Protein AF-A0A9P6SIR3-F1 (afdb_monomer)

Radius of gyration: 37.71 Å; Cα contacts (8 Å, |Δi|>4): 488; chains: 1; bounding box: 94×90×138 Å

Solvent-accessible surface area (backbone atoms only — not comparable to full-atom values): 32222 Å² total; per-residue (Å²): 93,64,67,60,36,37,65,72,31,72,93,28,40,39,46,53,69,58,43,32,50,46,17,53,51,49,33,52,49,50,19,68,76,68,74,43,83,57,83,56,56,76,99,51,32,60,57,49,46,46,47,52,68,72,62,39,85,84,48,57,59,40,79,46,64,56,89,94,51,92,54,56,26,37,29,57,61,65,69,68,76,38,57,69,63,42,52,52,52,51,52,54,49,47,53,48,41,46,72,58,50,38,45,72,70,51,27,44,74,36,96,87,56,69,39,45,67,60,52,53,50,52,50,52,53,49,51,54,52,52,56,60,64,68,69,74,78,84,77,90,73,90,75,84,87,84,82,90,88,89,86,87,84,85,88,80,90,84,81,89,84,88,82,89,79,90,82,89,80,93,76,91,78,83,89,79,86,90,82,87,86,79,73,68,69,63,60,60,58,56,57,58,56,57,59,65,64,71,76,76,81,89,89,87,86,87,88,86,89,87,88,83,80,92,80,82,87,89,90,90,84,82,78,76,80,74,71,78,76,76,85,83,85,88,85,84,82,84,84,82,87,84,84,89,86,88,85,84,90,82,90,84,86,90,87,87,86,90,82,85,91,82,90,80,89,79,91,77,87,89,78,96,67,84,81,71,79,74,78,80,47,69,57,76,88,42,33,42,58,89,75,32,64,88,49,65,76,59,46,37,46,78,45,78,33,92,53,88,92,66,54,55,19,20,26,28,60,39,70,39,58,48,70,34,77,74,44,58,56,62,38,33,46,34,45,55,70,54,43,55,74,73,35,61,92,28,69,50,25,74,80,46,36,47,46,55,87,76,34,30,27,36,29,40,44,97,64,12,44,71,55,60,40,94,87,74,45,69,75,48,65,65,72,31,45,41,78,31,98,80,33,46,32,41,84,41,83,45,96,52,84,90,39,36,32,38,21,25,71,38,72,43,53,52,71,38,74,45,20,30,59,78,56,91,69,55,85,67,74,80,75,71,75,76,80,79,86,75,77,93,72,83,84,80,88,80,91,83,88,81,90,81,90,83,89,86,84,90,82,83,87,75,83,86,70,88,70,79,74,83,69,80,80,75,83,77,78,76,63,71,36,77,73,78,130

Structure (mmCIF, N/CA/C/O backbone):
data_AF-A0A9P6SIR3-F1
#
_entry.id   AF-A0A9P6SIR3-F1
#
loop_
_atom_site.group_PDB
_atom_site.id
_atom_site.type_symbol
_atom_site.label_atom_id
_atom_site.label_alt_id
_atom_site.label_comp_id
_atom_site.label_asym_id
_atom_site.label_entity_id
_atom_site.label_seq_id
_atom_site.pdbx_PDB_ins_code
_atom_site.Cartn_x
_atom_site.Cartn_y
_atom_site.Cartn_z
_atom_site.occupancy
_atom_site.B_iso_or_equiv
_atom_site.auth_seq_id
_atom_site.auth_comp_id
_atom_site.auth_asym_id
_atom_site.auth_atom_id
_atom_site.pdbx_PDB_model_num
ATOM 1 N N . MET A 1 1 ? 14.350 1.119 -18.020 1.00 94.00 1 MET A N 1
ATOM 2 C CA . MET A 1 1 ? 15.672 0.484 -18.231 1.00 94.00 1 MET A CA 1
ATOM 3 C C . MET A 1 1 ? 16.271 -0.115 -16.967 1.00 94.00 1 MET A C 1
ATOM 5 O O . MET A 1 1 ? 16.476 -1.319 -16.971 1.00 94.00 1 MET A O 1
ATOM 9 N N . MET A 1 2 ? 16.499 0.642 -15.881 1.00 95.94 2 MET A N 1
ATOM 10 C CA . MET A 1 2 ? 17.157 0.067 -14.690 1.00 95.94 2 MET A CA 1
ATOM 11 C C . MET A 1 2 ? 16.447 -1.153 -14.097 1.00 95.94 2 MET A C 1
ATOM 13 O O . MET A 1 2 ? 17.077 -2.162 -13.801 1.00 95.94 2 MET A O 1
ATOM 17 N N . PHE A 1 3 ? 15.127 -1.052 -13.966 1.00 93.75 3 PHE A N 1
ATOM 18 C CA . PHE A 1 3 ? 14.273 -2.133 -13.489 1.00 93.75 3 PHE A CA 1
ATOM 19 C C . PHE A 1 3 ? 14.386 -3.394 -14.354 1.00 93.75 3 PHE A C 1
ATOM 21 O O . PHE A 1 3 ? 14.594 -4.479 -13.825 1.00 93.75 3 PHE A O 1
ATOM 28 N N . LEU A 1 4 ? 14.328 -3.239 -15.682 1.00 93.75 4 LEU A N 1
ATOM 29 C CA . LEU A 1 4 ? 14.447 -4.349 -16.634 1.00 93.75 4 LEU A CA 1
ATOM 30 C C . LEU A 1 4 ? 15.822 -5.019 -16.556 1.00 93.75 4 LEU A C 1
ATOM 32 O O . LEU A 1 4 ? 15.900 -6.242 -16.550 1.00 93.75 4 LEU A O 1
ATOM 36 N N . ALA A 1 5 ? 16.890 -4.224 -16.442 1.00 96.75 5 ALA A N 1
ATOM 37 C CA . ALA A 1 5 ? 18.239 -4.752 -16.278 1.00 96.75 5 ALA A CA 1
ATOM 38 C C . ALA A 1 5 ? 18.352 -5.581 -14.996 1.00 96.75 5 ALA A C 1
ATOM 40 O O . ALA A 1 5 ? 18.803 -6.715 -15.058 1.00 96.75 5 ALA A O 1
ATOM 41 N N . LEU A 1 6 ? 17.872 -5.067 -13.857 1.00 96.31 6 LEU A N 1
ATOM 42 C CA . LEU A 1 6 ? 17.916 -5.802 -12.591 1.00 96.31 6 LEU A CA 1
ATOM 43 C C . LEU A 1 6 ? 17.031 -7.054 -12.604 1.00 96.31 6 LEU A C 1
ATOM 45 O O . LEU A 1 6 ? 17.419 -8.074 -12.045 1.00 96.31 6 LEU A O 1
ATOM 49 N N . ARG A 1 7 ? 15.868 -6.999 -13.264 1.00 93.81 7 ARG A N 1
ATOM 50 C CA . ARG A 1 7 ? 14.975 -8.152 -13.449 1.00 93.81 7 ARG A CA 1
ATOM 51 C C . ARG A 1 7 ? 15.650 -9.290 -14.223 1.00 93.81 7 ARG A C 1
ATOM 53 O O . ARG A 1 7 ? 15.353 -10.443 -13.938 1.00 93.81 7 ARG A O 1
ATOM 60 N N . ALA A 1 8 ? 16.539 -8.970 -15.163 1.00 95.00 8 ALA A N 1
ATOM 61 C CA . ALA A 1 8 ? 17.303 -9.954 -15.930 1.00 95.00 8 ALA A CA 1
ATOM 62 C C . ALA A 1 8 ? 18.515 -10.531 -15.168 1.00 95.00 8 ALA A C 1
ATOM 64 O O . ALA A 1 8 ? 19.122 -11.491 -15.635 1.00 95.00 8 ALA A O 1
ATOM 65 N N . MET A 1 9 ? 18.885 -9.967 -14.011 1.00 96.62 9 MET A N 1
ATOM 66 C CA . MET A 1 9 ? 20.016 -10.455 -13.215 1.00 96.62 9 MET A CA 1
ATOM 67 C C . MET A 1 9 ? 19.629 -11.682 -12.376 1.00 96.62 9 MET A C 1
ATOM 69 O O . MET A 1 9 ? 18.491 -11.767 -11.895 1.00 96.62 9 MET A O 1
ATOM 73 N N . PRO A 1 10 ? 20.576 -12.598 -12.097 1.00 94.12 10 PRO A N 1
ATOM 74 C CA . PRO A 1 10 ? 20.356 -13.708 -11.175 1.00 94.12 10 PRO A CA 1
ATOM 75 C C . PRO A 1 10 ? 19.858 -13.219 -9.811 1.00 94.12 10 PRO A C 1
ATOM 77 O O . PRO A 1 10 ? 20.364 -12.238 -9.257 1.00 94.12 10 PRO A O 1
ATOM 80 N N . ASN A 1 11 ? 18.831 -13.884 -9.275 1.00 91.88 11 ASN A N 1
ATOM 81 C CA . ASN A 1 11 ? 18.157 -13.513 -8.021 1.00 91.88 11 ASN A CA 1
ATOM 82 C C . ASN A 1 11 ? 17.619 -12.072 -7.985 1.00 91.88 11 ASN A C 1
ATOM 84 O O . ASN A 1 11 ? 17.273 -11.569 -6.917 1.00 91.88 11 ASN A O 1
ATOM 88 N N . ARG A 1 12 ? 17.550 -11.390 -9.139 1.00 94.81 12 ARG A N 1
ATOM 89 C CA . ARG A 1 12 ? 17.131 -9.987 -9.262 1.00 94.81 12 ARG A CA 1
ATOM 90 C C . ARG A 1 12 ? 17.964 -9.060 -8.375 1.00 94.81 12 ARG A C 1
ATOM 92 O O . ARG A 1 12 ? 17.460 -8.071 -7.835 1.00 94.81 12 ARG A O 1
ATOM 99 N N . THR A 1 13 ? 19.239 -9.409 -8.204 1.00 96.62 13 THR A N 1
ATOM 100 C CA . THR A 1 13 ? 20.208 -8.679 -7.386 1.00 96.62 13 THR A CA 1
ATOM 101 C C . THR A 1 13 ? 21.477 -8.419 -8.180 1.00 96.62 13 THR A C 1
ATOM 103 O O . THR A 1 13 ? 21.926 -9.298 -8.909 1.00 96.62 13 THR A O 1
ATOM 106 N N . ALA A 1 14 ? 22.079 -7.242 -8.027 1.00 98.06 14 ALA A N 1
ATOM 107 C CA . ALA A 1 14 ? 23.353 -6.928 -8.674 1.00 98.06 14 ALA A CA 1
ATOM 108 C C . ALA A 1 14 ? 24.132 -5.854 -7.914 1.00 98.06 14 ALA A C 1
ATOM 110 O O . ALA A 1 14 ? 23.547 -5.004 -7.231 1.00 98.06 14 ALA A O 1
ATOM 111 N N . ALA A 1 15 ? 25.460 -5.869 -8.050 1.00 98.19 15 ALA A N 1
ATOM 112 C CA . ALA A 1 15 ? 26.302 -4.785 -7.555 1.00 98.19 15 ALA A CA 1
ATOM 113 C C . ALA A 1 15 ? 26.022 -3.493 -8.341 1.00 98.19 15 ALA A C 1
ATOM 115 O O . ALA A 1 15 ? 25.678 -3.534 -9.524 1.00 98.19 15 ALA A O 1
ATOM 116 N N . ARG A 1 16 ? 26.205 -2.321 -7.716 1.00 97.94 16 ARG A N 1
ATOM 117 C CA . ARG A 1 16 ? 25.905 -1.017 -8.345 1.00 97.94 16 ARG A CA 1
ATOM 118 C C . ARG A 1 16 ? 26.506 -0.863 -9.744 1.00 97.94 16 ARG A C 1
ATOM 120 O O . ARG A 1 16 ? 25.799 -0.486 -10.672 1.00 97.94 16 ARG A O 1
ATOM 127 N N . GLN A 1 17 ? 27.802 -1.137 -9.889 1.00 98.06 17 GLN A N 1
ATOM 128 C CA . GLN A 1 17 ? 28.521 -0.920 -11.147 1.00 98.06 17 GLN A CA 1
ATOM 129 C C . GLN A 1 17 ? 28.067 -1.889 -12.244 1.00 98.06 17 GLN A C 1
ATOM 131 O O . GLN A 1 17 ? 27.894 -1.491 -13.397 1.00 98.06 17 GLN A O 1
ATOM 136 N N . GLU A 1 18 ? 27.839 -3.145 -11.871 1.00 98.25 18 GLU A N 1
ATOM 137 C CA . GLU A 1 18 ? 27.340 -4.194 -12.757 1.00 98.25 18 GLU A CA 1
ATOM 138 C C . GLU A 1 18 ? 25.942 -3.842 -13.269 1.00 98.25 18 GLU A C 1
ATOM 140 O O . GLU A 1 18 ? 25.714 -3.803 -14.476 1.00 98.25 18 GLU A O 1
ATOM 145 N N . LEU A 1 19 ? 25.043 -3.457 -12.359 1.00 98.31 19 LEU A N 1
ATOM 146 C CA . LEU A 1 19 ? 23.686 -3.040 -12.685 1.00 98.31 19 LEU A CA 1
ATOM 147 C C . LEU A 1 19 ? 23.662 -1.829 -13.631 1.00 98.31 19 LEU A C 1
ATOM 149 O O . LEU A 1 19 ? 22.930 -1.839 -14.617 1.00 98.31 19 LEU A O 1
ATOM 153 N N . ILE A 1 20 ? 24.471 -0.796 -13.367 1.00 98.31 20 ILE A N 1
ATOM 154 C CA . ILE A 1 20 ? 24.583 0.385 -14.242 1.00 98.31 20 ILE A CA 1
ATOM 155 C C . ILE A 1 20 ? 25.048 -0.031 -15.644 1.00 98.31 20 ILE A C 1
ATOM 157 O O . ILE A 1 20 ? 24.464 0.395 -16.642 1.00 98.31 20 ILE A O 1
ATOM 161 N N . SER A 1 21 ? 26.074 -0.881 -15.720 1.00 98.38 21 SER A N 1
ATOM 162 C CA . SER A 1 21 ? 26.642 -1.348 -16.990 1.00 98.38 21 SER A CA 1
ATOM 163 C C . SER A 1 21 ? 25.614 -2.147 -17.793 1.00 98.38 21 SER A C 1
ATOM 165 O O . SER A 1 21 ? 25.399 -1.864 -18.974 1.00 98.38 21 SER A O 1
ATOM 167 N N . ALA A 1 22 ? 24.911 -3.074 -17.134 1.00 98.38 22 ALA A N 1
ATOM 168 C CA . ALA A 1 22 ? 23.839 -3.866 -17.726 1.00 98.38 22 ALA A CA 1
ATOM 169 C C . ALA A 1 22 ? 22.699 -2.981 -18.256 1.00 98.38 22 ALA A C 1
ATOM 171 O O . ALA A 1 22 ? 22.211 -3.191 -19.364 1.00 98.38 22 ALA A O 1
ATOM 172 N N . ALA A 1 23 ? 22.311 -1.939 -17.517 1.00 98.12 23 ALA A N 1
ATOM 173 C CA . ALA A 1 23 ? 21.256 -1.022 -17.942 1.00 98.12 23 ALA A CA 1
ATOM 174 C C . ALA A 1 23 ? 21.624 -0.201 -19.173 1.00 98.12 23 ALA A C 1
ATOM 176 O O . ALA A 1 23 ? 20.792 -0.029 -20.060 1.00 98.12 23 ALA A O 1
ATOM 177 N N . VAL A 1 24 ? 22.851 0.321 -19.222 1.00 98.31 24 VAL A N 1
ATOM 178 C CA . VAL A 1 24 ? 23.330 1.105 -20.366 1.00 98.31 24 VAL A CA 1
ATOM 179 C C . VAL A 1 24 ? 23.472 0.213 -21.599 1.00 98.31 24 VAL A C 1
ATOM 181 O O . VAL A 1 24 ? 23.127 0.641 -22.700 1.00 98.31 24 VAL A O 1
ATOM 184 N N . ALA A 1 25 ? 23.933 -1.029 -21.429 1.00 98.19 25 ALA A N 1
ATOM 185 C CA . ALA A 1 25 ? 23.965 -2.011 -22.508 1.00 98.19 25 ALA A CA 1
ATOM 186 C C . ALA A 1 25 ? 22.551 -2.327 -23.026 1.00 98.19 25 ALA A C 1
ATOM 188 O O . ALA A 1 25 ? 22.315 -2.278 -24.234 1.00 98.19 25 ALA A O 1
ATOM 189 N N . LEU A 1 26 ? 21.598 -2.564 -22.117 1.00 97.94 26 LEU A N 1
ATOM 190 C CA . LEU A 1 26 ? 20.202 -2.837 -22.456 1.00 97.94 26 LEU A CA 1
ATOM 191 C C . LEU A 1 26 ? 19.545 -1.659 -23.190 1.00 97.94 26 LEU A C 1
ATOM 193 O O . LEU A 1 26 ? 18.899 -1.859 -24.212 1.00 97.94 26 LEU A O 1
ATOM 197 N N . ASP A 1 27 ? 19.756 -0.431 -22.717 1.00 98.00 27 ASP A N 1
ATOM 198 C CA . ASP A 1 27 ? 19.240 0.790 -23.347 1.00 98.00 27 ASP A CA 1
ATOM 199 C C . ASP A 1 27 ? 19.794 0.982 -24.769 1.00 98.00 27 ASP A C 1
ATOM 201 O O . ASP A 1 27 ? 19.050 1.288 -25.701 1.00 98.00 27 ASP A O 1
ATOM 205 N N . ARG A 1 28 ? 21.094 0.718 -24.978 1.00 97.69 28 ARG A N 1
ATOM 206 C CA . ARG A 1 28 ? 21.706 0.738 -26.319 1.00 97.69 28 ARG A CA 1
ATOM 207 C C . ARG A 1 28 ? 21.090 -0.308 -27.243 1.00 97.69 28 ARG A C 1
ATOM 209 O O . ARG A 1 28 ? 20.802 0.025 -28.390 1.00 97.69 28 ARG A O 1
ATOM 216 N N . LYS A 1 29 ? 20.888 -1.533 -26.747 1.00 97.62 29 LYS A N 1
ATOM 217 C CA . LYS A 1 29 ? 20.261 -2.628 -27.497 1.00 97.62 29 LYS A CA 1
ATOM 218 C C . LYS A 1 29 ? 18.835 -2.256 -27.915 1.00 97.62 29 LYS A C 1
ATOM 220 O O . LYS A 1 29 ? 18.532 -2.264 -29.101 1.00 97.62 29 LYS A O 1
ATOM 225 N N . PHE A 1 30 ? 18.002 -1.824 -26.966 1.00 96.25 30 PHE A N 1
ATOM 226 C CA . PHE A 1 30 ? 16.620 -1.407 -27.232 1.00 96.25 30 PHE A CA 1
ATOM 227 C C . PHE A 1 30 ? 16.540 -0.233 -28.212 1.00 96.25 30 PHE A C 1
ATOM 229 O O . PHE A 1 30 ? 15.712 -0.241 -29.120 1.00 96.25 30 PHE A O 1
ATOM 236 N N . SER A 1 31 ? 17.413 0.764 -28.053 1.00 96.81 31 SER A N 1
ATOM 237 C CA . SER A 1 31 ? 17.492 1.911 -28.959 1.00 96.81 31 SER A CA 1
ATOM 238 C C . SER A 1 31 ? 17.825 1.486 -30.391 1.00 96.81 31 SER A C 1
ATOM 240 O O . SER A 1 31 ? 17.160 1.934 -31.324 1.00 96.81 31 SER A O 1
ATOM 242 N N . ALA A 1 32 ? 18.798 0.586 -30.568 1.00 97.56 32 ALA A N 1
ATOM 243 C CA . ALA A 1 32 ? 19.186 0.079 -31.881 1.00 97.56 32 ALA A CA 1
ATOM 244 C C . ALA A 1 32 ? 18.083 -0.776 -32.529 1.00 97.56 32 ALA A C 1
ATOM 246 O O . ALA A 1 32 ? 17.779 -0.593 -33.703 1.00 97.56 32 ALA A O 1
ATOM 247 N N . GLU A 1 33 ? 17.455 -1.673 -31.766 1.00 97.19 33 GLU A N 1
ATOM 248 C CA . GLU A 1 33 ? 16.435 -2.598 -32.279 1.00 97.19 33 GLU A CA 1
ATOM 249 C C . GLU A 1 33 ? 15.100 -1.915 -32.592 1.00 97.19 33 GLU A C 1
ATOM 251 O O . GLU A 1 33 ? 14.416 -2.292 -33.541 1.00 97.19 33 GLU A O 1
ATOM 256 N N . LYS A 1 34 ? 14.696 -0.934 -31.779 1.00 95.88 34 LYS A N 1
ATOM 257 C CA . LYS A 1 34 ? 13.384 -0.278 -31.893 1.00 95.88 34 LYS A CA 1
ATOM 258 C C . LYS A 1 34 ? 13.445 1.089 -32.570 1.00 95.88 34 LYS A C 1
ATOM 260 O O . LYS A 1 34 ? 12.402 1.708 -32.755 1.00 95.88 34 LYS A O 1
ATOM 265 N N . GLY A 1 35 ? 14.640 1.583 -32.899 1.00 95.25 35 GLY A N 1
ATOM 266 C CA . GLY A 1 35 ? 14.830 2.940 -33.419 1.00 95.25 35 GLY A CA 1
ATOM 267 C C . GLY A 1 35 ? 14.414 4.030 -32.424 1.00 95.25 35 GLY A C 1
ATOM 268 O O . GLY A 1 35 ? 14.070 5.138 -32.830 1.00 95.25 35 GLY A O 1
ATOM 269 N N . LEU A 1 36 ? 14.402 3.718 -31.124 1.00 94.62 36 LEU A N 1
ATOM 270 C CA . LEU A 1 36 ? 13.995 4.649 -30.073 1.00 94.62 36 LEU A CA 1
ATOM 271 C C . LEU A 1 36 ? 15.196 5.465 -29.574 1.00 94.62 36 LEU A C 1
ATOM 273 O O . LEU A 1 36 ? 16.314 4.942 -29.527 1.00 94.62 36 LEU A O 1
ATOM 277 N N . PRO A 1 37 ? 15.004 6.724 -29.144 1.00 96.81 37 PRO A N 1
ATOM 278 C CA . PRO A 1 37 ? 16.041 7.467 -28.438 1.00 96.81 37 PRO A CA 1
ATOM 279 C C . PRO A 1 37 ? 16.506 6.726 -27.176 1.00 96.81 37 PRO A C 1
ATOM 281 O O . PRO A 1 37 ? 15.694 6.161 -26.444 1.00 96.81 37 PRO A O 1
ATOM 284 N N . LYS A 1 38 ? 17.816 6.753 -26.906 1.00 96.94 38 LYS A N 1
ATOM 285 C CA . LYS A 1 38 ? 18.398 6.205 -25.670 1.00 96.94 38 LYS A CA 1
ATOM 286 C C . LYS A 1 38 ? 17.873 6.968 -24.458 1.00 96.94 38 LYS A C 1
ATOM 288 O O . LYS A 1 38 ? 17.847 8.198 -24.478 1.00 96.94 38 LYS A O 1
ATOM 293 N N . VAL A 1 39 ? 17.519 6.248 -23.397 1.00 96.19 39 VAL A N 1
ATOM 294 C CA . VAL A 1 39 ? 17.083 6.842 -22.126 1.00 96.19 39 VAL A CA 1
ATOM 295 C C . VAL A 1 39 ? 18.272 7.441 -21.374 1.00 96.19 39 VAL A C 1
ATOM 297 O O . VAL A 1 39 ? 18.156 8.515 -20.785 1.00 96.19 39 VAL A O 1
ATOM 300 N N . PHE A 1 40 ? 19.431 6.779 -21.406 1.00 97.00 40 PHE A N 1
ATOM 301 C CA . PHE A 1 40 ? 20.656 7.288 -20.793 1.00 97.00 40 PHE A CA 1
ATOM 302 C C . PHE A 1 40 ? 21.449 8.107 -21.814 1.00 97.00 40 PHE A C 1
ATOM 304 O O . PHE A 1 40 ? 22.219 7.577 -22.619 1.00 97.00 40 PHE A O 1
ATOM 311 N N . THR A 1 41 ? 21.254 9.424 -21.787 1.00 92.56 41 THR A N 1
ATOM 312 C CA . THR A 1 41 ? 21.868 10.367 -22.731 1.00 92.56 41 THR A CA 1
ATOM 313 C C . THR A 1 41 ? 23.155 11.005 -22.191 1.00 92.56 41 THR A C 1
ATOM 315 O O . THR A 1 41 ? 23.499 10.889 -21.014 1.00 92.56 41 THR A O 1
ATOM 318 N N . GLY A 1 42 ? 23.865 11.739 -23.056 1.00 93.12 42 GLY A N 1
ATOM 319 C CA . GLY A 1 42 ? 25.033 12.550 -22.696 1.00 93.12 42 GLY A CA 1
ATOM 320 C C . GLY A 1 42 ? 26.383 11.850 -22.884 1.00 93.12 42 GLY A C 1
ATOM 321 O O . GLY A 1 42 ? 26.462 10.717 -23.353 1.00 93.12 42 GLY A O 1
ATOM 322 N N . LYS A 1 43 ? 27.466 12.555 -22.522 1.00 95.12 43 LYS A N 1
ATOM 323 C CA . LYS A 1 43 ? 28.850 12.050 -22.645 1.00 95.12 43 LYS A CA 1
ATOM 324 C C . LYS A 1 43 ? 29.130 10.869 -21.710 1.00 95.12 43 LYS A C 1
ATOM 326 O O . LYS A 1 43 ? 29.978 10.037 -22.007 1.00 95.12 43 LYS A O 1
ATOM 331 N N . THR A 1 44 ? 28.415 10.798 -20.588 1.00 96.44 44 THR A N 1
ATOM 332 C CA . THR A 1 44 ? 28.602 9.793 -19.537 1.00 96.44 44 THR A CA 1
ATOM 333 C C . THR A 1 44 ? 27.266 9.124 -19.181 1.00 96.44 44 THR A C 1
ATOM 335 O O . THR A 1 44 ? 26.712 9.374 -18.110 1.00 96.44 44 THR A O 1
ATOM 338 N N . PRO A 1 45 ? 26.726 8.236 -20.044 1.00 97.31 45 PRO A N 1
ATOM 339 C CA . PRO A 1 45 ? 25.445 7.555 -19.793 1.00 97.31 45 PRO A CA 1
ATOM 340 C C . PRO A 1 45 ? 25.432 6.774 -18.467 1.00 97.31 45 PRO A C 1
ATOM 342 O O . PRO A 1 45 ? 24.402 6.684 -17.802 1.00 97.31 45 PRO A O 1
ATOM 345 N N . MET A 1 46 ? 26.600 6.299 -18.022 1.00 98.00 46 MET A N 1
ATOM 346 C CA . MET A 1 46 ? 26.791 5.663 -16.714 1.00 98.00 46 MET A CA 1
ATOM 347 C C . MET A 1 46 ? 26.411 6.585 -15.543 1.00 98.00 46 MET A C 1
ATOM 349 O O . MET A 1 46 ? 25.834 6.118 -14.565 1.00 98.00 46 MET A O 1
ATOM 353 N N . ASN A 1 47 ? 26.680 7.894 -15.636 1.00 97.12 47 ASN A N 1
ATOM 354 C CA . ASN A 1 47 ? 26.329 8.858 -14.587 1.00 97.12 47 ASN A CA 1
ATOM 355 C C . ASN A 1 47 ? 24.815 9.081 -14.522 1.00 97.12 47 ASN A C 1
ATOM 357 O O . ASN A 1 47 ? 24.264 9.195 -13.430 1.00 97.12 47 ASN A O 1
ATOM 361 N N . SER A 1 48 ? 24.140 9.092 -15.676 1.00 96.50 48 SER A N 1
ATOM 362 C CA . SER A 1 48 ? 22.677 9.177 -15.748 1.00 96.50 48 SER A CA 1
ATOM 363 C C . SER A 1 48 ? 22.023 7.947 -15.103 1.00 96.50 48 SER A C 1
ATOM 365 O O . SER A 1 48 ? 21.197 8.084 -14.201 1.00 96.50 48 SER A O 1
ATOM 367 N N . ALA A 1 49 ? 22.476 6.744 -15.462 1.00 97.25 49 ALA A N 1
ATOM 368 C CA . ALA A 1 49 ? 22.006 5.499 -14.852 1.00 97.25 49 ALA A CA 1
ATOM 369 C C . ALA A 1 49 ? 22.308 5.424 -13.339 1.00 97.25 49 ALA A C 1
ATOM 371 O O . ALA A 1 49 ? 21.451 5.041 -12.541 1.00 97.25 49 ALA A O 1
ATOM 372 N N . SER A 1 50 ? 23.497 5.865 -12.923 1.00 96.94 50 SER A N 1
ATOM 373 C CA . SER A 1 50 ? 23.900 6.007 -11.516 1.00 96.94 50 SER A CA 1
ATOM 374 C C . SER A 1 50 ? 22.959 6.932 -10.732 1.00 96.94 50 SER A C 1
ATOM 376 O O . SER A 1 50 ? 22.553 6.590 -9.618 1.00 96.94 50 SER A O 1
ATOM 378 N N . ALA A 1 51 ? 22.558 8.064 -11.322 1.00 96.12 51 ALA A N 1
ATOM 379 C CA . ALA A 1 51 ? 21.623 9.006 -10.712 1.00 96.12 51 ALA A CA 1
ATOM 380 C C . ALA A 1 51 ? 20.224 8.399 -10.517 1.00 96.12 51 ALA A C 1
ATOM 382 O O . ALA A 1 51 ? 19.592 8.665 -9.496 1.00 96.12 51 ALA A O 1
ATOM 383 N N . CYS A 1 52 ? 19.754 7.532 -11.424 1.00 95.06 52 CYS A N 1
ATOM 384 C CA . CYS A 1 52 ? 18.483 6.822 -11.244 1.00 95.06 52 CYS A CA 1
ATOM 385 C C . CYS A 1 52 ? 18.478 5.944 -9.982 1.00 95.06 52 CYS A C 1
ATOM 387 O O . CYS A 1 52 ? 17.492 5.949 -9.245 1.00 95.06 52 CYS A O 1
ATOM 389 N N . LEU A 1 53 ? 19.575 5.225 -9.713 1.00 95.69 53 LEU A N 1
ATOM 390 C CA . LEU A 1 53 ? 19.708 4.391 -8.511 1.00 95.69 53 LEU A CA 1
ATOM 391 C C . LEU A 1 53 ? 19.842 5.224 -7.234 1.00 95.69 53 LEU A C 1
ATOM 393 O O . LEU A 1 53 ? 19.305 4.836 -6.202 1.00 95.69 53 LEU A O 1
ATOM 397 N N . THR A 1 54 ? 20.550 6.355 -7.297 1.00 95.00 54 THR A N 1
ATOM 398 C CA . THR A 1 54 ? 20.710 7.253 -6.145 1.00 95.00 54 THR A CA 1
ATOM 399 C C . THR A 1 54 ? 19.400 7.953 -5.789 1.00 95.00 54 THR A C 1
ATOM 401 O O . THR A 1 54 ? 19.044 8.011 -4.618 1.00 95.00 54 THR A O 1
ATOM 404 N N . ASN A 1 55 ? 18.670 8.459 -6.787 1.00 94.94 55 ASN A N 1
ATOM 405 C CA . ASN A 1 55 ? 17.414 9.169 -6.555 1.00 94.94 55 ASN A CA 1
ATOM 406 C C . ASN A 1 55 ? 16.304 8.213 -6.119 1.00 94.94 55 ASN A C 1
ATOM 408 O O . ASN A 1 55 ? 15.530 8.559 -5.233 1.00 94.94 55 ASN A O 1
ATOM 412 N N . ASN A 1 56 ? 16.210 7.040 -6.766 1.00 91.38 56 ASN A N 1
ATOM 413 C CA . ASN A 1 56 ? 15.230 5.986 -6.479 1.00 91.38 56 ASN A CA 1
ATOM 414 C C . ASN A 1 56 ? 13.816 6.527 -6.175 1.00 91.38 56 ASN A C 1
ATOM 416 O O . ASN A 1 56 ? 13.148 6.057 -5.255 1.00 91.38 56 ASN A O 1
ATOM 420 N N . GLY A 1 57 ? 13.370 7.546 -6.923 1.00 85.12 57 GLY A N 1
ATOM 421 C CA . GLY A 1 57 ? 12.146 8.293 -6.602 1.00 85.12 57 GLY A CA 1
ATOM 422 C C . GLY A 1 57 ? 10.897 7.411 -6.572 1.00 85.12 57 GLY A C 1
ATOM 423 O O . GLY A 1 57 ? 10.004 7.617 -5.754 1.00 85.12 57 GLY A O 1
ATOM 424 N N . ASP A 1 58 ? 10.896 6.365 -7.399 1.00 82.12 58 ASP A N 1
ATOM 425 C CA . ASP A 1 58 ? 9.803 5.399 -7.511 1.00 82.12 58 ASP A CA 1
ATOM 426 C C . ASP A 1 58 ? 9.905 4.253 -6.485 1.00 82.12 58 ASP A C 1
ATOM 428 O O . ASP A 1 58 ? 9.000 3.433 -6.371 1.00 82.12 58 ASP A O 1
ATOM 432 N N . LYS A 1 59 ? 10.997 4.198 -5.709 1.00 87.56 59 LYS A N 1
ATOM 433 C CA . LYS A 1 59 ? 11.308 3.153 -4.720 1.00 87.56 59 LYS A CA 1
ATOM 434 C C . LYS A 1 59 ? 11.309 1.725 -5.282 1.00 87.56 59 LYS A C 1
ATOM 436 O O . LYS A 1 59 ? 11.023 0.776 -4.559 1.00 87.56 59 LYS A O 1
ATOM 441 N N . TYR A 1 60 ? 11.676 1.551 -6.550 1.00 89.62 60 TYR A N 1
ATOM 442 C CA . TYR A 1 60 ? 11.792 0.225 -7.169 1.00 89.62 60 TYR A CA 1
ATOM 443 C C . TYR A 1 60 ? 12.994 -0.584 -6.687 1.00 89.62 60 TYR A C 1
ATOM 445 O O . TYR A 1 60 ? 13.029 -1.798 -6.885 1.00 89.62 60 TYR A O 1
ATOM 453 N N . PHE A 1 61 ? 13.980 0.068 -6.072 1.00 93.94 61 PHE A N 1
ATOM 454 C CA . PHE A 1 61 ? 15.234 -0.567 -5.687 1.00 93.94 61 PHE A CA 1
ATOM 455 C C . PHE A 1 61 ? 15.431 -0.524 -4.172 1.00 93.94 61 PHE A C 1
ATOM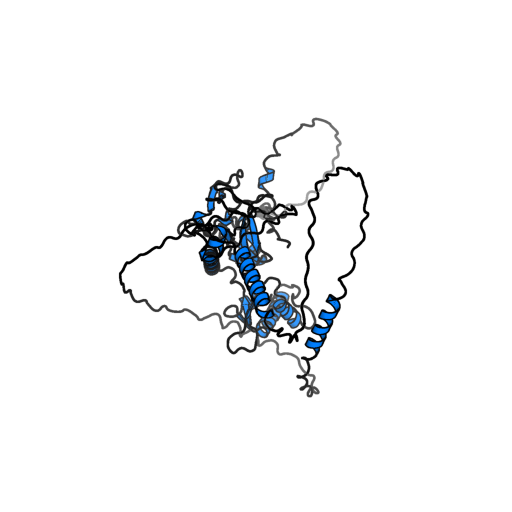 457 O O . PHE A 1 61 ? 15.226 0.513 -3.543 1.00 93.94 61 PHE A O 1
ATOM 464 N N . ILE A 1 62 ? 15.882 -1.633 -3.590 1.00 94.50 62 ILE A N 1
ATOM 465 C CA . ILE A 1 62 ? 16.330 -1.707 -2.198 1.00 94.50 62 ILE A CA 1
ATOM 466 C C . ILE A 1 62 ? 17.861 -1.794 -2.206 1.00 94.50 62 ILE A C 1
ATOM 468 O O . ILE A 1 62 ? 18.398 -2.817 -2.648 1.00 94.50 62 ILE A O 1
ATOM 472 N N . PRO A 1 63 ? 18.577 -0.751 -1.747 1.00 96.69 63 PRO A N 1
ATOM 473 C CA . PRO A 1 63 ? 20.017 -0.828 -1.557 1.00 96.69 63 PRO A CA 1
ATOM 474 C C . PRO A 1 63 ? 20.336 -1.696 -0.335 1.00 96.69 63 PRO A C 1
ATOM 476 O O . PRO A 1 63 ? 19.716 -1.558 0.717 1.00 96.69 63 PRO A O 1
ATOM 479 N N . PHE A 1 64 ? 21.325 -2.575 -0.455 1.00 97.38 64 PHE A N 1
ATOM 480 C CA . PHE A 1 64 ? 21.835 -3.381 0.653 1.00 97.38 64 PHE A CA 1
ATOM 481 C C . PHE A 1 64 ? 23.332 -3.656 0.475 1.00 97.38 64 PHE A C 1
ATOM 483 O O . PHE A 1 64 ? 23.882 -3.476 -0.610 1.00 97.38 64 PHE A O 1
ATOM 490 N N . LYS A 1 65 ? 24.016 -4.069 1.542 1.00 98.06 65 LYS A N 1
ATOM 491 C CA . LYS A 1 65 ? 25.423 -4.487 1.494 1.00 98.06 65 LYS A CA 1
ATOM 492 C C . LYS A 1 65 ? 25.502 -5.961 1.894 1.00 98.06 65 LYS A C 1
ATOM 494 O O . LYS A 1 65 ? 25.244 -6.252 3.059 1.00 98.06 65 LYS A O 1
ATOM 499 N N . PRO A 1 66 ? 25.787 -6.881 0.956 1.00 97.38 66 PRO A N 1
ATOM 500 C CA . PRO A 1 66 ? 26.026 -8.279 1.294 1.00 97.38 66 PRO A CA 1
ATOM 501 C C . PRO A 1 66 ? 27.184 -8.415 2.282 1.00 97.38 66 PRO A C 1
ATOM 503 O O . PRO A 1 66 ? 28.108 -7.597 2.275 1.00 97.38 66 PRO A O 1
ATOM 506 N N . GLU A 1 67 ? 27.155 -9.467 3.096 1.00 97.31 67 GLU A N 1
ATOM 507 C CA . GLU A 1 67 ? 28.228 -9.765 4.041 1.00 97.31 67 GLU A CA 1
ATOM 508 C C . GLU A 1 67 ? 29.574 -9.905 3.311 1.00 97.31 67 GLU A C 1
ATOM 510 O O . GLU A 1 67 ? 29.674 -10.546 2.264 1.00 97.31 67 GLU A O 1
ATOM 515 N N . GLY A 1 68 ? 30.601 -9.213 3.810 1.00 97.00 68 GLY A N 1
ATOM 516 C CA . GLY A 1 68 ? 31.931 -9.164 3.191 1.00 97.00 68 GLY A CA 1
ATOM 517 C C . GLY A 1 68 ? 32.062 -8.269 1.948 1.00 97.00 68 GLY A C 1
ATOM 518 O O . GLY A 1 68 ? 33.184 -7.984 1.526 1.00 97.00 68 GLY A O 1
ATOM 519 N N . SER A 1 69 ? 30.967 -7.761 1.369 1.00 96.88 69 SER A N 1
ATOM 520 C CA . SER A 1 69 ? 31.045 -6.850 0.220 1.00 96.88 69 SER A CA 1
ATOM 521 C C . SER A 1 69 ? 31.330 -5.417 0.667 1.00 96.88 69 SER A C 1
ATOM 523 O O . SER A 1 69 ? 30.643 -4.846 1.514 1.00 96.88 69 SER A O 1
ATOM 525 N N . ARG A 1 70 ? 32.322 -4.778 0.035 1.00 96.94 70 ARG A N 1
ATOM 526 C CA . ARG A 1 70 ? 32.584 -3.336 0.207 1.00 96.94 70 ARG A CA 1
ATOM 527 C C . ARG A 1 70 ? 31.627 -2.462 -0.606 1.00 96.94 70 ARG A C 1
ATOM 529 O O . ARG A 1 70 ? 31.571 -1.253 -0.389 1.00 96.94 70 ARG A O 1
ATOM 536 N N . SER A 1 71 ? 30.899 -3.053 -1.553 1.00 97.06 71 SER A N 1
ATOM 537 C CA . SER A 1 71 ? 30.048 -2.332 -2.498 1.00 97.06 71 SER A CA 1
ATOM 538 C C . SER A 1 71 ? 28.569 -2.440 -2.128 1.00 97.06 71 SER A C 1
ATOM 540 O O . SER A 1 71 ? 28.132 -3.408 -1.509 1.00 97.06 71 SER A O 1
ATOM 542 N N . THR A 1 72 ? 27.785 -1.428 -2.500 1.00 98.00 72 THR A N 1
ATOM 543 C CA . THR A 1 72 ? 26.324 -1.474 -2.366 1.00 98.00 72 THR A CA 1
ATOM 544 C C . THR A 1 72 ? 25.732 -2.281 -3.519 1.00 98.00 72 THR A C 1
ATOM 546 O O . THR A 1 72 ? 26.007 -2.005 -4.691 1.00 98.00 72 THR A O 1
ATOM 549 N N . HIS A 1 73 ? 24.902 -3.257 -3.177 1.00 98.12 73 HIS A N 1
ATOM 550 C CA . HIS A 1 73 ? 24.094 -4.037 -4.100 1.00 98.12 73 HIS A CA 1
ATOM 551 C C . HIS A 1 73 ? 22.663 -3.507 -4.095 1.00 98.12 73 HIS A C 1
ATOM 553 O O . HIS A 1 73 ? 22.218 -2.849 -3.154 1.00 98.12 73 HIS A O 1
ATOM 559 N N . PHE A 1 74 ? 21.943 -3.791 -5.168 1.00 97.94 74 PHE A N 1
ATOM 560 C CA . PHE A 1 74 ? 20.543 -3.436 -5.314 1.00 97.94 74 PHE A CA 1
ATOM 561 C C . PHE A 1 74 ? 19.745 -4.695 -5.609 1.00 97.94 74 PHE A C 1
ATOM 563 O O . PHE A 1 74 ? 20.202 -5.557 -6.358 1.00 97.94 74 PHE A O 1
ATOM 570 N N . ARG A 1 75 ? 18.553 -4.782 -5.023 1.00 96.25 75 ARG A N 1
ATOM 571 C CA . ARG A 1 75 ? 17.523 -5.766 -5.370 1.00 96.25 75 ARG A CA 1
ATOM 572 C C . ARG A 1 75 ? 16.217 -5.054 -5.691 1.00 96.25 75 ARG A C 1
ATOM 574 O O . ARG A 1 75 ? 16.029 -3.914 -5.260 1.00 96.25 75 ARG A O 1
ATOM 581 N N . LEU A 1 76 ? 15.332 -5.696 -6.447 1.00 93.56 76 LEU A N 1
ATOM 582 C CA . LEU A 1 76 ? 13.997 -5.141 -6.670 1.00 93.56 76 LEU A CA 1
ATOM 583 C C . LEU A 1 76 ? 13.221 -5.079 -5.348 1.00 93.56 76 LEU A C 1
ATOM 585 O O . LEU A 1 76 ? 13.337 -5.972 -4.509 1.00 93.56 76 LEU A O 1
ATOM 589 N N . ALA A 1 77 ? 12.452 -4.006 -5.165 1.00 89.00 77 ALA A N 1
ATOM 590 C CA . ALA A 1 77 ? 11.608 -3.824 -3.988 1.00 89.00 77 ALA A CA 1
ATOM 591 C C . ALA A 1 77 ? 10.425 -4.793 -3.945 1.00 89.00 77 ALA A C 1
ATOM 593 O O . ALA A 1 77 ? 9.896 -5.058 -2.874 1.00 89.00 77 ALA A O 1
ATOM 594 N N . TYR A 1 78 ? 10.040 -5.316 -5.106 1.00 84.56 78 TYR A N 1
ATOM 595 C CA . TYR A 1 78 ? 9.031 -6.345 -5.265 1.00 84.56 78 TYR A CA 1
ATOM 596 C C . TYR A 1 78 ? 9.369 -7.207 -6.478 1.00 84.56 78 TYR A C 1
ATOM 598 O O . TYR A 1 78 ? 10.112 -6.803 -7.378 1.00 84.56 78 TYR A O 1
ATOM 606 N N . GLN A 1 79 ? 8.807 -8.405 -6.504 1.00 85.38 79 GLN A N 1
ATOM 607 C CA . GLN A 1 79 ? 8.901 -9.322 -7.623 1.00 85.38 79 GLN A CA 1
ATOM 608 C C . GLN A 1 79 ? 7.646 -9.122 -8.497 1.00 85.38 79 GLN A C 1
ATOM 610 O O . GLN A 1 79 ? 6.547 -9.428 -8.046 1.00 85.38 79 GLN A O 1
ATOM 615 N N . PRO A 1 80 ? 7.775 -8.558 -9.715 1.00 80.69 80 PRO A N 1
ATOM 616 C CA . PRO A 1 80 ? 6.607 -8.220 -10.528 1.00 80.69 80 PRO A CA 1
ATOM 617 C C . PRO A 1 80 ? 5.887 -9.483 -10.980 1.00 80.69 80 PRO A C 1
ATOM 619 O O . PRO A 1 80 ? 6.554 -10.458 -11.340 1.00 80.69 80 PRO A O 1
ATOM 622 N N . GLY A 1 81 ? 4.555 -9.442 -10.985 1.00 77.69 81 GLY A N 1
ATOM 623 C CA . GLY A 1 81 ? 3.723 -10.535 -11.497 1.00 77.69 81 GLY A CA 1
ATOM 624 C C . GLY A 1 81 ? 3.693 -11.801 -10.633 1.00 77.69 81 GLY A C 1
ATOM 625 O O . GLY A 1 81 ? 3.194 -12.818 -11.094 1.00 77.69 81 GLY A O 1
ATOM 626 N N . ASP A 1 82 ? 4.236 -11.776 -9.416 1.00 88.00 82 ASP A N 1
ATOM 627 C CA . ASP A 1 82 ? 4.249 -12.941 -8.529 1.00 88.00 82 ASP A CA 1
ATOM 628 C C . ASP A 1 82 ? 3.138 -12.839 -7.489 1.00 88.00 82 ASP A C 1
ATOM 630 O O . ASP A 1 82 ? 3.260 -12.157 -6.466 1.00 88.00 82 ASP A O 1
ATOM 634 N N . PHE A 1 83 ? 2.038 -13.514 -7.801 1.00 91.50 83 PHE A N 1
ATOM 635 C CA . PHE A 1 83 ? 0.861 -13.568 -6.955 1.00 91.50 83 PHE A CA 1
ATOM 636 C C . PHE A 1 83 ? 1.155 -14.187 -5.584 1.00 91.50 83 PHE A C 1
ATOM 638 O O . PHE A 1 83 ? 0.785 -13.602 -4.567 1.00 91.50 83 PHE A O 1
ATOM 645 N N . ASP A 1 84 ? 1.871 -15.312 -5.534 1.00 92.44 84 ASP A N 1
ATOM 646 C CA . ASP A 1 84 ? 2.121 -16.049 -4.291 1.00 92.44 84 ASP A CA 1
ATOM 647 C C . ASP A 1 84 ? 2.939 -15.214 -3.300 1.00 92.44 84 ASP A C 1
ATOM 649 O O . ASP A 1 84 ? 2.617 -15.135 -2.107 1.00 92.44 84 ASP A O 1
ATOM 653 N N . THR A 1 85 ? 3.973 -14.530 -3.799 1.00 90.56 85 THR A N 1
ATOM 654 C CA . THR A 1 85 ? 4.763 -13.604 -2.979 1.00 90.56 85 THR A CA 1
ATOM 655 C C . THR A 1 85 ? 3.906 -12.435 -2.488 1.00 90.56 85 THR A C 1
ATOM 657 O O . THR A 1 85 ? 3.953 -12.108 -1.300 1.00 90.56 85 THR A O 1
ATOM 660 N N . ALA A 1 86 ? 3.084 -11.837 -3.358 1.00 91.56 86 ALA A N 1
ATOM 661 C CA . ALA A 1 86 ? 2.228 -10.710 -2.989 1.00 91.56 86 ALA A CA 1
ATOM 662 C C . ALA A 1 86 ? 1.192 -11.095 -1.915 1.00 91.56 86 ALA A C 1
ATOM 664 O O . ALA A 1 86 ? 0.984 -10.348 -0.958 1.00 91.56 86 ALA A O 1
ATOM 665 N N . VAL A 1 87 ? 0.567 -12.271 -2.035 1.00 92.88 87 VAL A N 1
ATOM 666 C CA . VAL A 1 87 ? -0.392 -12.794 -1.048 1.00 92.88 87 VAL A CA 1
ATOM 667 C C . VAL A 1 87 ? 0.284 -13.020 0.302 1.00 92.88 87 VAL A C 1
ATOM 669 O O . VAL A 1 87 ? -0.252 -12.635 1.344 1.00 92.88 87 VAL A O 1
ATOM 672 N N . LYS A 1 88 ? 1.488 -13.602 0.305 1.00 93.81 88 LYS A N 1
ATOM 673 C CA . LYS A 1 88 ? 2.256 -13.826 1.534 1.00 93.81 88 LYS A CA 1
ATOM 674 C C . LYS A 1 88 ? 2.605 -12.514 2.241 1.00 93.81 88 LYS A C 1
ATOM 676 O O . LYS A 1 88 ? 2.484 -12.428 3.465 1.00 93.81 88 LYS A O 1
ATOM 681 N N . GLU A 1 89 ? 3.033 -11.499 1.492 1.00 92.69 89 GLU A N 1
ATOM 682 C CA . GLU A 1 89 ? 3.313 -10.167 2.041 1.00 92.69 89 GLU A CA 1
ATOM 683 C C . GLU A 1 89 ? 2.048 -9.515 2.604 1.00 92.69 89 GLU A C 1
ATOM 685 O O . GLU A 1 89 ? 2.069 -9.032 3.738 1.00 92.69 89 GLU A O 1
ATOM 690 N N . TYR A 1 90 ? 0.937 -9.582 1.867 1.00 94.81 90 TYR A N 1
ATOM 691 C CA . TYR A 1 90 ? -0.359 -9.079 2.313 1.00 94.81 90 TYR A CA 1
ATOM 692 C C . TYR A 1 90 ? -0.794 -9.694 3.646 1.00 94.81 90 TYR A C 1
ATOM 694 O O . TYR A 1 90 ? -1.125 -8.960 4.579 1.00 94.81 90 TYR A O 1
ATOM 702 N N . TYR A 1 91 ? -0.732 -11.022 3.784 1.00 95.38 91 TYR A N 1
ATOM 703 C CA . TYR A 1 91 ? -1.071 -11.681 5.046 1.00 95.38 91 TYR A CA 1
ATOM 704 C C . TYR A 1 91 ? -0.124 -11.300 6.180 1.00 95.38 91 TYR A C 1
ATOM 706 O O . TYR A 1 91 ? -0.586 -11.081 7.297 1.00 95.38 91 TYR A O 1
ATOM 714 N N . SER A 1 92 ? 1.175 -11.147 5.906 1.00 96.06 92 SER A N 1
ATOM 715 C CA . SER A 1 92 ? 2.125 -10.672 6.916 1.00 96.06 92 SER A CA 1
ATOM 716 C C . SER A 1 92 ? 1.801 -9.252 7.389 1.00 96.06 92 SER A C 1
ATOM 718 O O . SER A 1 92 ? 1.933 -8.952 8.576 1.00 96.06 92 SER A O 1
ATOM 720 N N . TRP A 1 93 ? 1.364 -8.367 6.490 1.00 95.88 93 TRP A N 1
ATOM 721 C CA . TRP A 1 93 ? 0.928 -7.023 6.867 1.00 95.88 93 TRP A CA 1
ATOM 722 C C . TRP A 1 93 ? -0.367 -7.054 7.675 1.00 95.88 93 TRP A C 1
ATOM 724 O O . TRP A 1 93 ? -0.438 -6.395 8.709 1.00 95.88 93 TRP A O 1
ATOM 734 N N . MET A 1 94 ? -1.356 -7.842 7.248 1.00 96.75 94 MET A N 1
ATOM 735 C CA . MET A 1 94 ? -2.611 -8.015 7.984 1.00 96.75 94 MET A CA 1
ATOM 736 C C . MET A 1 94 ? -2.371 -8.583 9.385 1.00 96.75 94 MET A C 1
ATOM 738 O O . MET A 1 94 ? -2.947 -8.088 10.343 1.00 96.75 94 MET A O 1
ATOM 742 N N . GLU A 1 95 ? -1.489 -9.572 9.532 1.00 97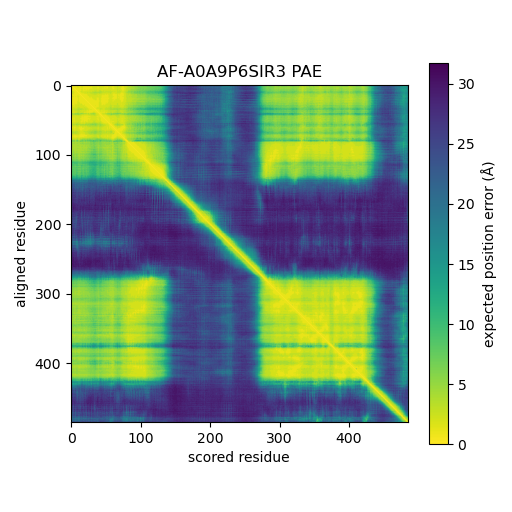.25 95 GLU A N 1
ATOM 743 C CA . GLU A 1 95 ? -1.145 -10.144 10.835 1.00 97.25 95 GLU A CA 1
ATOM 744 C C . GLU A 1 95 ? -0.541 -9.094 11.775 1.00 97.25 95 GLU A C 1
ATOM 746 O O . GLU A 1 95 ? -0.916 -9.030 12.945 1.00 97.25 95 GLU A O 1
ATOM 751 N N . LYS A 1 96 ? 0.360 -8.242 11.268 1.00 96.75 96 LYS A N 1
ATOM 752 C CA . LYS A 1 96 ? 0.937 -7.147 12.059 1.00 96.75 96 LYS A CA 1
ATOM 753 C C . LYS A 1 96 ? -0.124 -6.142 12.483 1.00 96.75 96 LYS A C 1
ATOM 755 O O . LYS A 1 96 ? -0.174 -5.800 13.657 1.00 96.75 96 LYS A O 1
ATOM 760 N N . LEU A 1 97 ? -0.983 -5.741 11.549 1.00 96.69 97 LEU A N 1
ATOM 761 C CA . LEU A 1 97 ? -2.074 -4.810 11.812 1.00 96.69 97 LEU A CA 1
ATOM 762 C C . LEU A 1 97 ? -2.999 -5.334 12.920 1.00 96.69 97 LEU A C 1
ATOM 764 O O . LEU A 1 97 ? -3.279 -4.628 13.883 1.00 96.69 97 LEU A O 1
ATOM 768 N N . ILE A 1 98 ? -3.412 -6.598 12.815 1.00 97.19 98 ILE A N 1
ATOM 769 C CA . ILE A 1 98 ? -4.304 -7.250 13.781 1.00 97.19 98 ILE A CA 1
ATOM 770 C C . ILE A 1 98 ? -3.641 -7.378 15.158 1.00 97.19 98 ILE A C 1
ATOM 772 O O . ILE A 1 98 ? -4.299 -7.202 16.176 1.00 97.19 98 ILE A O 1
ATOM 776 N N . LYS A 1 99 ? -2.345 -7.708 15.212 1.00 96.69 99 LYS A N 1
ATOM 777 C CA . LYS A 1 99 ? -1.646 -7.964 16.482 1.00 96.69 99 LYS A CA 1
ATOM 778 C C . LYS A 1 99 ? -1.134 -6.709 17.181 1.00 96.69 99 LYS A C 1
ATOM 780 O O . LYS A 1 99 ? -0.953 -6.753 18.394 1.00 96.69 99 LYS A O 1
ATOM 785 N N . HIS A 1 100 ? -0.848 -5.638 16.444 1.00 95.31 100 HIS A N 1
ATOM 786 C CA . HIS A 1 100 ? -0.174 -4.457 16.986 1.00 95.31 100 HIS A CA 1
ATOM 787 C C . HIS A 1 100 ? -1.047 -3.206 16.946 1.00 95.31 100 HIS A C 1
ATOM 789 O O . HIS A 1 100 ? -1.198 -2.553 17.973 1.00 95.31 100 HIS A O 1
ATOM 795 N N . ASP A 1 101 ? -1.637 -2.883 15.796 1.00 95.69 101 ASP A N 1
ATOM 796 C CA . ASP A 1 101 ? -2.364 -1.624 15.615 1.00 95.69 101 ASP A CA 1
ATOM 797 C C . ASP A 1 101 ? -3.817 -1.721 16.103 1.00 95.69 101 ASP A C 1
ATOM 799 O O . ASP A 1 101 ? -4.303 -0.848 16.816 1.00 95.69 101 ASP A O 1
ATOM 803 N N . TRP A 1 102 ? -4.521 -2.807 15.778 1.00 97.56 102 TRP A N 1
ATOM 804 C CA . TRP A 1 102 ? -5.922 -2.994 16.168 1.00 97.56 102 TRP A CA 1
ATOM 805 C C . TRP A 1 102 ? -6.180 -2.978 17.675 1.00 97.56 102 TRP A C 1
ATOM 807 O O . TRP A 1 102 ? -7.178 -2.380 18.073 1.00 97.56 102 TRP A O 1
ATOM 817 N N . PRO A 1 103 ? -5.319 -3.549 18.533 1.00 97.19 103 PRO A N 1
ATOM 818 C CA . PRO A 1 103 ? -5.449 -3.379 19.972 1.00 97.19 103 PRO A CA 1
ATOM 819 C C . PRO A 1 103 ? -5.461 -1.917 20.417 1.00 97.19 103 PRO A C 1
ATOM 821 O O . PRO A 1 103 ? -6.203 -1.581 21.329 1.00 97.19 103 PRO A O 1
ATOM 824 N N . LEU A 1 104 ? -4.694 -1.044 19.758 1.00 94.88 104 LEU A N 1
ATOM 825 C CA . LEU A 1 104 ? -4.651 0.384 20.076 1.00 94.88 104 LEU A CA 1
ATOM 826 C C . LEU A 1 104 ? -5.880 1.129 19.537 1.00 94.88 104 LEU A C 1
ATOM 828 O O . LEU A 1 104 ? -6.330 2.088 20.153 1.00 94.88 104 LEU A O 1
ATOM 832 N N . CYS A 1 105 ? -6.432 0.694 18.401 1.00 95.38 105 CYS A N 1
ATOM 833 C CA . CYS A 1 105 ? -7.596 1.340 17.786 1.00 95.38 105 CYS A CA 1
ATOM 834 C C . CYS A 1 105 ? -8.942 0.881 18.366 1.00 95.38 105 CYS A C 1
ATOM 836 O O . CYS A 1 105 ? -9.883 1.667 18.425 1.00 95.38 105 CYS A O 1
ATOM 838 N N . PHE A 1 106 ? -9.056 -0.393 18.744 1.00 96.50 106 PHE A N 1
ATOM 839 C CA . PHE A 1 106 ? -10.307 -1.020 19.188 1.00 96.50 106 PHE A CA 1
ATOM 840 C C . PHE A 1 106 ? -10.293 -1.433 20.664 1.00 96.50 106 PHE A C 1
ATOM 842 O O . PHE A 1 106 ? -11.327 -1.859 21.185 1.00 96.50 106 PHE A O 1
ATOM 849 N N . GLY A 1 107 ? -9.139 -1.362 21.331 1.00 95.62 107 GLY A N 1
ATOM 850 C CA . GLY A 1 107 ? -9.026 -1.655 22.754 1.00 95.62 107 GLY A CA 1
ATOM 851 C C . GLY A 1 107 ? -9.721 -0.586 23.586 1.00 95.62 107 GLY A C 1
ATOM 852 O O . GLY A 1 107 ? -9.615 0.607 23.307 1.00 95.62 107 GLY A O 1
ATOM 853 N N . MET A 1 108 ? -10.435 -1.014 24.623 1.00 95.31 108 MET A N 1
ATOM 854 C CA . MET A 1 108 ? -11.076 -0.088 25.555 1.00 95.31 108 MET A CA 1
ATOM 855 C C . MET A 1 108 ? -10.164 0.138 26.761 1.00 95.31 108 MET A C 1
ATOM 857 O O . MET A 1 108 ? -9.681 -0.843 27.320 1.00 95.31 108 MET A O 1
ATOM 861 N N . PRO A 1 109 ? -9.927 1.376 27.220 1.00 95.25 109 PRO A N 1
ATOM 862 C CA . PRO A 1 109 ? -9.173 1.603 28.448 1.00 95.25 109 PRO A CA 1
ATOM 863 C C . PRO A 1 109 ? -9.806 0.868 29.634 1.00 95.25 109 PRO A C 1
ATOM 865 O O . PRO A 1 109 ? -11.016 0.962 29.860 1.00 95.25 109 PRO A O 1
ATOM 868 N N . LYS A 1 110 ? -8.997 0.129 30.399 1.00 96.12 110 LYS A N 1
ATOM 869 C CA . LYS A 1 110 ? -9.452 -0.520 31.636 1.00 96.12 110 LYS A CA 1
ATOM 870 C C . LYS A 1 110 ? -9.893 0.527 32.653 1.00 96.12 110 LYS A C 1
ATOM 872 O O . LYS A 1 110 ? -9.426 1.666 32.647 1.00 96.12 110 LYS A O 1
ATOM 877 N N . GLU A 1 111 ? -10.770 0.131 33.571 1.00 95.31 111 GLU A N 1
ATOM 878 C CA . GLU A 1 111 ? -11.185 1.010 34.663 1.00 95.31 111 GLU A CA 1
ATOM 879 C C . GLU A 1 111 ? -9.957 1.462 35.474 1.00 95.31 111 GLU A C 1
ATOM 881 O O . GLU A 1 111 ? -9.225 0.643 36.030 1.00 95.31 111 GLU A O 1
ATOM 886 N N . GLY A 1 112 ? -9.712 2.776 35.502 1.00 93.50 112 GLY A N 1
ATOM 887 C CA . GLY A 1 112 ? -8.549 3.376 36.163 1.00 93.50 112 GLY A CA 1
ATOM 888 C C . GLY A 1 112 ? -7.294 3.527 35.295 1.00 93.50 112 GLY A C 1
ATOM 889 O O . GLY A 1 112 ? -6.290 4.020 35.806 1.00 93.50 112 GLY A O 1
ATOM 890 N N . ALA A 1 113 ? -7.332 3.155 34.010 1.00 93.12 113 ALA A N 1
ATOM 891 C CA . ALA A 1 113 ? -6.238 3.421 33.080 1.00 93.12 113 ALA A CA 1
ATOM 892 C C . ALA A 1 113 ? -5.991 4.934 32.957 1.00 93.12 113 ALA A C 1
ATOM 894 O O . ALA A 1 113 ? -6.915 5.721 32.735 1.00 93.12 113 ALA A O 1
ATOM 895 N N . VAL A 1 114 ? -4.731 5.338 33.112 1.00 91.94 114 VAL A N 1
ATOM 896 C CA . VAL A 1 114 ? -4.304 6.738 33.032 1.00 91.94 114 VAL A CA 1
ATOM 897 C C . VAL A 1 114 ? -3.643 6.962 31.669 1.00 91.94 114 VAL A C 1
ATOM 899 O O . VAL A 1 114 ? -2.753 6.185 31.320 1.00 91.94 114 VAL A O 1
ATOM 902 N N . PRO A 1 115 ? -4.032 7.999 30.905 1.00 93.06 115 PRO A N 1
ATOM 903 C CA . PRO A 1 115 ? -3.362 8.342 29.653 1.00 93.06 115 PRO A CA 1
ATOM 904 C C . PRO A 1 115 ? -1.847 8.546 29.829 1.00 93.06 115 PRO A C 1
ATOM 906 O O . PRO A 1 115 ? -1.379 9.058 30.852 1.00 93.06 115 PRO A O 1
ATOM 909 N N . ILE A 1 116 ? -1.066 8.159 28.820 1.00 90.88 116 ILE A N 1
ATOM 910 C CA . ILE A 1 116 ? 0.401 8.249 28.801 1.00 90.88 116 ILE A CA 1
ATOM 911 C C . ILE A 1 116 ? 0.859 9.690 29.008 1.00 90.88 116 ILE A C 1
ATOM 913 O O . ILE A 1 116 ? 1.819 9.918 29.740 1.00 90.88 116 ILE A O 1
ATOM 917 N N . ASP A 1 117 ? 0.174 10.673 28.426 1.00 91.38 117 ASP A N 1
ATOM 918 C CA . ASP A 1 117 ? 0.559 12.077 28.562 1.00 91.38 117 ASP A CA 1
ATOM 919 C C . ASP A 1 117 ? 0.418 12.576 30.011 1.00 91.38 117 ASP A C 1
ATOM 921 O O . ASP A 1 117 ? 1.264 13.333 30.496 1.00 91.38 117 ASP A O 1
ATOM 925 N N . VAL A 1 118 ? -0.595 12.095 30.735 1.00 92.00 118 VAL A N 1
ATOM 926 C CA . VAL A 1 118 ? -0.770 12.344 32.168 1.00 92.00 118 VAL A CA 1
ATOM 927 C C . VAL A 1 118 ? 0.341 11.664 32.970 1.00 92.00 118 VAL A C 1
ATOM 929 O O . VAL A 1 118 ? 0.893 12.290 33.878 1.00 92.00 118 VAL A O 1
ATOM 932 N N . LEU A 1 119 ? 0.720 10.426 32.630 1.00 91.00 119 LEU A N 1
ATOM 933 C CA . LEU A 1 119 ? 1.834 9.723 33.284 1.00 91.00 119 LEU A CA 1
ATOM 934 C C . LEU A 1 119 ? 3.177 10.431 33.055 1.00 91.00 119 LEU A C 1
ATOM 936 O O . LEU A 1 119 ? 3.928 10.648 34.008 1.00 91.00 119 LEU A O 1
ATOM 940 N N . GLU A 1 120 ? 3.466 10.857 31.825 1.00 92.44 120 GLU A N 1
ATOM 941 C CA . GLU A 1 120 ? 4.678 11.617 31.502 1.00 92.44 120 GLU A CA 1
ATOM 942 C C . GLU A 1 120 ? 4.715 12.962 32.232 1.00 92.44 120 GLU A C 1
ATOM 944 O O . GLU A 1 120 ? 5.767 13.391 32.715 1.00 92.44 120 GLU A O 1
ATOM 949 N N . LEU A 1 121 ? 3.569 13.640 32.345 1.00 94.19 121 LEU A N 1
ATOM 950 C CA . LEU A 1 121 ? 3.469 14.900 33.074 1.00 94.19 121 LEU A CA 1
ATOM 951 C C . LEU A 1 121 ? 3.722 14.701 34.575 1.00 94.19 121 LEU A C 1
ATOM 953 O O . LEU A 1 121 ? 4.432 15.502 35.187 1.00 94.19 121 LEU A O 1
ATOM 957 N N . GLN A 1 122 ? 3.197 13.622 35.159 1.00 94.19 122 GLN A N 1
ATOM 958 C CA . GLN A 1 122 ? 3.462 13.250 36.550 1.00 94.19 122 GLN A CA 1
ATOM 959 C C . GLN A 1 122 ? 4.939 12.911 36.779 1.00 94.19 122 GLN A C 1
ATOM 961 O O . GLN A 1 122 ? 5.522 13.348 37.773 1.00 94.19 122 GLN A O 1
ATOM 966 N N . GLU A 1 123 ? 5.575 12.186 35.856 1.00 95.12 123 GLU A N 1
ATOM 967 C CA . GLU A 1 123 ? 6.997 11.855 35.953 1.00 95.12 123 GLU A CA 1
ATOM 968 C C . GLU A 1 123 ? 7.881 13.103 35.850 1.00 95.12 123 GLU A C 1
ATOM 970 O O . GLU A 1 123 ? 8.767 13.301 36.687 1.00 95.12 123 GLU A O 1
ATOM 975 N N . ARG A 1 124 ? 7.591 14.004 34.903 1.00 96.44 124 ARG A N 1
ATOM 976 C CA . ARG A 1 124 ? 8.281 15.299 34.799 1.00 96.44 124 ARG A CA 1
ATOM 977 C C . ARG A 1 124 ? 8.102 16.137 36.060 1.00 96.44 124 ARG A C 1
ATOM 979 O O . ARG A 1 124 ? 9.081 16.681 36.565 1.00 96.44 124 ARG A O 1
ATOM 986 N N . ALA A 1 125 ? 6.888 16.210 36.605 1.00 96.38 125 ALA A N 1
ATOM 987 C CA . ALA A 1 125 ? 6.630 16.919 37.857 1.00 96.38 125 ALA A CA 1
ATOM 988 C C . ALA A 1 125 ? 7.426 16.318 39.031 1.00 96.38 125 ALA A C 1
ATOM 990 O O . ALA A 1 125 ? 7.971 17.057 39.852 1.00 96.38 125 ALA A O 1
ATOM 991 N N . ARG A 1 126 ? 7.561 14.985 39.083 1.00 96.69 126 ARG A N 1
ATOM 992 C CA . ARG A 1 126 ? 8.367 14.292 40.097 1.00 96.69 126 ARG A CA 1
ATOM 993 C C . ARG A 1 126 ? 9.856 14.617 39.973 1.00 96.69 126 ARG A C 1
ATOM 995 O O . ARG A 1 126 ? 10.498 14.852 40.993 1.00 96.69 126 ARG A O 1
ATOM 1002 N N . LEU A 1 127 ? 10.396 14.648 38.753 1.00 96.44 127 LEU A N 1
ATOM 1003 C CA . LEU A 1 127 ? 11.798 15.004 38.508 1.00 96.44 127 LEU A CA 1
ATOM 1004 C C . LEU A 1 127 ? 12.090 16.453 38.922 1.00 96.44 127 LEU A C 1
ATOM 1006 O O . LEU A 1 127 ? 13.055 16.694 39.643 1.00 96.44 127 LEU A O 1
ATOM 1010 N N . VAL A 1 128 ? 11.207 17.397 38.579 1.00 96.38 128 VAL A N 1
ATOM 1011 C CA . VAL A 1 128 ? 11.336 18.805 39.000 1.00 96.38 128 VAL A CA 1
ATOM 1012 C C . VAL A 1 128 ? 11.299 18.940 40.527 1.00 96.38 128 VAL A C 1
ATOM 1014 O O . VAL A 1 128 ? 12.097 19.678 41.104 1.00 96.38 128 VAL A O 1
ATOM 1017 N N . ALA A 1 129 ? 10.420 18.201 41.208 1.00 95.75 129 ALA A N 1
ATOM 1018 C CA . ALA A 1 129 ? 10.364 18.205 42.670 1.00 95.75 129 ALA A CA 1
ATOM 1019 C C . ALA A 1 129 ? 11.641 17.621 43.310 1.00 95.75 129 ALA A C 1
ATOM 1021 O O . ALA A 1 129 ? 12.117 18.137 44.323 1.00 95.75 129 ALA A O 1
ATOM 1022 N N . GLN A 1 130 ? 12.228 16.577 42.711 1.00 95.62 130 GLN A N 1
ATOM 1023 C CA . GLN A 1 130 ? 13.494 16.001 43.175 1.00 95.62 130 GLN A CA 1
ATOM 1024 C C . GLN A 1 130 ? 14.660 16.986 43.016 1.00 95.62 130 GLN A C 1
ATOM 1026 O O . GLN A 1 130 ? 15.422 17.169 43.968 1.00 95.62 130 GLN A O 1
ATOM 1031 N N . GLU A 1 131 ? 14.759 17.685 41.884 1.00 95.25 131 GLU A N 1
ATOM 1032 C CA . GLU A 1 131 ? 15.783 18.719 41.662 1.00 95.25 131 GLU A CA 1
ATOM 1033 C C . GLU A 1 131 ? 15.665 19.887 42.655 1.00 95.25 131 GLU A C 1
ATOM 1035 O O . GLU A 1 131 ? 16.669 20.350 43.209 1.00 95.25 131 GLU A O 1
ATOM 1040 N N . GLN A 1 132 ? 14.436 20.324 42.953 1.00 93.94 132 GLN A N 1
ATOM 1041 C CA . GLN A 1 132 ? 14.187 21.372 43.949 1.00 93.94 132 GLN A CA 1
ATOM 1042 C C . GLN A 1 132 ? 14.567 20.926 45.367 1.00 93.94 132 GLN A C 1
ATOM 1044 O O . GLN A 1 132 ? 15.118 21.719 46.131 1.00 93.94 132 GLN A O 1
ATOM 1049 N N . SER A 1 133 ? 14.342 19.654 45.712 1.00 92.94 133 SER A N 1
ATOM 1050 C CA . SER A 1 133 ? 14.728 19.114 47.022 1.00 92.94 133 SER A CA 1
ATOM 1051 C C . SER A 1 133 ? 16.248 18.974 47.201 1.00 92.94 133 SER A C 1
ATOM 1053 O O . SER A 1 133 ? 16.749 19.162 48.307 1.00 92.94 133 SER A O 1
ATOM 1055 N N . ALA A 1 134 ? 16.999 18.712 46.125 1.00 88.19 134 ALA A N 1
ATOM 1056 C CA . ALA A 1 134 ? 18.450 18.508 46.182 1.00 88.19 134 ALA A CA 1
ATOM 1057 C C . ALA A 1 134 ? 19.259 19.814 46.323 1.00 88.19 134 ALA A C 1
ATOM 1059 O O . ALA A 1 134 ? 20.379 19.800 46.831 1.00 88.19 134 ALA A O 1
ATOM 1060 N N . THR A 1 135 ? 18.702 20.954 45.906 1.00 84.19 135 THR A N 1
ATOM 1061 C CA . THR A 1 135 ? 19.416 22.248 45.891 1.00 84.19 135 THR A CA 1
ATOM 1062 C C . THR A 1 135 ? 19.355 22.986 47.245 1.00 84.19 135 THR A C 1
ATOM 1064 O O . THR A 1 135 ? 20.066 23.963 47.463 1.00 84.19 135 THR A O 1
ATOM 1067 N N . GLY A 1 136 ? 18.550 22.509 48.201 1.00 72.50 136 GLY A N 1
ATOM 1068 C CA . GLY A 1 136 ? 18.273 23.201 49.467 1.00 72.50 136 GLY A CA 1
ATOM 1069 C C . GLY A 1 136 ? 19.257 22.989 50.630 1.00 72.50 136 GLY A C 1
ATOM 1070 O O . GLY A 1 136 ? 18.947 23.431 51.732 1.00 72.50 136 GLY A O 1
ATOM 1071 N N . THR A 1 137 ? 20.402 22.309 50.463 1.00 61.75 137 THR A N 1
ATOM 1072 C CA . THR A 1 137 ? 21.212 21.827 51.617 1.00 61.75 137 THR A CA 1
ATOM 1073 C C . THR A 1 137 ? 22.619 22.434 51.761 1.00 61.75 137 THR A C 1
ATOM 1075 O O . THR A 1 137 ? 23.387 21.976 52.601 1.00 61.75 137 THR A O 1
ATOM 1078 N N . ILE A 1 138 ? 22.995 23.496 51.035 1.00 61.34 138 ILE A N 1
ATOM 1079 C CA . ILE A 1 138 ? 24.328 24.121 51.205 1.00 61.34 138 ILE A CA 1
ATOM 1080 C C . ILE A 1 138 ? 24.221 25.635 51.408 1.00 61.34 138 ILE A C 1
ATOM 1082 O O . ILE A 1 138 ? 24.642 26.426 50.571 1.00 61.34 138 ILE A O 1
ATOM 1086 N N . THR A 1 139 ? 23.701 26.038 52.568 1.00 59.47 139 THR A N 1
ATOM 1087 C CA . THR A 1 139 ? 24.003 27.361 53.137 1.00 59.47 139 THR A CA 1
ATOM 1088 C C . THR A 1 139 ? 24.056 27.283 54.665 1.00 59.47 139 THR A C 1
ATOM 1090 O O . THR A 1 139 ? 23.193 27.790 55.374 1.00 59.47 139 THR A O 1
ATOM 1093 N N . THR A 1 140 ? 25.095 26.643 55.205 1.00 58.94 140 THR A N 1
ATOM 1094 C CA . THR A 1 140 ? 25.594 26.974 56.549 1.00 58.94 140 THR A CA 1
ATOM 1095 C C . THR A 1 140 ? 26.220 28.365 56.479 1.00 58.94 140 THR A C 1
ATOM 1097 O O . THR A 1 140 ? 27.397 28.514 56.160 1.00 58.94 140 THR A O 1
ATOM 1100 N N . VAL A 1 141 ? 25.400 29.391 56.710 1.00 60.28 141 VAL A N 1
ATOM 1101 C CA . VAL A 1 141 ? 25.874 30.729 57.069 1.00 60.28 141 VAL A CA 1
ATOM 1102 C C . VAL A 1 141 ? 26.154 30.705 58.565 1.00 60.28 141 VAL A C 1
ATOM 1104 O O . VAL A 1 141 ? 25.229 30.616 59.371 1.00 60.28 141 VAL A O 1
ATOM 1107 N N . ASP A 1 142 ? 27.435 30.775 58.919 1.00 57.91 142 ASP A N 1
ATOM 1108 C CA . ASP A 1 142 ? 27.876 31.251 60.226 1.00 57.91 142 ASP A CA 1
ATOM 1109 C C . ASP A 1 142 ? 27.238 32.621 60.489 1.00 57.91 142 ASP A C 1
ATOM 1111 O O . ASP A 1 142 ? 27.510 33.592 59.778 1.00 57.91 142 ASP A O 1
ATOM 1115 N N . GLN A 1 143 ? 26.389 32.708 61.513 1.00 50.31 143 GLN A N 1
ATOM 1116 C CA . GLN A 1 143 ? 25.897 33.976 62.040 1.00 50.31 143 GLN A CA 1
ATOM 1117 C C . GLN A 1 143 ? 26.317 34.105 63.513 1.00 50.31 143 GLN A C 1
ATOM 1119 O O . GLN A 1 143 ? 25.920 33.272 64.332 1.00 50.31 143 GLN A O 1
ATOM 1124 N N . PRO A 1 144 ? 27.114 35.127 63.880 1.00 60.09 144 PRO A N 1
ATOM 1125 C CA . PRO A 1 144 ? 27.425 35.418 65.268 1.00 60.09 144 PRO A CA 1
ATOM 1126 C C . PRO A 1 144 ? 26.282 36.189 65.942 1.00 60.09 144 PRO A C 1
ATOM 1128 O O . PRO A 1 144 ? 25.614 37.031 65.344 1.00 60.09 144 PRO A O 1
ATOM 1131 N N . ALA A 1 145 ? 26.093 35.863 67.218 1.00 55.41 145 ALA A N 1
ATOM 1132 C CA . ALA A 1 145 ? 25.100 36.389 68.144 1.00 55.41 145 ALA A CA 1
ATOM 1133 C C . ALA A 1 145 ? 25.071 37.923 68.253 1.00 55.41 145 ALA A C 1
ATOM 1135 O O . ALA A 1 145 ? 26.125 38.549 68.187 1.00 55.41 145 ALA A O 1
ATOM 1136 N N . SER A 1 146 ? 23.892 38.491 68.563 1.00 41.88 146 SER A N 1
ATOM 1137 C CA . SER A 1 146 ? 23.698 39.449 69.673 1.00 41.88 146 SER A CA 1
ATOM 1138 C C . SER A 1 146 ? 22.281 40.069 69.697 1.00 41.88 146 SER A C 1
ATOM 1140 O O . SER A 1 146 ? 21.891 40.777 68.778 1.00 41.88 146 SER A O 1
ATOM 1142 N N . THR A 1 147 ? 21.593 39.836 70.824 1.00 41.28 147 THR A N 1
ATOM 1143 C CA . THR A 1 147 ? 20.792 40.784 71.641 1.00 41.28 147 THR A CA 1
ATOM 1144 C C . THR A 1 147 ? 19.395 41.265 71.196 1.00 41.28 147 THR A C 1
ATOM 1146 O O . THR A 1 147 ? 19.232 42.156 70.373 1.00 41.28 147 THR A O 1
ATOM 1149 N N . THR A 1 148 ? 18.392 40.670 71.857 1.00 45.94 148 THR A N 1
ATOM 1150 C CA . THR A 1 148 ? 17.348 41.266 72.729 1.00 45.94 148 THR A CA 1
ATOM 1151 C C . THR A 1 148 ? 16.929 42.733 72.525 1.00 45.94 148 THR A C 1
ATOM 1153 O O . THR A 1 148 ? 17.712 43.626 72.808 1.00 45.94 148 THR A O 1
ATOM 1156 N N . GLU A 1 149 ? 15.647 42.989 72.229 1.00 39.66 149 GLU A N 1
ATOM 1157 C CA . GLU A 1 149 ? 14.694 43.660 73.144 1.00 39.66 149 GLU A CA 1
ATOM 1158 C C . GLU A 1 149 ? 13.273 43.750 72.556 1.00 39.66 149 GLU A C 1
ATOM 1160 O O . GLU A 1 149 ? 13.032 43.447 71.392 1.00 39.66 149 GLU A O 1
ATOM 1165 N N . ALA A 1 150 ? 12.323 44.052 73.439 1.00 43.22 150 ALA A N 1
ATOM 1166 C CA . ALA A 1 150 ? 10.909 43.711 73.381 1.00 43.22 150 ALA A CA 1
ATOM 1167 C C . ALA A 1 150 ? 9.970 44.882 73.018 1.00 43.22 150 ALA A C 1
ATOM 1169 O O . ALA A 1 150 ? 10.381 46.036 73.002 1.00 43.22 150 ALA A O 1
ATOM 1170 N N . ILE A 1 151 ? 8.677 44.527 72.905 1.00 42.66 151 ILE A N 1
ATOM 1171 C CA . ILE A 1 151 ? 7.440 45.234 73.333 1.00 42.66 151 ILE A CA 1
ATOM 1172 C C . ILE A 1 151 ? 6.395 45.390 72.203 1.00 42.66 151 ILE A C 1
ATOM 1174 O O . ILE A 1 151 ? 6.766 45.588 71.049 1.00 42.66 151 ILE A O 1
ATOM 1178 N N . PRO A 1 152 ? 5.088 45.207 72.516 1.00 63.62 152 PRO A N 1
ATOM 1179 C CA . PRO A 1 152 ? 4.041 44.859 71.562 1.00 63.62 152 PRO A CA 1
ATOM 1180 C C . PRO A 1 152 ? 3.158 46.054 71.194 1.00 63.62 152 PRO A C 1
ATOM 1182 O O . PRO A 1 152 ? 3.013 46.982 71.986 1.00 63.62 152 PRO A O 1
ATOM 1185 N N . GLU A 1 153 ? 2.439 45.969 70.073 1.00 35.91 153 GLU A N 1
ATOM 1186 C CA . GLU A 1 153 ? 1.246 46.791 69.894 1.00 35.91 153 GLU A CA 1
ATOM 1187 C C . GLU A 1 153 ? 0.129 46.098 69.110 1.00 35.91 153 GLU A C 1
ATOM 1189 O O . GLU A 1 153 ? 0.328 45.276 68.218 1.00 35.91 153 GLU A O 1
ATOM 1194 N N . LYS A 1 154 ? -1.060 46.420 69.604 1.00 43.09 154 LYS A N 1
ATOM 1195 C CA . LYS A 1 154 ? -2.422 46.026 69.253 1.00 43.09 154 LYS A CA 1
ATOM 1196 C C . LYS A 1 154 ? -2.876 46.812 68.009 1.00 43.09 154 LYS A C 1
ATOM 1198 O O . LYS A 1 154 ? -2.148 47.694 67.577 1.00 43.09 154 LYS A O 1
ATOM 1203 N N . ILE A 1 155 ? -4.139 46.602 67.610 1.00 38.56 155 ILE A N 1
ATOM 1204 C CA . ILE A 1 155 ? -4.981 47.367 66.648 1.00 38.56 155 ILE A CA 1
ATOM 1205 C C . ILE A 1 155 ? -5.111 46.630 65.303 1.00 38.56 155 ILE A C 1
ATOM 1207 O O . ILE A 1 155 ? -4.126 46.126 64.787 1.00 38.56 155 ILE A O 1
ATOM 1211 N N . GLU A 1 156 ? -6.250 46.539 64.618 1.00 34.38 156 GLU A N 1
ATOM 1212 C CA . GLU A 1 156 ? -7.688 46.646 64.903 1.00 34.38 156 GLU A CA 1
ATOM 1213 C C . GLU A 1 156 ? -8.386 46.284 63.575 1.00 34.38 156 GLU A C 1
ATOM 1215 O O . GLU A 1 156 ? -7.783 46.302 62.500 1.00 34.38 156 GLU A O 1
ATOM 1220 N N . SER A 1 157 ? -9.650 45.907 63.681 1.00 42.34 157 SER A N 1
ATOM 1221 C CA . SER A 1 157 ? -10.603 45.572 62.626 1.00 42.34 157 SER A CA 1
ATOM 1222 C C . SER A 1 157 ? -10.762 46.658 61.547 1.00 42.34 157 SER A C 1
ATOM 1224 O O . SER A 1 157 ? -10.640 47.844 61.840 1.00 42.34 157 SER A O 1
ATOM 1226 N N . GLY A 1 158 ? -11.153 46.275 60.325 1.00 31.28 158 GLY A N 1
ATOM 1227 C CA . GLY A 1 158 ? -11.525 47.229 59.274 1.00 31.28 158 GLY A CA 1
ATOM 1228 C C . GLY A 1 158 ? -12.294 46.600 58.110 1.00 31.28 158 GLY A C 1
ATOM 1229 O O . GLY A 1 158 ? -11.752 45.790 57.366 1.00 31.28 158 GLY A O 1
ATOM 1230 N N . ASP A 1 159 ? -13.557 47.000 58.001 1.00 34.31 159 ASP A N 1
ATOM 1231 C CA . ASP A 1 159 ? -14.607 46.608 57.060 1.00 34.31 159 ASP A CA 1
ATOM 1232 C C . ASP A 1 159 ? -14.390 46.996 55.577 1.00 34.31 159 ASP A C 1
ATOM 1234 O O . ASP A 1 159 ? -13.733 47.980 55.256 1.00 34.31 159 ASP A O 1
ATOM 1238 N N . ILE A 1 160 ? -15.039 46.202 54.707 1.00 38.47 160 ILE A N 1
ATOM 1239 C CA . ILE A 1 160 ? -15.926 46.546 53.566 1.00 38.47 160 ILE A CA 1
ATOM 1240 C C . ILE A 1 160 ? -15.566 47.774 52.699 1.00 38.47 160 ILE A C 1
ATOM 1242 O O . ILE A 1 160 ? -15.539 48.892 53.192 1.00 38.47 160 ILE A O 1
ATOM 1246 N N . LEU A 1 161 ? -15.521 47.592 51.365 1.00 33.50 161 LEU A N 1
ATOM 1247 C CA . LEU A 1 161 ? -16.321 48.385 50.407 1.00 33.50 161 LEU A CA 1
ATOM 1248 C C . LEU A 1 161 ? -16.308 47.806 48.982 1.00 33.50 161 LEU A C 1
ATOM 1250 O O . LEU A 1 161 ? -15.269 47.523 48.391 1.00 33.50 161 LEU A O 1
ATOM 1254 N N . ALA A 1 162 ? -17.521 47.671 48.449 1.00 41.62 162 ALA A N 1
ATOM 1255 C CA . ALA A 1 162 ? -17.848 47.462 47.049 1.00 41.62 162 ALA A CA 1
ATOM 1256 C C . ALA A 1 162 ? -17.639 48.750 46.241 1.00 41.62 162 ALA A C 1
ATOM 1258 O O . ALA A 1 162 ? -17.913 49.837 46.751 1.00 41.62 162 ALA A O 1
ATOM 1259 N N . VAL A 1 163 ? -17.265 48.627 44.964 1.00 39.69 163 VAL A N 1
ATOM 1260 C CA . VAL A 1 163 ? -17.488 49.691 43.977 1.00 39.69 163 VAL A CA 1
ATOM 1261 C C . VAL A 1 163 ? -17.792 49.084 42.606 1.00 39.69 163 VAL A C 1
ATOM 1263 O O . VAL A 1 163 ? -16.956 48.419 41.997 1.00 39.69 163 VAL A O 1
ATOM 1266 N N . ASP A 1 164 ? -19.018 49.333 42.154 1.00 35.62 164 ASP A N 1
ATOM 1267 C CA . ASP A 1 164 ? -19.463 49.310 40.762 1.00 35.62 164 ASP A CA 1
ATOM 1268 C C . ASP A 1 164 ? -18.802 50.455 39.979 1.00 35.62 164 ASP A C 1
ATOM 1270 O O . ASP A 1 164 ? -18.721 51.566 40.498 1.00 35.62 164 ASP A O 1
ATOM 1274 N N . ALA A 1 165 ? -18.425 50.223 38.717 1.00 33.78 165 ALA A N 1
ATOM 1275 C CA . ALA A 1 165 ? -18.662 51.166 37.613 1.00 33.78 165 ALA A CA 1
ATOM 1276 C C . ALA A 1 165 ? -18.086 50.657 36.279 1.00 33.78 165 ALA A C 1
ATOM 1278 O O . ALA A 1 165 ? -16.880 50.560 36.064 1.00 33.78 165 ALA A O 1
ATOM 1279 N N . THR A 1 166 ? -19.015 50.413 35.358 1.00 37.75 166 THR A N 1
ATOM 1280 C CA . THR A 1 166 ? -18.977 50.703 33.915 1.00 37.75 166 THR A CA 1
ATOM 1281 C C . THR A 1 166 ? -17.774 51.486 33.368 1.00 37.75 166 THR A C 1
ATOM 1283 O O . THR A 1 166 ? -17.516 52.611 33.791 1.00 37.75 166 THR A O 1
ATOM 1286 N N . SER A 1 167 ? -17.183 50.995 32.272 1.00 34.31 167 SER A N 1
ATOM 1287 C CA . SER A 1 167 ? -16.572 51.865 31.259 1.00 34.31 167 SER A CA 1
ATOM 1288 C C . SER A 1 167 ? -16.578 51.223 29.871 1.00 34.31 167 SER A C 1
ATOM 1290 O O . SER A 1 167 ? -16.060 50.133 29.637 1.00 34.31 167 SER A O 1
ATOM 1292 N N . THR A 1 168 ? -17.221 51.938 28.958 1.00 36.84 168 THR A N 1
ATOM 1293 C CA . THR A 1 168 ? -17.296 51.743 27.516 1.00 36.84 168 THR A CA 1
ATOM 1294 C C . THR A 1 168 ? -15.961 52.094 26.850 1.00 36.84 168 THR A C 1
ATOM 1296 O O . THR A 1 168 ? -15.304 53.065 27.214 1.00 36.84 168 THR A O 1
ATOM 1299 N N . GLY A 1 169 ? -15.559 51.353 25.813 1.00 30.41 169 GLY A N 1
ATOM 1300 C CA . GLY A 1 169 ? -14.348 51.714 25.073 1.00 30.41 169 GLY A CA 1
ATOM 1301 C C . GLY A 1 169 ? -14.034 50.834 23.872 1.00 30.41 169 GLY A C 1
ATOM 1302 O O . GLY A 1 169 ? -13.156 49.982 23.930 1.00 30.41 169 GLY A O 1
ATOM 1303 N N . SER A 1 170 ? -14.707 51.089 22.749 1.00 41.62 170 SER A N 1
ATOM 1304 C CA . SER A 1 170 ? -14.271 50.621 21.430 1.00 41.62 170 SER A CA 1
ATOM 1305 C C . SER A 1 170 ? -12.907 51.224 21.069 1.00 41.62 170 SER A C 1
ATOM 1307 O O . SER A 1 170 ? -12.788 52.442 20.937 1.00 41.62 170 SER A O 1
ATOM 1309 N N . ARG A 1 171 ? -11.889 50.389 20.829 1.00 33.25 171 ARG A N 1
ATOM 1310 C CA . ARG A 1 171 ? -10.671 50.785 20.103 1.00 33.25 171 ARG A CA 1
ATOM 1311 C C . ARG A 1 171 ? -10.326 49.755 19.031 1.00 33.25 171 ARG A C 1
ATOM 1313 O O . ARG A 1 171 ? -9.928 48.634 19.323 1.00 33.25 171 ARG A O 1
ATOM 1320 N N . LYS A 1 172 ? -10.461 50.197 17.778 1.00 42.50 172 LYS A N 1
ATOM 1321 C CA . LYS A 1 172 ? -9.864 49.596 16.581 1.00 42.50 172 LYS A CA 1
ATOM 1322 C C . LYS A 1 172 ? -8.341 49.528 16.764 1.00 42.50 172 LYS A C 1
ATOM 1324 O O . LYS A 1 172 ? -7.725 50.557 17.036 1.00 42.50 172 LYS A O 1
ATOM 1329 N N . ARG A 1 173 ? -7.742 48.349 16.580 1.00 32.25 173 ARG A N 1
ATOM 1330 C CA . ARG A 1 173 ? -6.300 48.188 16.339 1.00 32.25 173 ARG A CA 1
ATOM 1331 C C . ARG A 1 173 ? -6.088 47.717 14.905 1.00 32.25 173 ARG A C 1
ATOM 1333 O O . ARG A 1 173 ? -6.632 46.694 14.503 1.00 32.25 173 ARG A O 1
ATOM 1340 N N . SER A 1 174 ? -5.316 48.501 14.163 1.00 38.38 174 SER A N 1
ATOM 1341 C CA . SER A 1 174 ? -4.693 48.121 12.895 1.00 38.38 174 SER A CA 1
ATOM 1342 C C . SER A 1 174 ? -3.570 47.099 13.141 1.00 38.38 174 SER A C 1
ATOM 1344 O O . SER A 1 174 ? -3.003 47.100 14.237 1.00 38.38 174 SER A O 1
ATOM 1346 N N . PRO A 1 175 ? -3.234 46.246 12.156 1.00 43.31 175 PRO A N 1
ATOM 1347 C CA . PRO A 1 175 ? -2.204 45.226 12.306 1.00 43.31 175 PRO A CA 1
ATOM 1348 C C . PRO A 1 175 ? -0.801 45.801 12.071 1.00 43.31 175 PRO A C 1
ATOM 1350 O O . PRO A 1 175 ? -0.561 46.525 11.106 1.00 43.31 175 PRO A O 1
ATOM 1353 N N . GLU A 1 176 ? 0.116 45.443 12.962 1.00 35.12 176 GLU A N 1
ATOM 1354 C CA . GLU A 1 176 ? 1.554 45.691 12.869 1.00 35.12 176 GLU A CA 1
ATOM 1355 C C . GLU A 1 176 ? 2.237 44.407 12.347 1.00 35.12 176 GLU A C 1
ATOM 1357 O O . GLU A 1 176 ? 1.834 43.310 12.751 1.00 35.12 176 GLU A O 1
ATOM 1362 N N . PRO A 1 177 ? 3.208 44.486 11.417 1.00 43.56 177 PRO A N 1
ATOM 1363 C CA . PRO A 1 177 ? 3.799 43.306 10.794 1.00 43.56 177 PRO A CA 1
ATOM 1364 C C . PRO A 1 177 ? 4.943 42.717 11.634 1.00 43.56 177 PRO A C 1
ATOM 1366 O O . PRO A 1 177 ? 5.919 43.393 11.951 1.00 43.56 177 PRO A O 1
ATOM 1369 N N . LEU A 1 178 ? 4.843 41.419 11.932 1.00 33.81 178 LEU A N 1
ATOM 1370 C CA . LEU A 1 178 ? 5.933 40.592 12.451 1.00 33.81 178 LEU A CA 1
ATOM 1371 C C . LEU A 1 178 ? 6.931 40.275 11.328 1.00 33.81 178 LEU A C 1
ATOM 1373 O O . LEU A 1 178 ? 6.631 39.506 10.417 1.00 33.81 178 LEU A O 1
ATOM 1377 N N . THR A 1 179 ? 8.140 40.823 11.424 1.00 43.66 179 THR A N 1
ATOM 1378 C CA . THR A 1 179 ? 9.316 40.341 10.691 1.00 43.66 179 THR A CA 1
ATOM 1379 C C . THR A 1 179 ? 10.510 40.303 11.629 1.00 43.66 179 THR A C 1
ATOM 1381 O O . THR A 1 179 ? 11.053 41.359 11.941 1.00 43.66 179 THR A O 1
ATOM 1384 N N . GLN A 1 180 ? 10.922 39.106 12.042 1.00 41.66 180 GLN A N 1
ATOM 1385 C CA . GLN A 1 180 ? 12.285 38.744 12.446 1.00 41.66 180 GLN A CA 1
ATOM 1386 C C . GLN A 1 180 ? 12.255 37.267 12.846 1.00 41.66 180 GLN A C 1
ATOM 1388 O O . GLN A 1 180 ? 11.632 36.960 13.846 1.00 41.66 180 GLN A O 1
ATOM 1393 N N . ASP A 1 181 ? 12.803 36.388 11.991 1.00 42.38 181 ASP A N 1
ATOM 1394 C CA . ASP A 1 181 ? 13.410 35.079 12.345 1.00 42.38 181 ASP A CA 1
ATOM 1395 C C . ASP A 1 181 ? 13.875 34.289 11.096 1.00 42.38 181 ASP A C 1
ATOM 1397 O O . ASP A 1 181 ? 13.724 33.080 10.985 1.00 42.38 181 ASP A O 1
ATOM 1401 N N . ALA A 1 182 ? 14.476 34.969 10.108 1.00 43.94 182 ALA A N 1
ATOM 1402 C CA . ALA A 1 182 ? 15.037 34.319 8.907 1.00 43.94 182 ALA A CA 1
ATOM 1403 C C . ALA A 1 182 ? 16.578 34.383 8.827 1.00 43.94 182 ALA A C 1
ATOM 1405 O O . ALA A 1 182 ? 17.173 33.970 7.832 1.00 43.94 182 ALA A O 1
ATOM 1406 N N . ALA A 1 183 ? 17.249 34.929 9.848 1.00 45.75 183 ALA A N 1
ATOM 1407 C CA . ALA A 1 183 ? 18.688 35.202 9.800 1.00 45.75 183 ALA A CA 1
ATOM 1408 C C . ALA A 1 183 ? 19.565 34.132 10.480 1.00 45.75 183 ALA A C 1
ATOM 1410 O O . ALA A 1 183 ? 20.762 34.065 10.186 1.00 45.75 183 ALA A O 1
ATOM 1411 N N . GLU A 1 184 ? 19.009 33.274 11.342 1.00 47.53 184 GLU A N 1
ATOM 1412 C CA . GLU A 1 184 ? 19.796 32.250 12.050 1.00 47.53 184 GLU A CA 1
ATOM 1413 C C . GLU A 1 184 ? 19.994 30.955 11.246 1.00 47.53 184 GLU A C 1
ATOM 1415 O O . GLU A 1 184 ? 21.065 30.347 11.325 1.00 47.53 184 GLU A O 1
ATOM 1420 N N . ASP A 1 185 ? 19.076 30.609 10.339 1.00 45.12 185 ASP A N 1
ATOM 1421 C CA . ASP A 1 185 ? 19.182 29.383 9.530 1.00 45.12 185 ASP A CA 1
ATOM 1422 C C . ASP A 1 185 ? 20.306 29.414 8.478 1.00 45.12 185 ASP A C 1
ATOM 1424 O O . ASP A 1 185 ? 20.837 28.376 8.071 1.00 45.12 185 ASP A O 1
ATOM 1428 N N . ILE A 1 186 ? 20.772 30.599 8.073 1.00 49.62 186 ILE A N 1
ATOM 1429 C CA . ILE A 1 186 ? 21.829 30.728 7.056 1.00 49.62 186 ILE A CA 1
ATOM 1430 C C . ILE A 1 186 ? 23.230 30.443 7.640 1.00 49.62 186 ILE A C 1
ATOM 1432 O O . ILE A 1 186 ? 24.150 30.077 6.896 1.00 49.62 186 ILE A O 1
ATOM 1436 N N . ARG A 1 187 ? 23.427 30.540 8.966 1.00 49.75 187 ARG A N 1
ATOM 1437 C CA . ARG A 1 187 ? 24.731 30.233 9.592 1.00 49.75 187 ARG A CA 1
ATOM 1438 C C . ARG A 1 187 ? 24.994 28.734 9.725 1.00 49.75 187 ARG A C 1
ATOM 1440 O O . ARG A 1 187 ? 26.140 28.320 9.540 1.00 49.75 187 ARG A O 1
ATOM 1447 N N . ASN A 1 188 ? 23.964 27.919 9.937 1.00 46.41 188 ASN A N 1
ATOM 1448 C CA . ASN A 1 188 ? 24.137 26.473 10.112 1.00 46.41 188 ASN A CA 1
ATOM 1449 C C . ASN A 1 188 ? 24.448 25.739 8.794 1.00 46.41 188 ASN A C 1
ATOM 1451 O O . ASN A 1 188 ? 25.235 24.791 8.785 1.00 46.41 188 ASN A O 1
ATOM 1455 N N . VAL A 1 189 ? 23.971 26.240 7.649 1.00 51.47 189 VAL A N 1
ATOM 1456 C CA . VAL A 1 189 ? 24.239 25.628 6.331 1.00 51.47 189 VAL A CA 1
ATOM 1457 C C . VAL A 1 189 ? 25.690 25.828 5.862 1.00 51.47 189 VAL A C 1
ATOM 1459 O O . VAL A 1 189 ? 26.249 24.968 5.177 1.00 51.47 189 VAL A O 1
ATOM 1462 N N . LYS A 1 190 ? 26.358 26.926 6.252 1.00 51.78 190 LYS A N 1
ATOM 1463 C CA . LYS A 1 190 ? 27.771 27.159 5.884 1.00 51.78 190 LYS A CA 1
ATOM 1464 C C . LYS A 1 190 ? 28.745 26.249 6.637 1.00 51.78 190 LYS A C 1
ATOM 1466 O O . LYS A 1 190 ? 29.744 25.844 6.048 1.00 51.78 190 LYS A O 1
ATOM 1471 N N . LYS A 1 191 ? 28.433 25.882 7.884 1.00 52.47 191 LYS A N 1
ATOM 1472 C CA . LYS A 1 191 ? 29.276 25.002 8.709 1.00 52.47 191 LYS A CA 1
ATOM 1473 C C . LYS A 1 191 ? 29.271 23.552 8.200 1.00 52.47 191 LYS A C 1
ATOM 1475 O O . LYS A 1 191 ? 30.320 22.926 8.118 1.00 52.47 191 LYS A O 1
ATOM 1480 N N . ILE A 1 192 ? 28.121 23.072 7.718 1.00 51.66 192 ILE A N 1
ATOM 1481 C CA . ILE A 1 192 ? 27.989 21.727 7.127 1.00 51.66 192 ILE A CA 1
ATOM 1482 C C . ILE A 1 192 ? 28.724 21.632 5.773 1.00 51.66 192 ILE A C 1
ATOM 1484 O O . ILE A 1 192 ? 29.316 20.604 5.447 1.00 51.66 192 ILE A O 1
ATOM 1488 N N . ARG A 1 193 ? 28.764 22.720 4.987 1.00 52.62 193 ARG A N 1
ATOM 1489 C CA . ARG A 1 193 ? 29.503 22.750 3.710 1.00 52.62 193 ARG A CA 1
ATOM 1490 C C . ARG A 1 193 ? 31.027 22.766 3.879 1.00 52.62 193 ARG A C 1
ATOM 1492 O O . ARG A 1 193 ? 31.708 22.219 3.016 1.00 52.62 193 ARG A O 1
ATOM 1499 N N . SER A 1 194 ? 31.565 23.353 4.953 1.00 50.47 194 SER A N 1
ATOM 1500 C CA . SER A 1 194 ? 33.017 23.337 5.205 1.00 50.47 194 SER A CA 1
ATOM 1501 C C . SER A 1 194 ? 33.521 21.998 5.746 1.00 50.47 194 SER A C 1
ATOM 1503 O O . SER A 1 194 ? 34.673 21.648 5.508 1.00 50.47 194 SER A O 1
ATOM 1505 N N . GLU A 1 195 ? 32.673 21.217 6.420 1.00 47.81 195 GLU A N 1
ATOM 1506 C CA . GLU A 1 195 ? 33.051 19.885 6.916 1.00 47.81 195 GLU A CA 1
ATOM 1507 C C . GLU A 1 195 ? 33.024 18.811 5.814 1.00 47.81 195 GLU A C 1
ATOM 1509 O O . GLU A 1 195 ? 33.861 17.911 5.820 1.00 47.81 195 GLU A O 1
ATOM 1514 N N . LEU A 1 196 ? 32.163 18.944 4.793 1.00 48.50 196 LEU A N 1
ATOM 1515 C CA . LEU A 1 196 ? 32.176 18.035 3.635 1.00 48.50 196 LEU A CA 1
ATOM 1516 C C . LEU A 1 196 ? 33.350 18.270 2.665 1.00 48.50 196 LEU A C 1
ATOM 1518 O O . LEU A 1 196 ? 33.742 17.346 1.956 1.00 48.50 196 LEU A O 1
ATOM 1522 N N . ALA A 1 197 ? 33.916 19.479 2.622 1.00 44.38 197 ALA A N 1
ATOM 1523 C CA . ALA A 1 197 ? 35.030 19.809 1.726 1.00 44.38 197 ALA A CA 1
ATOM 1524 C C . ALA A 1 197 ? 36.395 19.294 2.229 1.00 44.38 197 ALA A C 1
ATOM 1526 O O . ALA A 1 197 ? 37.332 19.184 1.443 1.00 44.38 197 ALA A O 1
ATOM 1527 N N . SER A 1 198 ? 36.501 18.932 3.511 1.00 41.69 198 SER A N 1
ATOM 1528 C CA . SER A 1 198 ? 37.764 18.517 4.142 1.00 41.69 198 SER A CA 1
ATOM 1529 C C . SER A 1 198 ? 38.061 17.012 4.031 1.00 41.69 198 SER A C 1
ATOM 1531 O O . SER A 1 198 ? 39.155 16.588 4.383 1.00 41.69 198 SER A O 1
ATOM 1533 N N . ASN A 1 199 ? 37.134 16.207 3.494 1.00 38.81 199 ASN A N 1
ATOM 1534 C CA . ASN A 1 199 ? 37.285 14.747 3.352 1.00 38.81 199 ASN A CA 1
ATOM 1535 C C . ASN A 1 199 ? 37.571 14.274 1.912 1.00 38.81 199 ASN A C 1
ATOM 1537 O O . ASN A 1 199 ? 37.441 13.089 1.612 1.00 38.81 199 ASN A O 1
ATOM 1541 N N . VAL A 1 200 ? 37.978 15.177 1.012 1.00 40.91 200 VAL A N 1
ATOM 1542 C CA . VAL A 1 200 ? 38.341 14.846 -0.381 1.00 40.91 200 VAL A CA 1
ATOM 1543 C C . VAL A 1 200 ? 39.782 15.272 -0.666 1.00 40.91 200 VAL A C 1
ATOM 1545 O O . VAL A 1 200 ? 40.036 16.097 -1.533 1.00 40.91 200 VAL A O 1
ATOM 1548 N N . ILE A 1 201 ? 40.744 14.730 0.083 1.00 40.50 201 ILE A N 1
ATOM 1549 C CA . ILE A 1 201 ? 42.163 14.750 -0.302 1.00 40.50 201 ILE A CA 1
ATOM 1550 C C . ILE A 1 201 ? 42.791 13.424 0.130 1.00 40.50 201 ILE A C 1
ATOM 1552 O O . ILE A 1 201 ? 43.201 13.291 1.277 1.00 40.50 201 ILE A O 1
ATOM 1556 N N . LEU A 1 202 ? 42.811 12.451 -0.786 1.00 35.75 202 LEU A N 1
ATOM 1557 C CA . LEU A 1 202 ? 43.837 11.407 -0.970 1.00 35.75 202 LEU A CA 1
ATOM 1558 C C . LEU A 1 202 ? 43.291 10.347 -1.939 1.00 35.75 202 LEU A C 1
ATOM 1560 O O . LEU A 1 202 ? 42.827 9.299 -1.512 1.00 35.75 202 LEU A O 1
ATOM 1564 N N . ASP A 1 203 ? 43.319 10.646 -3.240 1.00 31.52 203 ASP A N 1
ATOM 1565 C CA . ASP A 1 203 ? 43.635 9.630 -4.255 1.00 31.52 203 ASP A CA 1
ATOM 1566 C C . ASP A 1 203 ? 43.993 10.322 -5.580 1.00 31.52 203 ASP A C 1
ATOM 1568 O O . ASP A 1 203 ? 43.223 10.386 -6.538 1.00 31.52 203 ASP A O 1
ATOM 1572 N N . THR A 1 204 ? 45.179 10.930 -5.596 1.00 35.62 204 THR A N 1
ATOM 1573 C CA . THR A 1 204 ? 45.815 11.430 -6.817 1.00 35.62 204 THR A CA 1
ATOM 1574 C C . THR A 1 204 ? 47.164 10.746 -6.928 1.00 35.62 204 THR A C 1
ATOM 1576 O O . THR A 1 204 ? 48.145 11.212 -6.356 1.00 35.62 204 THR A O 1
ATOM 1579 N N . THR A 1 205 ? 47.226 9.612 -7.617 1.00 36.16 205 THR A N 1
ATOM 1580 C CA . THR A 1 205 ? 48.457 9.110 -8.246 1.00 36.16 205 THR A CA 1
ATOM 1581 C C . THR A 1 205 ? 48.105 7.954 -9.168 1.00 36.16 205 THR A C 1
ATOM 1583 O O . THR A 1 205 ? 47.852 6.853 -8.701 1.00 36.16 205 THR A O 1
ATOM 1586 N N . MET A 1 206 ? 48.068 8.226 -10.474 1.00 34.47 206 MET A N 1
ATOM 1587 C CA . MET A 1 206 ? 48.496 7.340 -11.570 1.00 34.47 206 MET A CA 1
ATOM 1588 C C . MET A 1 206 ? 48.055 7.989 -12.882 1.00 34.47 206 MET A C 1
ATOM 1590 O O . MET A 1 206 ? 47.012 7.666 -13.440 1.00 34.47 206 MET A O 1
ATOM 1594 N N . ASP A 1 207 ? 48.860 8.944 -13.342 1.00 30.53 207 ASP A N 1
ATOM 1595 C CA . ASP A 1 207 ? 48.723 9.546 -14.665 1.00 30.53 207 ASP A CA 1
ATOM 1596 C C . ASP A 1 207 ? 50.127 9.729 -15.257 1.00 30.53 207 ASP A C 1
ATOM 1598 O O . ASP A 1 207 ? 50.724 10.801 -15.197 1.00 30.53 207 ASP A O 1
ATOM 1602 N N . THR A 1 208 ? 50.731 8.635 -15.737 1.00 33.41 208 THR A N 1
ATOM 1603 C CA . THR A 1 208 ? 51.849 8.687 -16.695 1.00 33.41 208 THR A CA 1
ATOM 1604 C C . THR A 1 208 ? 51.978 7.352 -17.435 1.00 33.41 208 THR A C 1
ATOM 1606 O O . THR A 1 208 ? 52.707 6.475 -16.990 1.00 33.41 208 THR A O 1
ATOM 1609 N N . ALA A 1 209 ? 51.263 7.192 -18.555 1.00 31.31 209 ALA A N 1
ATOM 1610 C CA . ALA A 1 209 ? 51.707 6.409 -19.722 1.00 31.31 209 ALA A CA 1
ATOM 1611 C C . ALA A 1 209 ? 50.644 6.421 -20.839 1.00 31.31 209 ALA A C 1
ATOM 1613 O O . ALA A 1 209 ? 49.980 5.420 -21.087 1.00 31.31 209 ALA A O 1
ATOM 1614 N N . ILE A 1 210 ? 50.504 7.543 -21.553 1.00 33.28 210 ILE A N 1
ATOM 1615 C CA . ILE A 1 210 ? 49.971 7.536 -22.923 1.00 33.28 210 ILE A CA 1
ATOM 1616 C C . ILE A 1 210 ? 50.843 8.455 -23.774 1.00 33.28 210 ILE A C 1
ATOM 1618 O O . ILE A 1 210 ? 50.692 9.671 -23.747 1.00 33.28 210 ILE A O 1
ATOM 1622 N N . GLN A 1 211 ? 51.737 7.847 -24.547 1.00 36.81 211 GLN A N 1
ATOM 1623 C CA . GLN A 1 211 ? 52.067 8.266 -25.906 1.00 36.81 211 GLN A CA 1
ATOM 1624 C C . GLN A 1 211 ? 52.662 7.051 -26.625 1.00 36.81 211 GLN A C 1
ATOM 1626 O O . GLN A 1 211 ? 53.727 6.582 -26.238 1.00 36.81 211 GLN A O 1
ATOM 1631 N N . VAL A 1 212 ? 51.924 6.538 -27.619 1.00 36.06 212 VAL A N 1
ATOM 1632 C CA . VAL A 1 212 ? 52.356 5.953 -28.910 1.00 36.06 212 VAL A CA 1
ATOM 1633 C C . VAL A 1 212 ? 51.284 4.962 -29.416 1.00 36.06 212 VAL A C 1
ATOM 1635 O O . VAL A 1 212 ? 50.903 4.046 -28.695 1.00 36.06 212 VAL A O 1
ATOM 1638 N N . ALA A 1 213 ? 50.885 5.159 -30.685 1.00 30.36 213 ALA A N 1
ATOM 1639 C CA . ALA A 1 213 ? 49.965 4.388 -31.549 1.00 30.36 213 ALA A CA 1
ATOM 1640 C C . ALA A 1 213 ? 48.466 4.543 -31.211 1.00 30.36 213 ALA A C 1
ATOM 1642 O O . ALA A 1 213 ? 48.024 4.153 -30.143 1.00 30.36 213 ALA A O 1
ATOM 1643 N N . ASP A 1 214 ? 47.572 5.121 -32.020 1.00 42.44 214 ASP A N 1
ATOM 1644 C CA . ASP A 1 214 ? 47.440 5.252 -33.483 1.00 42.44 214 ASP A CA 1
ATOM 1645 C C . ASP A 1 214 ? 47.714 3.962 -34.273 1.00 42.44 214 ASP A C 1
ATOM 1647 O O . ASP A 1 214 ? 48.818 3.768 -34.784 1.00 42.44 214 ASP A O 1
ATOM 1651 N N . ARG A 1 215 ? 46.705 3.068 -34.315 1.00 37.50 215 ARG A N 1
ATOM 1652 C CA . ARG A 1 215 ? 46.270 2.257 -35.481 1.00 37.50 215 ARG A CA 1
ATOM 1653 C C . ARG A 1 215 ? 45.214 1.192 -35.112 1.00 37.50 215 ARG A C 1
ATOM 1655 O O . ARG A 1 215 ? 45.459 0.379 -34.232 1.00 37.50 215 ARG A O 1
ATOM 1662 N N . GLY A 1 216 ? 44.128 1.139 -35.899 1.00 33.06 216 GLY A N 1
ATOM 1663 C CA . GLY A 1 216 ? 43.242 -0.029 -36.131 1.00 33.06 216 GLY A CA 1
ATOM 1664 C C . GLY A 1 216 ? 42.115 -0.218 -35.105 1.00 33.06 216 GLY A C 1
ATOM 1665 O O . GLY A 1 216 ? 42.389 -0.483 -33.945 1.00 33.06 216 GLY A O 1
ATOM 1666 N N . GLN A 1 217 ? 40.840 0.064 -35.399 1.00 43.59 217 GLN A N 1
ATOM 1667 C CA . GLN A 1 217 ? 39.877 -0.708 -36.214 1.00 43.59 217 GLN A CA 1
ATOM 1668 C C . GLN A 1 217 ? 39.742 -2.203 -35.846 1.00 43.59 217 GLN A C 1
ATOM 1670 O O . GLN A 1 217 ? 40.705 -2.959 -35.900 1.00 43.59 217 GLN A O 1
ATOM 1675 N N . ASP A 1 218 ? 38.488 -2.573 -35.555 1.00 46.50 218 ASP A N 1
ATOM 1676 C CA . ASP A 1 218 ? 37.870 -3.908 -35.558 1.00 46.50 218 ASP A CA 1
ATOM 1677 C C . ASP A 1 218 ? 38.224 -4.910 -34.445 1.00 46.50 218 ASP A C 1
ATOM 1679 O O . ASP A 1 218 ? 38.981 -5.847 -34.671 1.00 46.50 218 ASP A O 1
ATOM 1683 N N . GLN A 1 219 ? 37.546 -4.813 -33.287 1.00 36.34 219 GLN A N 1
ATOM 1684 C CA . GLN A 1 219 ? 37.168 -5.976 -32.455 1.00 36.34 219 GLN A CA 1
ATOM 1685 C C . GLN A 1 219 ? 35.889 -5.704 -31.635 1.00 36.34 219 GLN A C 1
ATOM 1687 O O . GLN A 1 219 ? 35.960 -5.484 -30.433 1.00 36.34 219 GLN A O 1
ATOM 1692 N N . ASP A 1 220 ? 34.712 -5.766 -32.268 1.00 42.50 220 ASP A N 1
ATOM 1693 C CA . ASP A 1 220 ? 33.411 -5.617 -31.578 1.00 42.50 220 ASP A CA 1
ATOM 1694 C C . ASP A 1 220 ? 32.425 -6.772 -31.875 1.00 42.50 220 ASP A C 1
ATOM 1696 O O . ASP A 1 220 ? 31.209 -6.603 -31.903 1.00 42.50 220 ASP A O 1
ATOM 1700 N N . SER A 1 221 ? 32.928 -7.997 -32.081 1.00 45.38 221 SER A N 1
ATOM 1701 C CA . SER A 1 221 ? 32.077 -9.164 -32.411 1.00 45.38 221 SER A CA 1
ATOM 1702 C C . SER A 1 221 ? 32.296 -10.409 -31.544 1.00 45.38 221 SER A C 1
ATOM 1704 O O . SER A 1 221 ? 31.981 -11.509 -31.977 1.00 45.38 221 SER A O 1
ATOM 1706 N N . LYS A 1 222 ? 32.820 -10.287 -30.315 1.00 41.41 222 LYS A N 1
ATOM 1707 C CA . LYS A 1 222 ? 33.093 -11.465 -29.453 1.00 41.41 222 LYS A CA 1
ATOM 1708 C C . LYS A 1 222 ? 32.453 -11.461 -28.061 1.00 41.41 222 LYS A C 1
ATOM 1710 O O . LYS A 1 222 ? 32.796 -12.304 -27.238 1.00 41.41 222 LYS A O 1
ATOM 1715 N N . VAL A 1 223 ? 31.506 -10.562 -27.787 1.00 43.66 223 VAL A N 1
ATOM 1716 C CA . VAL A 1 223 ? 30.863 -10.469 -26.455 1.00 43.66 223 VAL A CA 1
ATOM 1717 C C . VAL A 1 223 ? 29.394 -10.933 -26.456 1.00 43.66 223 VAL A C 1
ATOM 1719 O O . VAL A 1 223 ? 28.800 -11.070 -25.393 1.00 43.66 223 VAL A O 1
ATOM 1722 N N . VAL A 1 224 ? 28.809 -11.257 -27.615 1.00 42.25 224 VAL A N 1
ATOM 1723 C CA . VAL A 1 224 ? 27.374 -11.605 -27.712 1.00 42.25 224 VAL A CA 1
ATOM 1724 C C . VAL A 1 224 ? 27.080 -13.097 -27.453 1.00 42.25 224 VAL A C 1
ATOM 1726 O O . VAL A 1 224 ? 26.012 -13.409 -26.944 1.00 42.25 224 VAL A O 1
ATOM 1729 N N . ASP A 1 225 ? 28.047 -14.005 -27.622 1.00 40.62 225 ASP A N 1
ATOM 1730 C CA . ASP A 1 225 ? 27.800 -15.461 -27.510 1.00 40.62 225 ASP A CA 1
ATOM 1731 C C . ASP A 1 225 ? 27.881 -16.046 -26.085 1.00 40.62 225 ASP A C 1
ATOM 1733 O O . ASP A 1 225 ? 27.689 -17.245 -25.887 1.00 40.62 225 ASP A O 1
ATOM 1737 N N . LYS A 1 226 ? 28.166 -15.239 -25.054 1.00 40.06 226 LYS A N 1
ATOM 1738 C CA . LYS A 1 226 ? 28.319 -15.744 -23.670 1.00 40.06 226 LYS A CA 1
ATOM 1739 C C . LYS A 1 226 ? 27.072 -15.641 -22.791 1.00 40.06 226 LYS A C 1
ATOM 1741 O O . LYS A 1 226 ? 27.105 -16.141 -21.669 1.00 40.06 226 LYS A O 1
ATOM 1746 N N . LEU A 1 227 ? 25.988 -15.031 -23.273 1.00 39.84 227 LEU A N 1
ATOM 1747 C CA . LEU A 1 227 ? 24.757 -14.859 -22.488 1.00 39.84 227 LEU A CA 1
ATOM 1748 C C . LEU A 1 227 ? 23.679 -15.915 -22.795 1.00 39.84 227 LEU A C 1
ATOM 1750 O O . LEU A 1 227 ? 22.747 -16.067 -22.018 1.00 39.84 227 LEU A O 1
ATOM 1754 N N . GLU A 1 228 ? 23.837 -16.694 -23.868 1.00 41.72 228 GLU A N 1
ATOM 1755 C CA . GLU A 1 228 ? 22.843 -17.685 -24.318 1.00 41.72 228 GLU A CA 1
ATOM 1756 C C . GLU A 1 228 ? 23.073 -19.103 -23.738 1.00 41.72 228 GLU A C 1
ATOM 1758 O O . GLU A 1 228 ? 22.292 -20.016 -23.978 1.00 41.72 228 GLU A O 1
ATOM 1763 N N . GLN A 1 229 ? 24.115 -19.311 -22.917 1.00 36.84 229 GLN A N 1
ATOM 1764 C CA . GLN A 1 229 ? 24.440 -20.621 -22.311 1.00 36.84 229 GLN A CA 1
ATOM 1765 C C . GLN A 1 229 ? 24.008 -20.799 -20.841 1.00 36.84 229 GLN A C 1
ATOM 1767 O O . GLN A 1 229 ? 24.338 -21.815 -20.231 1.00 36.84 229 GLN A O 1
ATOM 1772 N N . LEU A 1 230 ? 23.258 -19.858 -20.256 1.00 37.12 230 LEU A N 1
ATOM 1773 C CA . LEU A 1 230 ? 22.843 -19.920 -18.842 1.00 37.12 230 LEU A CA 1
ATOM 1774 C C . LEU A 1 230 ? 21.382 -20.354 -18.601 1.00 37.12 230 LEU A C 1
ATOM 1776 O O . LEU A 1 230 ? 20.971 -20.432 -17.447 1.00 37.12 230 LEU A O 1
ATOM 1780 N N . GLU A 1 231 ? 20.615 -20.717 -19.636 1.00 36.81 231 GLU A N 1
ATOM 1781 C CA . GLU A 1 231 ? 19.183 -21.068 -19.502 1.00 36.81 231 GLU A CA 1
ATOM 1782 C C . GLU A 1 231 ? 18.852 -22.575 -19.430 1.00 36.81 231 GLU A C 1
ATOM 1784 O O . GLU A 1 231 ? 17.683 -22.952 -19.439 1.00 36.81 231 GLU A O 1
ATOM 1789 N N . LEU A 1 232 ? 19.830 -23.477 -19.279 1.00 36.84 232 LEU A N 1
ATOM 1790 C CA . LEU A 1 232 ? 19.553 -24.922 -19.188 1.00 36.84 232 LEU A CA 1
ATOM 1791 C C . LEU A 1 232 ? 20.326 -25.608 -18.055 1.00 36.84 232 LEU A C 1
ATOM 1793 O O . LEU A 1 232 ? 21.296 -26.316 -18.312 1.00 36.84 232 LEU A O 1
ATOM 1797 N N . ARG A 1 233 ? 19.880 -25.426 -16.802 1.00 35.22 233 ARG A N 1
ATOM 1798 C CA . ARG A 1 233 ? 19.945 -26.430 -15.708 1.00 35.22 233 ARG A CA 1
ATOM 1799 C C . ARG A 1 233 ? 19.521 -25.827 -14.366 1.00 35.22 233 ARG A C 1
ATOM 1801 O O . ARG A 1 233 ? 20.317 -25.148 -13.731 1.00 35.22 233 ARG A O 1
ATOM 1808 N N . ALA A 1 234 ? 18.326 -26.178 -13.893 1.00 30.33 234 ALA A N 1
ATOM 1809 C CA . ALA A 1 234 ? 18.040 -26.352 -12.464 1.00 30.33 234 ALA A CA 1
ATOM 1810 C C . ALA A 1 234 ? 16.662 -27.012 -12.265 1.00 30.33 234 ALA A C 1
ATOM 1812 O O . ALA A 1 234 ? 15.647 -26.339 -12.132 1.00 30.33 234 ALA A O 1
ATOM 1813 N N . THR A 1 235 ? 16.628 -28.343 -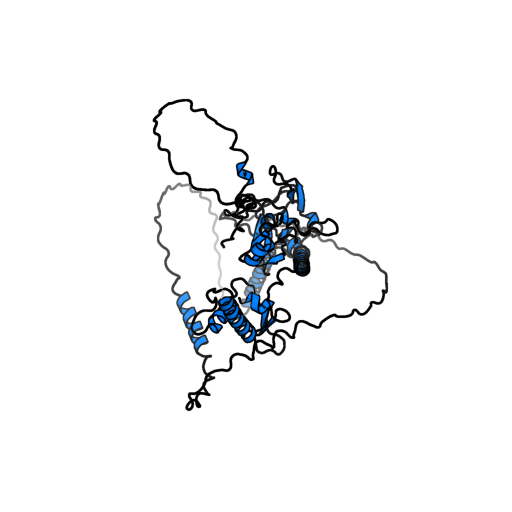12.218 1.00 33.75 235 THR A N 1
ATOM 1814 C CA . THR A 1 235 ? 15.545 -29.110 -11.579 1.00 33.75 235 THR A CA 1
ATOM 1815 C C . THR A 1 235 ? 16.039 -29.571 -10.208 1.00 33.75 235 THR A C 1
ATOM 1817 O O . THR A 1 235 ? 17.008 -30.337 -10.175 1.00 33.75 235 THR A O 1
ATOM 1820 N N . PRO A 1 236 ? 15.430 -29.162 -9.082 1.00 36.72 236 PRO A N 1
ATOM 1821 C CA . PRO A 1 236 ? 15.739 -29.750 -7.789 1.00 36.72 236 PRO A CA 1
ATOM 1822 C C . PRO A 1 236 ? 14.764 -30.889 -7.466 1.00 36.72 236 PRO A C 1
ATOM 1824 O O . PRO A 1 236 ? 13.547 -30.717 -7.438 1.00 36.72 236 PRO A O 1
ATOM 1827 N N . SER A 1 237 ? 15.328 -32.068 -7.215 1.00 31.03 237 SER A N 1
ATOM 1828 C CA . SER A 1 237 ? 14.652 -33.220 -6.624 1.00 31.03 237 SER A CA 1
ATOM 1829 C C . SER A 1 237 ? 14.433 -33.013 -5.122 1.00 31.03 237 SER A C 1
ATOM 1831 O O . SER A 1 237 ? 15.360 -32.648 -4.398 1.00 31.03 237 SER A O 1
ATOM 1833 N N . LEU A 1 238 ? 13.210 -33.297 -4.674 1.00 33.84 238 LEU A N 1
ATOM 1834 C CA . LEU A 1 238 ? 12.768 -33.354 -3.278 1.00 33.84 238 LEU A CA 1
ATOM 1835 C C . LEU A 1 238 ? 13.519 -34.425 -2.468 1.00 33.84 238 LEU A C 1
ATOM 1837 O O . LEU A 1 238 ? 13.737 -35.525 -2.980 1.00 33.84 238 LEU A O 1
ATOM 1841 N N . PRO A 1 239 ? 13.761 -34.177 -1.170 1.00 36.75 239 PRO A N 1
ATOM 1842 C CA . PRO A 1 239 ? 13.813 -35.233 -0.178 1.00 36.75 239 PRO A CA 1
ATOM 1843 C C . PRO A 1 239 ? 12.629 -35.172 0.798 1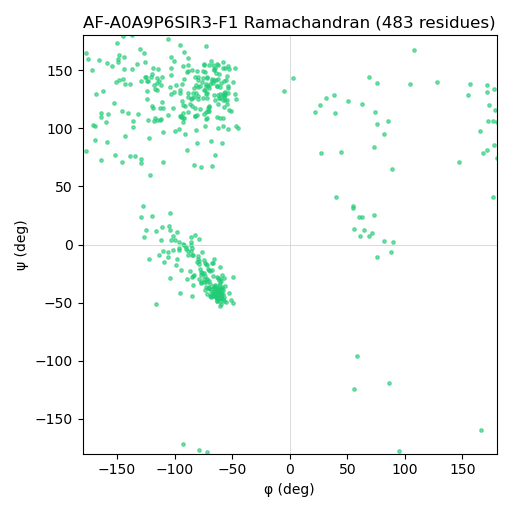.00 36.75 239 PRO A C 1
ATOM 1845 O O . PRO A 1 239 ? 12.112 -34.124 1.178 1.00 36.75 239 PRO A O 1
ATOM 1848 N N . SER A 1 240 ? 12.227 -36.379 1.156 1.00 30.58 240 SER A N 1
ATOM 1849 C CA . SER A 1 240 ? 11.107 -36.841 1.963 1.00 30.58 240 SER A CA 1
ATOM 1850 C C . SER A 1 240 ? 11.127 -36.445 3.446 1.00 30.58 240 SER A C 1
ATOM 1852 O O . SER A 1 240 ? 12.172 -36.321 4.079 1.00 30.58 240 SER A O 1
ATOM 1854 N N . THR A 1 241 ? 9.912 -36.340 3.983 1.00 34.25 241 THR A N 1
ATOM 1855 C CA . THR A 1 241 ? 9.501 -36.194 5.389 1.00 34.25 241 THR A CA 1
ATOM 1856 C C . THR A 1 241 ? 9.995 -37.341 6.283 1.00 34.25 241 THR A C 1
ATOM 1858 O O . THR A 1 241 ? 10.142 -38.468 5.805 1.00 34.25 241 THR A O 1
ATOM 186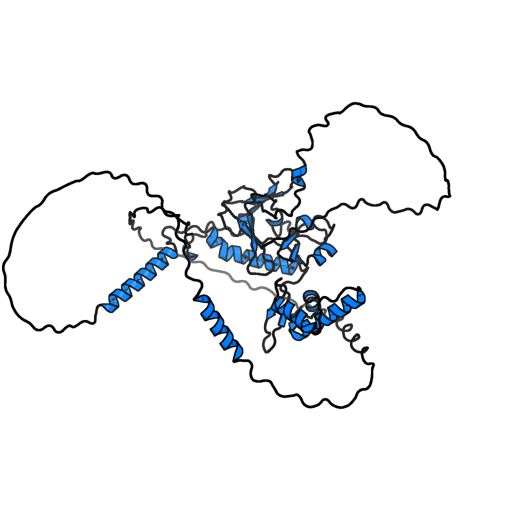1 N N . PRO A 1 242 ? 10.105 -37.107 7.606 1.00 36.25 242 PRO A N 1
ATOM 1862 C CA . PRO A 1 242 ? 9.356 -37.986 8.509 1.00 36.25 242 PRO A CA 1
ATOM 1863 C C . PRO A 1 242 ? 8.666 -37.289 9.704 1.00 36.25 242 PRO A C 1
ATOM 1865 O O . PRO A 1 242 ? 9.212 -36.406 10.353 1.00 36.25 242 PRO A O 1
ATOM 1868 N N . ALA A 1 243 ? 7.436 -37.763 9.927 1.00 30.41 243 ALA A N 1
ATOM 1869 C CA . ALA A 1 243 ? 6.692 -38.080 11.155 1.00 30.41 243 ALA A CA 1
ATOM 1870 C C . ALA A 1 243 ? 6.887 -37.329 12.501 1.00 30.41 243 ALA A C 1
ATOM 1872 O O . ALA A 1 243 ? 7.950 -37.329 13.110 1.00 30.41 243 ALA A O 1
ATOM 1873 N N . SER A 1 244 ? 5.726 -36.862 12.988 1.00 32.66 244 SER A N 1
ATOM 1874 C CA . SER A 1 244 ? 5.161 -36.744 14.349 1.00 32.66 244 SER A CA 1
ATOM 1875 C C . SER A 1 244 ? 5.958 -37.158 15.589 1.00 32.66 244 SER A C 1
ATOM 1877 O O . SER A 1 244 ? 6.475 -38.267 15.659 1.00 32.66 244 SER A O 1
ATOM 1879 N N . THR A 1 245 ? 5.784 -36.395 16.679 1.00 30.98 245 THR A N 1
ATOM 1880 C CA . THR A 1 245 ? 5.553 -36.941 18.037 1.00 30.98 245 THR A CA 1
ATOM 1881 C C . THR A 1 245 ? 4.713 -35.965 18.879 1.00 30.98 245 THR A C 1
ATOM 1883 O O . THR A 1 245 ? 4.870 -34.752 18.777 1.00 30.98 245 THR A O 1
ATOM 1886 N N . ALA A 1 246 ? 3.791 -36.529 19.661 1.00 34.06 246 ALA A N 1
ATOM 1887 C CA . ALA A 1 246 ? 2.802 -35.891 20.528 1.00 34.06 246 ALA A CA 1
ATOM 1888 C C . ALA A 1 246 ? 3.294 -35.680 21.981 1.00 34.06 246 ALA A C 1
ATOM 1890 O O . ALA A 1 246 ? 4.244 -36.328 22.410 1.00 34.06 246 ALA A O 1
ATOM 1891 N N . GLY A 1 247 ? 2.574 -34.841 22.739 1.00 32.84 247 GLY A N 1
ATOM 1892 C CA . GLY A 1 247 ? 2.598 -34.725 24.213 1.00 32.84 247 GLY A CA 1
ATOM 1893 C C . GLY A 1 247 ? 1.918 -33.411 24.641 1.00 32.84 247 GLY A C 1
ATOM 1894 O O . GLY A 1 247 ? 2.418 -32.352 24.284 1.00 32.84 247 GLY A O 1
ATOM 1895 N N . GLN A 1 248 ? 0.641 -33.377 25.046 1.00 30.61 248 GLN A N 1
ATOM 1896 C CA . GLN A 1 248 ? 0.009 -33.670 26.356 1.00 30.61 248 GLN A CA 1
ATOM 1897 C C . GLN A 1 248 ? 0.404 -32.771 27.553 1.00 30.61 248 GLN A C 1
ATOM 1899 O O . GLN A 1 248 ? 1.550 -32.801 27.980 1.00 30.61 248 GLN A O 1
ATOM 1904 N N . GLU A 1 249 ? -0.644 -32.122 28.107 1.00 30.92 249 GLU A N 1
ATOM 1905 C CA . GLU A 1 249 ? -0.929 -31.748 29.522 1.00 30.92 249 GLU A CA 1
ATOM 1906 C C . GLU A 1 249 ? -0.039 -30.649 30.162 1.00 30.92 249 GLU A C 1
ATOM 1908 O O . GLU A 1 249 ? 1.129 -30.522 29.835 1.00 30.92 249 GLU A O 1
ATOM 1913 N N . SER A 1 250 ? -0.480 -29.732 31.040 1.00 33.34 250 SER A N 1
ATOM 1914 C CA . SER A 1 250 ? -1.515 -29.733 32.086 1.00 33.34 250 SER A CA 1
ATOM 1915 C C . SER A 1 250 ? -1.839 -28.291 32.551 1.00 33.34 250 SER A C 1
ATOM 1917 O O . SER A 1 250 ? -1.019 -27.384 32.439 1.00 33.34 250 SER A O 1
ATOM 1919 N N . GLU A 1 251 ? -3.030 -28.143 33.134 1.00 34.47 251 GLU A N 1
ATOM 1920 C CA . GLU A 1 251 ? -3.625 -27.043 33.916 1.00 34.47 251 GLU A CA 1
ATOM 1921 C C . GLU A 1 251 ? -2.731 -26.458 35.034 1.00 34.47 251 GLU A C 1
ATOM 1923 O O . GLU A 1 251 ? -1.959 -27.210 35.622 1.00 34.47 251 GLU A O 1
ATOM 1928 N N . THR A 1 252 ? -2.895 -25.172 35.410 1.00 30.47 252 THR A N 1
ATOM 1929 C CA . THR A 1 252 ? -3.525 -24.693 36.683 1.00 30.47 252 THR A CA 1
ATOM 1930 C C . THR A 1 252 ? -3.488 -23.148 36.829 1.00 30.47 252 THR A C 1
ATOM 1932 O O . THR A 1 252 ? -2.452 -22.519 36.640 1.00 30.47 252 THR A O 1
ATOM 1935 N N . MET A 1 253 ? -4.619 -22.537 37.215 1.00 33.00 253 MET A N 1
ATOM 1936 C CA . MET A 1 253 ? -4.737 -21.212 37.884 1.00 33.00 253 MET A CA 1
ATOM 1937 C C . MET A 1 253 ? -4.753 -21.422 39.429 1.00 33.00 253 MET A C 1
ATOM 1939 O O . MET A 1 253 ? -4.621 -22.585 39.818 1.00 33.00 253 MET A O 1
ATOM 1943 N N . PRO A 1 254 ? -5.014 -20.445 40.347 1.00 51.56 254 PRO A N 1
ATOM 1944 C CA . PRO A 1 254 ? -5.250 -18.983 40.248 1.00 51.56 254 PRO A CA 1
ATOM 1945 C C . PRO A 1 254 ? -4.520 -18.134 41.332 1.00 51.56 254 PRO A C 1
ATOM 1947 O O . PRO A 1 254 ? -3.877 -18.684 42.220 1.00 51.56 254 PRO A O 1
ATOM 1950 N N . SER A 1 255 ? -4.671 -16.795 41.327 1.00 31.92 255 SER A N 1
ATOM 1951 C CA . SER A 1 255 ? -5.260 -16.010 42.450 1.00 31.92 255 SER A CA 1
ATOM 1952 C C . SER A 1 255 ? -5.131 -14.477 42.310 1.00 31.92 255 SER A C 1
ATOM 1954 O O . SER A 1 255 ? -4.102 -13.930 41.929 1.00 31.92 255 SER A O 1
ATOM 1956 N N . THR A 1 256 ? -6.244 -13.820 42.646 1.00 34.25 256 THR A N 1
ATOM 1957 C CA . THR A 1 256 ? -6.547 -12.381 42.778 1.00 34.25 256 THR A CA 1
ATOM 1958 C C . THR A 1 256 ? -5.823 -11.735 43.974 1.00 34.25 256 THR A C 1
ATOM 1960 O O . THR A 1 256 ? -5.552 -12.432 44.954 1.00 34.25 256 THR A O 1
ATOM 1963 N N . PRO A 1 257 ? -5.620 -10.399 43.989 1.00 41.38 257 PRO A N 1
ATOM 1964 C CA . PRO A 1 257 ? -6.377 -9.627 44.983 1.00 41.38 257 PRO A CA 1
ATOM 1965 C C . PRO A 1 257 ? -6.864 -8.228 44.550 1.00 41.38 257 PRO A C 1
ATOM 1967 O O . PRO A 1 257 ? -6.271 -7.518 43.745 1.00 41.38 257 PRO A O 1
ATOM 1970 N N . THR A 1 258 ? -7.979 -7.880 45.188 1.00 32.97 258 THR A N 1
ATOM 1971 C CA . THR A 1 258 ? -8.750 -6.634 45.283 1.00 32.97 258 THR A CA 1
ATOM 1972 C C . THR A 1 258 ? -7.972 -5.439 45.857 1.00 32.97 258 THR A C 1
ATOM 1974 O O . THR A 1 258 ? -7.338 -5.600 46.897 1.00 32.97 258 THR A O 1
ATOM 1977 N N . ALA A 1 259 ? -8.143 -4.224 45.303 1.00 32.94 259 ALA A N 1
ATOM 1978 C CA . ALA A 1 259 ? -7.984 -2.964 46.056 1.00 32.94 259 ALA A CA 1
ATOM 1979 C C . ALA A 1 259 ? -8.684 -1.741 45.404 1.00 32.94 259 ALA A C 1
ATOM 1981 O O . ALA A 1 259 ? -8.227 -1.184 44.415 1.00 32.94 259 ALA A O 1
ATOM 1982 N N . THR A 1 260 ? -9.802 -1.358 46.024 1.00 31.47 260 THR A N 1
ATOM 1983 C CA . THR A 1 260 ? -10.236 -0.020 46.486 1.00 31.47 260 THR A CA 1
ATOM 1984 C C . THR A 1 260 ? -9.974 1.246 45.648 1.00 31.47 260 THR A C 1
ATOM 1986 O O . THR A 1 260 ? -8.869 1.778 45.585 1.00 31.47 260 THR A O 1
ATOM 1989 N N . ALA A 1 261 ? -11.079 1.826 45.167 1.00 34.09 261 ALA A N 1
ATOM 1990 C CA . ALA A 1 261 ? -11.191 3.141 44.542 1.00 34.09 261 ALA A CA 1
ATOM 1991 C C . ALA A 1 261 ? -11.020 4.311 45.534 1.00 34.09 261 ALA A C 1
ATOM 1993 O O . ALA A 1 261 ? -11.645 4.333 46.596 1.00 34.09 261 ALA A O 1
ATOM 1994 N N . THR A 1 262 ? -10.252 5.333 45.137 1.00 31.23 262 THR A N 1
ATOM 1995 C CA . THR A 1 262 ? -10.210 6.651 45.797 1.00 31.23 262 THR A CA 1
ATOM 1996 C C . THR A 1 262 ? -10.653 7.718 44.799 1.00 31.23 262 THR A C 1
ATOM 1998 O O . THR A 1 262 ? -10.033 7.908 43.757 1.00 31.23 262 THR A O 1
ATOM 2001 N N . LYS A 1 263 ? -11.764 8.390 45.108 1.00 33.78 263 LYS A N 1
ATOM 2002 C CA . LYS A 1 263 ? -12.411 9.408 44.276 1.00 33.78 263 LYS A CA 1
ATOM 2003 C C . LYS A 1 263 ? -11.885 10.789 44.677 1.00 33.78 263 LYS A C 1
ATOM 2005 O O . LYS A 1 263 ? -12.239 11.278 45.747 1.00 33.78 263 LYS A O 1
ATOM 2010 N N . THR A 1 264 ? -11.073 11.418 43.828 1.00 31.59 264 THR A N 1
ATOM 2011 C CA . THR A 1 264 ? -10.578 12.789 44.040 1.00 31.59 264 THR A CA 1
ATOM 2012 C C . THR A 1 264 ? -11.177 13.716 42.990 1.00 31.59 264 THR A C 1
ATOM 2014 O O . THR A 1 264 ? -10.833 13.663 41.815 1.00 31.59 264 THR A O 1
ATOM 2017 N N . THR A 1 265 ? -12.110 14.553 43.431 1.00 36.34 265 THR A N 1
ATOM 2018 C CA . THR A 1 265 ? -12.755 15.613 42.650 1.00 36.34 265 THR A CA 1
ATOM 2019 C C . THR A 1 265 ? -11.852 16.848 42.635 1.00 36.34 265 THR A C 1
ATOM 2021 O O . THR A 1 265 ? -11.710 17.506 43.665 1.00 36.34 265 THR A O 1
ATOM 2024 N N . SER A 1 266 ? -11.258 17.185 41.490 1.00 35.53 266 SER A N 1
ATOM 2025 C CA . SER A 1 266 ? -10.576 18.466 41.270 1.00 35.53 266 SER A CA 1
ATOM 2026 C C . SER A 1 266 ? -11.342 19.296 40.241 1.00 35.53 266 SER A C 1
ATOM 2028 O O . SER A 1 266 ? -11.540 18.915 39.092 1.00 35.53 266 SER A O 1
ATOM 2030 N N . ASN A 1 267 ? -11.816 20.443 40.717 1.00 41.25 267 ASN A N 1
ATOM 2031 C CA . ASN A 1 267 ? -12.577 21.444 39.987 1.00 41.25 267 ASN A CA 1
ATOM 2032 C C . ASN A 1 267 ? -11.566 22.461 39.424 1.00 41.25 267 ASN A C 1
ATOM 2034 O O . ASN A 1 267 ? -10.962 23.196 40.205 1.00 41.25 267 ASN A O 1
ATOM 2038 N N . VAL A 1 268 ? -11.331 22.483 38.108 1.00 42.12 268 VAL A N 1
ATOM 2039 C CA . VAL A 1 268 ? -10.403 23.433 37.460 1.00 42.12 268 VAL A CA 1
ATOM 2040 C C . VAL A 1 268 ? -11.140 24.207 36.370 1.00 42.12 268 VAL A C 1
ATOM 2042 O O . VAL A 1 268 ? -11.791 23.630 35.503 1.00 42.12 268 VAL A O 1
ATOM 2045 N N . GLY A 1 269 ? -11.068 25.536 36.477 1.00 44.94 269 GLY A N 1
ATOM 2046 C CA . GLY A 1 269 ? -11.791 26.507 35.664 1.00 44.94 269 GLY A CA 1
ATOM 2047 C C . GLY A 1 269 ? -11.373 26.528 34.193 1.00 44.94 269 GLY A C 1
ATOM 2048 O O . GLY A 1 269 ? -10.195 26.460 33.852 1.00 44.94 269 GLY A O 1
ATOM 2049 N N . GLN A 1 270 ? -12.386 26.653 33.337 1.00 43.25 270 GLN A N 1
ATOM 2050 C CA . GLN A 1 270 ? -12.310 26.649 31.880 1.00 43.25 270 GLN A CA 1
ATOM 2051 C C . GLN A 1 270 ? -11.755 27.969 31.325 1.00 43.25 270 GLN A C 1
ATOM 2053 O O . GLN A 1 270 ? -12.299 29.044 31.573 1.00 43.25 270 GLN A O 1
ATOM 2058 N N . SER A 1 271 ? -10.715 27.866 30.498 1.00 50.12 271 SER A N 1
ATOM 2059 C CA . SER A 1 271 ? -10.286 28.899 29.552 1.00 50.12 271 SER A CA 1
ATOM 2060 C C . SER A 1 271 ? -10.407 28.310 28.148 1.00 50.12 271 SER A C 1
ATOM 2062 O O . SER A 1 271 ? -9.638 27.433 27.764 1.00 50.12 271 SER A O 1
ATOM 2064 N N . SER A 1 272 ? -11.422 28.743 27.402 1.00 53.91 272 SER A N 1
ATOM 2065 C CA . SER A 1 272 ? -11.784 28.223 26.082 1.00 53.91 272 SER A CA 1
ATOM 2066 C C . SER A 1 272 ? -10.898 28.814 24.981 1.00 53.91 272 SER A C 1
ATOM 2068 O O . SER A 1 272 ? -11.229 29.809 24.335 1.00 53.91 272 SER A O 1
ATOM 2070 N N . LYS A 1 273 ? -9.751 28.181 24.731 1.00 54.09 273 LYS A N 1
ATOM 2071 C CA . LYS A 1 273 ? -8.971 28.375 23.502 1.00 54.09 273 LYS A CA 1
ATOM 2072 C C . LYS A 1 273 ? -8.777 27.026 22.828 1.00 54.09 273 LYS A C 1
ATOM 2074 O O . LYS A 1 273 ? -7.999 26.232 23.327 1.00 54.09 273 LYS A O 1
ATOM 2079 N N . ALA A 1 274 ? -9.496 26.831 21.717 1.00 53.59 274 ALA A N 1
ATOM 2080 C CA . ALA A 1 274 ? -9.330 25.769 20.722 1.00 53.59 274 ALA A CA 1
ATOM 2081 C C . ALA A 1 274 ? -8.711 24.480 21.289 1.00 53.59 274 ALA A C 1
ATOM 2083 O O . ALA A 1 274 ? -7.516 24.243 21.118 1.00 53.59 274 ALA A O 1
ATOM 2084 N N . ASP A 1 275 ? -9.549 23.687 21.966 1.00 53.53 275 ASP A N 1
ATOM 2085 C CA . ASP A 1 275 ? -9.260 22.309 22.365 1.00 53.53 275 ASP A CA 1
ATOM 2086 C C . ASP A 1 275 ? -8.961 21.502 21.100 1.00 53.53 275 ASP A C 1
ATOM 2088 O O . ASP A 1 275 ? -9.838 20.923 20.456 1.00 53.53 275 ASP A O 1
ATOM 2092 N N . SER A 1 276 ? -7.698 21.523 20.690 1.00 63.25 276 SER A N 1
ATOM 2093 C CA . SER A 1 276 ? -7.150 20.505 19.819 1.00 63.25 276 SER A CA 1
ATOM 2094 C C . SER A 1 276 ? -7.268 19.221 20.621 1.00 63.25 276 SER A C 1
ATOM 2096 O O . SER A 1 276 ? -6.481 19.034 21.546 1.00 63.25 276 SER A O 1
ATOM 2098 N N . GLN A 1 277 ? -8.296 18.416 20.330 1.00 65.81 277 GLN A N 1
ATOM 2099 C CA . GLN A 1 277 ? -8.551 17.135 20.984 1.00 65.81 277 GLN A CA 1
ATOM 2100 C C . GLN A 1 277 ? -7.238 16.359 21.027 1.00 65.81 277 GLN A C 1
ATOM 2102 O O . GLN A 1 277 ? -6.763 15.853 20.008 1.00 65.81 277 GLN A O 1
ATOM 2107 N N . ARG A 1 278 ? -6.599 16.350 22.198 1.00 75.44 278 ARG A N 1
ATOM 2108 C CA . ARG A 1 278 ? -5.480 15.460 22.443 1.00 75.44 278 ARG A CA 1
ATOM 2109 C C . ARG A 1 278 ? -6.065 14.062 22.394 1.00 75.44 278 ARG A C 1
ATOM 2111 O O . ARG A 1 278 ? -7.055 13.784 23.062 1.00 75.44 278 ARG A O 1
ATOM 2118 N N . VAL A 1 279 ? -5.496 13.230 21.536 1.00 78.31 279 VAL A N 1
ATOM 2119 C CA . VAL A 1 279 ? -5.814 11.809 21.527 1.00 78.31 279 VAL A CA 1
ATOM 2120 C C . VAL A 1 279 ? -5.144 11.236 22.768 1.00 78.31 279 VAL A C 1
ATOM 2122 O O . VAL A 1 279 ? -3.918 11.291 22.870 1.00 78.31 279 VAL A O 1
ATOM 2125 N N . ASP A 1 280 ? -5.948 10.770 23.721 1.00 85.31 280 ASP A N 1
ATOM 2126 C CA . ASP A 1 280 ? -5.450 10.084 24.910 1.00 85.31 280 ASP A CA 1
ATOM 2127 C C . ASP A 1 280 ? -4.742 8.799 24.459 1.00 85.31 280 ASP A C 1
ATOM 2129 O O . ASP A 1 280 ? -5.363 7.869 23.943 1.00 85.31 280 ASP A O 1
ATOM 2133 N N . GLU A 1 281 ? -3.418 8.771 24.589 1.00 89.56 281 GLU A N 1
ATOM 2134 C CA . GLU A 1 281 ? -2.599 7.617 24.223 1.00 89.56 281 GLU A CA 1
ATOM 2135 C C . GLU A 1 281 ? -2.494 6.681 25.433 1.00 89.56 281 GLU A C 1
ATOM 2137 O O . GLU A 1 281 ? -2.189 7.133 26.534 1.00 89.56 281 GLU A O 1
ATOM 2142 N N . TYR A 1 282 ? -2.747 5.384 25.260 1.00 91.50 282 TYR A N 1
ATOM 2143 C CA . TYR A 1 282 ? -2.714 4.387 26.339 1.00 91.50 282 TYR A CA 1
ATOM 2144 C C . TYR A 1 282 ? -1.663 3.314 26.058 1.00 91.50 282 TYR A C 1
ATOM 2146 O O . TYR A 1 282 ? -1.368 3.003 24.903 1.00 91.50 282 TYR A O 1
ATOM 2154 N N . ARG A 1 283 ? -1.106 2.710 27.117 1.00 91.31 283 ARG A N 1
ATOM 2155 C CA . ARG A 1 283 ? -0.236 1.538 26.964 1.00 91.31 283 ARG A CA 1
ATOM 2156 C C . ARG A 1 283 ? -1.072 0.306 26.647 1.00 91.31 283 ARG A C 1
ATOM 2158 O O . ARG A 1 283 ? -2.201 0.174 27.113 1.00 91.31 283 ARG A O 1
ATOM 2165 N N . LEU A 1 284 ? -0.495 -0.627 25.895 1.00 92.81 284 LEU A N 1
ATOM 2166 C CA . LEU A 1 284 ? -1.202 -1.822 25.437 1.00 92.81 284 LEU A CA 1
ATOM 2167 C C . LEU A 1 284 ? -1.696 -2.697 26.605 1.00 92.81 284 LEU A C 1
ATOM 2169 O O . LEU A 1 284 ? -2.775 -3.278 26.532 1.00 92.81 284 LEU A O 1
ATOM 2173 N N . GLU A 1 285 ? -0.936 -2.768 27.698 1.00 94.81 285 GLU A N 1
ATOM 2174 C CA . GLU A 1 285 ? -1.303 -3.490 28.919 1.00 94.81 285 GLU A CA 1
ATOM 2175 C C . GLU A 1 285 ? -2.496 -2.883 29.678 1.00 94.81 285 GLU A C 1
ATOM 2177 O O . GLU A 1 285 ? -3.182 -3.605 30.410 1.00 94.81 285 GLU A O 1
ATOM 2182 N N . ASP A 1 286 ? -2.784 -1.598 29.471 1.00 94.69 286 ASP A N 1
ATOM 2183 C CA . ASP A 1 286 ? -3.875 -0.869 30.125 1.00 94.69 286 ASP A CA 1
ATOM 2184 C C . ASP A 1 286 ? -5.190 -0.942 29.333 1.00 94.69 286 ASP A C 1
ATOM 2186 O O . ASP A 1 286 ? -6.229 -0.477 29.804 1.00 94.69 286 ASP A O 1
ATOM 2190 N N . LEU A 1 287 ? -5.169 -1.566 28.153 1.00 96.31 287 LEU A N 1
ATOM 2191 C CA . LEU A 1 287 ? -6.341 -1.775 27.309 1.00 96.31 287 LEU A CA 1
ATOM 2192 C C . LEU A 1 287 ? -6.982 -3.144 27.583 1.00 96.31 287 LEU A C 1
ATOM 2194 O O . LEU A 1 287 ? -6.308 -4.165 27.751 1.00 96.31 287 LEU A O 1
ATOM 2198 N N . ASP A 1 288 ? -8.309 -3.174 27.645 1.00 96.69 288 ASP A N 1
ATOM 2199 C CA . ASP A 1 288 ? -9.114 -4.381 27.538 1.00 96.69 288 ASP A CA 1
ATOM 2200 C C . ASP A 1 288 ? -9.201 -4.790 26.066 1.00 96.69 288 ASP A C 1
ATOM 2202 O O . ASP A 1 288 ? -9.733 -4.069 25.219 1.00 96.69 288 ASP A O 1
ATOM 2206 N N . LEU A 1 289 ? -8.646 -5.966 25.778 1.00 97.06 289 LEU A N 1
ATOM 2207 C CA . LEU A 1 289 ? -8.550 -6.522 24.433 1.00 97.06 289 LEU A CA 1
ATOM 2208 C C . LEU A 1 289 ? -9.686 -7.506 24.120 1.00 97.06 289 LEU A C 1
ATOM 2210 O O . LEU A 1 289 ? -9.700 -8.088 23.038 1.00 97.06 289 LEU A O 1
ATOM 2214 N N . SER A 1 290 ? -10.629 -7.719 25.045 1.00 97.00 290 SER A N 1
ATOM 2215 C CA . SER A 1 290 ? -11.703 -8.711 24.897 1.00 97.00 290 SER A CA 1
ATOM 2216 C C . SER A 1 290 ? -12.635 -8.438 23.708 1.00 97.00 290 SER A C 1
ATOM 2218 O O . SER A 1 290 ? -13.172 -9.377 23.120 1.00 97.00 290 SER A O 1
ATOM 2220 N N . SER A 1 291 ? -12.792 -7.168 23.327 1.00 95.56 291 SER A N 1
ATOM 2221 C CA . SER A 1 291 ? -13.603 -6.715 22.191 1.00 95.56 291 SER A CA 1
ATOM 2222 C C . SER A 1 291 ? -12.808 -6.488 20.904 1.00 95.56 291 SER A C 1
ATOM 2224 O O . SER A 1 291 ? -13.401 -6.121 19.888 1.00 95.56 291 SER A O 1
ATOM 2226 N N . VAL A 1 292 ? -11.482 -6.659 20.927 1.00 97.81 292 VAL A N 1
ATOM 2227 C CA . VAL A 1 292 ? -10.634 -6.353 19.771 1.00 97.81 292 VAL A CA 1
ATOM 2228 C C . VAL A 1 292 ? -10.864 -7.405 18.681 1.00 97.81 292 VAL A C 1
ATOM 2230 O O . VAL A 1 292 ? -10.736 -8.604 18.947 1.00 97.81 292 VAL A O 1
ATOM 2233 N N . PRO A 1 293 ? -11.190 -6.989 17.443 1.00 98.00 293 PRO A N 1
ATOM 2234 C CA . PRO A 1 293 ? -11.355 -7.910 16.327 1.00 98.00 293 PRO A CA 1
ATOM 2235 C C . PRO A 1 293 ? -10.107 -8.772 16.111 1.00 98.00 293 PRO A C 1
ATOM 2237 O O . PRO A 1 293 ? -8.981 -8.293 16.213 1.00 98.00 293 PRO A O 1
ATOM 2240 N N . THR A 1 294 ? -10.289 -10.048 15.772 1.00 97.44 294 THR A N 1
ATOM 2241 C CA . THR A 1 294 ? -9.158 -10.977 15.554 1.00 97.44 294 THR A CA 1
ATOM 2242 C C . THR A 1 294 ? -8.929 -11.288 14.080 1.00 97.44 294 THR A C 1
ATOM 2244 O O . THR A 1 294 ? -7.917 -11.877 13.700 1.00 97.44 294 THR A O 1
ATOM 2247 N N . SER A 1 295 ? -9.870 -10.887 13.224 1.00 96.69 295 SER A N 1
ATOM 2248 C CA . SER A 1 295 ? -9.818 -11.109 11.790 1.00 96.69 295 SER A CA 1
ATOM 2249 C C . SER A 1 295 ? -10.520 -9.996 11.015 1.00 96.69 295 SER A C 1
ATOM 2251 O O . SER A 1 295 ? -11.436 -9.339 11.505 1.00 96.69 295 SER A O 1
ATOM 2253 N N . LEU A 1 296 ? -10.153 -9.823 9.742 1.00 96.19 296 LEU A N 1
ATOM 2254 C CA . LEU A 1 296 ? -10.806 -8.852 8.854 1.00 96.19 296 LEU A CA 1
ATOM 2255 C C . LEU A 1 296 ? -12.301 -9.135 8.649 1.00 96.19 296 LEU A C 1
ATOM 2257 O O . LEU A 1 296 ? -13.091 -8.209 8.496 1.00 96.19 296 LEU A O 1
ATOM 2261 N N . SER A 1 297 ? -12.700 -10.405 8.720 1.00 96.00 297 SER A N 1
ATOM 2262 C CA . SER A 1 297 ? -14.105 -10.824 8.671 1.00 96.00 297 SER A CA 1
ATOM 2263 C C . SER A 1 297 ? -14.933 -10.394 9.881 1.00 96.00 297 SER A C 1
ATOM 2265 O O . SER A 1 297 ? -16.161 -10.454 9.806 1.00 96.00 297 SER A O 1
ATOM 2267 N N . ASP A 1 298 ? -14.306 -9.986 10.984 1.00 97.44 298 ASP A N 1
ATOM 2268 C CA . ASP A 1 298 ? -15.005 -9.452 12.158 1.00 97.44 298 ASP A CA 1
ATOM 2269 C C . ASP A 1 298 ? -15.319 -7.962 11.982 1.00 97.44 298 ASP A C 1
ATOM 2271 O O . ASP A 1 298 ? -16.307 -7.474 12.522 1.00 97.44 298 ASP A O 1
ATOM 2275 N N . VAL A 1 299 ? -14.521 -7.265 11.165 1.00 98.00 299 VAL A N 1
ATOM 2276 C CA . VAL A 1 299 ? -14.574 -5.808 10.975 1.00 98.00 299 VAL A CA 1
ATOM 2277 C C . VAL A 1 299 ? -15.415 -5.418 9.765 1.00 98.00 299 VAL A C 1
ATOM 2279 O O . VAL A 1 299 ? -16.194 -4.471 9.838 1.00 98.00 299 VAL A O 1
ATOM 2282 N N . VAL A 1 300 ? -15.285 -6.148 8.654 1.00 98.00 300 VAL A N 1
ATOM 2283 C CA . VAL A 1 300 ? -15.954 -5.816 7.389 1.00 98.00 300 VAL A CA 1
ATOM 2284 C C . VAL A 1 300 ? -16.631 -7.028 6.753 1.00 98.00 300 VAL A C 1
ATOM 2286 O O . VAL A 1 300 ? -16.250 -8.178 6.980 1.00 98.00 300 VAL A O 1
ATOM 2289 N N . ARG A 1 301 ? -17.648 -6.771 5.929 1.00 97.25 301 ARG A N 1
ATOM 2290 C CA . ARG A 1 301 ? -18.323 -7.771 5.088 1.00 97.25 301 ARG A CA 1
ATOM 2291 C C . ARG A 1 301 ? -18.580 -7.218 3.694 1.00 97.25 301 ARG A C 1
ATOM 2293 O O . ARG A 1 301 ? -18.784 -6.022 3.545 1.00 97.25 301 ARG A O 1
ATOM 2300 N N . VAL A 1 302 ? -18.615 -8.093 2.698 1.00 96.50 302 VAL A N 1
ATOM 2301 C CA . VAL A 1 302 ? -19.058 -7.742 1.343 1.00 96.50 302 VAL A CA 1
ATOM 2302 C C . VAL A 1 302 ? -20.538 -8.096 1.221 1.00 96.50 302 VAL A C 1
ATOM 2304 O O . VAL A 1 302 ? -20.924 -9.199 1.607 1.00 96.50 302 VAL A O 1
ATOM 2307 N N . ASP A 1 303 ? -21.350 -7.166 0.728 1.00 97.62 303 ASP A N 1
ATOM 2308 C CA . ASP A 1 303 ? -22.803 -7.320 0.540 1.00 97.62 303 ASP A CA 1
ATOM 2309 C C . ASP A 1 303 ? -23.249 -6.563 -0.727 1.00 97.62 303 ASP A C 1
ATOM 2311 O O . ASP A 1 303 ? -22.414 -5.956 -1.395 1.00 97.62 303 ASP A O 1
ATOM 2315 N N . LEU A 1 304 ? -24.534 -6.584 -1.087 1.00 97.50 304 LEU A N 1
ATOM 2316 C CA . LEU A 1 304 ? -25.067 -5.752 -2.173 1.00 97.50 304 LEU A CA 1
ATOM 2317 C C . LEU A 1 304 ? -24.909 -4.266 -1.830 1.00 97.50 304 LEU A C 1
ATOM 2319 O O . LEU A 1 304 ? -25.313 -3.826 -0.755 1.00 97.50 304 LEU A O 1
ATOM 2323 N N . SER A 1 305 ? -24.326 -3.494 -2.747 1.00 97.81 305 SER A N 1
ATOM 2324 C CA . SER A 1 305 ? -24.091 -2.063 -2.551 1.00 97.81 305 SER A CA 1
ATOM 2325 C C . SER A 1 305 ? -25.400 -1.279 -2.469 1.00 97.81 305 SER A C 1
ATOM 2327 O O . SER A 1 305 ? -26.405 -1.621 -3.098 1.00 97.81 305 SER A O 1
ATOM 2329 N N . THR A 1 306 ? -25.366 -0.180 -1.719 1.00 97.25 306 THR A N 1
ATOM 2330 C CA . THR A 1 306 ? -26.454 0.801 -1.661 1.00 97.25 306 THR A CA 1
ATOM 2331 C C . THR A 1 306 ? -26.533 1.668 -2.919 1.00 97.25 306 THR A C 1
ATOM 2333 O O . THR A 1 306 ? -27.571 2.283 -3.171 1.00 97.25 306 THR A O 1
ATOM 2336 N N . ILE A 1 307 ? -25.477 1.691 -3.740 1.00 95.19 307 ILE A N 1
ATOM 2337 C CA . ILE A 1 307 ? -25.466 2.412 -5.012 1.00 95.19 307 ILE A CA 1
ATOM 2338 C C . ILE A 1 307 ? -26.194 1.575 -6.080 1.00 95.19 307 ILE A C 1
ATOM 2340 O O . ILE A 1 307 ? -25.832 0.422 -6.330 1.00 95.19 307 ILE A O 1
ATOM 2344 N N . PRO A 1 308 ? -27.215 2.125 -6.766 1.00 93.62 308 PRO A N 1
ATOM 2345 C CA . PRO A 1 308 ? -27.931 1.386 -7.798 1.00 93.62 308 PRO A CA 1
ATOM 2346 C C . PRO A 1 308 ? -27.001 0.889 -8.913 1.00 93.62 308 PRO A C 1
ATOM 2348 O O . PRO A 1 308 ? -26.279 1.668 -9.532 1.00 93.62 308 PRO A O 1
ATOM 2351 N N . ASN A 1 309 ? -27.085 -0.408 -9.222 1.00 92.81 309 ASN A N 1
ATOM 2352 C CA . ASN A 1 309 ? -26.342 -1.080 -10.299 1.00 92.81 309 ASN A CA 1
ATOM 2353 C C . ASN A 1 309 ? -24.807 -1.129 -10.142 1.00 92.81 309 ASN A C 1
ATOM 2355 O O . ASN A 1 309 ? -24.130 -1.494 -11.102 1.00 92.81 309 ASN A O 1
ATOM 2359 N N . SER A 1 310 ? -24.242 -0.812 -8.973 1.00 92.75 310 SER A N 1
ATOM 2360 C CA . SER A 1 310 ? -22.794 -0.960 -8.723 1.00 92.75 310 SER A CA 1
ATOM 2361 C C . SER A 1 310 ? -22.378 -2.401 -8.392 1.00 92.75 310 SER A C 1
ATOM 2363 O O . SER A 1 310 ? -21.197 -2.737 -8.427 1.00 92.75 310 SER A O 1
ATOM 2365 N N . GLY A 1 311 ? -23.345 -3.279 -8.110 1.00 94.88 311 GLY A N 1
ATOM 2366 C CA . GLY A 1 311 ? -23.091 -4.661 -7.715 1.00 94.88 311 GLY A CA 1
ATOM 2367 C C . GLY A 1 311 ? -22.871 -4.772 -6.210 1.00 94.88 311 GLY A C 1
ATOM 2368 O O . GLY A 1 311 ? -23.777 -4.479 -5.432 1.00 94.88 311 GLY A O 1
ATOM 2369 N N . ASN A 1 312 ? -21.692 -5.236 -5.802 1.00 95.94 312 ASN A N 1
ATOM 2370 C CA . ASN A 1 312 ? -21.362 -5.424 -4.391 1.00 95.94 312 ASN A CA 1
ATOM 2371 C C . ASN A 1 312 ? -20.670 -4.184 -3.807 1.00 95.94 312 ASN A C 1
ATOM 2373 O O . ASN A 1 312 ? -20.009 -3.433 -4.520 1.00 95.94 312 ASN A O 1
ATOM 2377 N N . GLY A 1 313 ? -20.817 -4.004 -2.501 1.00 97.19 313 GLY A N 1
ATOM 2378 C CA . GLY A 1 313 ? -20.165 -2.991 -1.683 1.00 97.19 313 GLY A CA 1
ATOM 2379 C C . GLY A 1 313 ? -19.458 -3.619 -0.484 1.00 97.19 313 GLY A C 1
ATOM 2380 O O . GLY A 1 313 ? -19.702 -4.777 -0.124 1.00 97.19 313 GLY A O 1
ATOM 2381 N N . LEU A 1 314 ? -18.584 -2.849 0.158 1.00 98.19 314 LEU A N 1
ATOM 2382 C CA . LEU A 1 314 ? -17.932 -3.224 1.408 1.00 98.19 314 LEU A CA 1
ATOM 2383 C C . LEU A 1 314 ? -18.635 -2.529 2.573 1.00 98.19 314 LEU A C 1
ATOM 2385 O O . LEU A 1 314 ? -18.823 -1.327 2.524 1.00 98.19 314 LEU A O 1
ATOM 2389 N N . PHE A 1 315 ? -18.985 -3.247 3.633 1.00 98.62 315 PHE A N 1
ATOM 2390 C CA . PHE A 1 315 ? -19.746 -2.717 4.765 1.00 98.62 315 PHE A CA 1
ATOM 2391 C C . PHE A 1 315 ? -19.026 -2.953 6.088 1.00 98.62 315 PHE A C 1
ATOM 2393 O O . PHE A 1 315 ? -18.428 -4.015 6.297 1.00 98.62 315 PHE A O 1
ATOM 2400 N N . ALA A 1 316 ? -19.138 -1.997 7.008 1.00 98.69 316 ALA A N 1
ATOM 2401 C CA . ALA A 1 316 ? -18.672 -2.144 8.382 1.00 98.69 316 ALA A CA 1
ATOM 2402 C C . ALA A 1 316 ? -19.564 -3.133 9.157 1.00 98.69 316 ALA A C 1
ATOM 2404 O O . ALA A 1 316 ? -20.791 -3.074 9.081 1.00 98.69 316 ALA A O 1
ATOM 2405 N N . LYS A 1 317 ? -18.971 -4.056 9.921 1.00 98.44 317 LYS A N 1
ATOM 2406 C CA . LYS A 1 317 ? -19.705 -4.976 10.817 1.00 98.44 317 LYS A CA 1
ATOM 2407 C C . LYS A 1 317 ? -19.811 -4.460 12.249 1.00 98.44 317 LYS A C 1
ATOM 2409 O O . LYS A 1 317 ? -20.699 -4.890 12.978 1.00 98.44 317 LYS A O 1
ATOM 2414 N N . ILE A 1 318 ? -18.912 -3.561 12.626 1.00 98.06 318 ILE A N 1
ATOM 2415 C CA . ILE A 1 318 ? -18.824 -2.911 13.933 1.00 98.06 318 ILE A CA 1
ATOM 2416 C C . ILE A 1 318 ? -18.700 -1.401 13.722 1.00 98.06 318 ILE A C 1
ATOM 2418 O O . ILE A 1 318 ? -18.459 -0.958 12.598 1.00 98.06 318 ILE A O 1
ATOM 2422 N N . ASP A 1 319 ? -18.856 -0.619 14.786 1.00 98.25 319 ASP A N 1
ATOM 2423 C CA . ASP A 1 319 ? -18.516 0.803 14.745 1.00 98.25 319 ASP A CA 1
ATOM 2424 C C . ASP A 1 319 ? -16.997 0.947 14.555 1.00 98.25 319 ASP A C 1
ATOM 2426 O O . ASP A 1 319 ? -16.210 0.321 15.266 1.00 98.25 319 ASP A O 1
ATOM 2430 N N . LEU A 1 320 ? -16.585 1.749 13.573 1.00 98.12 320 LEU A N 1
ATOM 2431 C CA . LEU A 1 320 ? -15.183 1.998 13.251 1.00 98.12 320 LEU A CA 1
ATOM 2432 C C . LEU A 1 320 ? -14.838 3.437 13.643 1.00 98.12 320 LEU A C 1
ATOM 2434 O O . LEU A 1 320 ? -15.415 4.362 13.062 1.00 98.12 320 LEU A O 1
ATOM 2438 N N . PRO A 1 321 ? -13.908 3.649 14.587 1.00 97.44 321 PRO A N 1
ATOM 2439 C CA . PRO A 1 321 ? -13.442 4.989 14.923 1.00 97.44 321 PRO A CA 1
ATOM 2440 C C . PRO A 1 321 ? -12.767 5.659 13.726 1.00 97.44 321 PRO A C 1
ATOM 2442 O O . PRO A 1 321 ? -12.207 4.979 12.859 1.00 97.44 321 PRO A O 1
ATOM 2445 N N . ALA A 1 322 ? -12.765 6.987 13.683 1.00 97.12 322 ALA A N 1
ATOM 2446 C CA . ALA A 1 322 ? -11.987 7.759 12.721 1.00 97.12 322 ALA A CA 1
ATOM 2447 C C . ALA A 1 322 ? -10.488 7.417 12.777 1.00 97.12 322 ALA A C 1
ATOM 2449 O O . ALA A 1 322 ? -9.949 7.070 13.824 1.00 97.12 322 ALA A O 1
ATOM 2450 N N . SER A 1 323 ? -9.789 7.580 11.652 1.00 96.44 323 SER A N 1
ATOM 2451 C CA . SER A 1 323 ? -8.342 7.339 11.528 1.00 96.44 323 SER A CA 1
ATOM 2452 C C . SER A 1 323 ? -7.904 5.903 11.844 1.00 96.44 323 SER A C 1
ATOM 2454 O O . SER A 1 323 ? -6.738 5.668 12.153 1.00 96.44 323 SER A O 1
ATOM 2456 N N . THR A 1 324 ? -8.808 4.930 11.724 1.00 97.75 324 THR A N 1
ATOM 2457 C CA . THR A 1 324 ? -8.525 3.522 12.015 1.00 97.75 324 THR A CA 1
ATOM 2458 C C . THR A 1 324 ? -8.047 2.796 10.756 1.00 97.75 324 THR A C 1
ATOM 2460 O O . THR A 1 324 ? -8.805 2.705 9.784 1.00 97.75 324 THR A O 1
ATOM 2463 N N . PRO A 1 325 ? -6.822 2.238 10.735 1.00 98.00 325 PRO A N 1
ATOM 2464 C CA . PRO A 1 325 ? -6.364 1.387 9.645 1.00 98.00 325 PRO A CA 1
ATOM 2465 C C . PRO A 1 325 ? -7.099 0.037 9.667 1.00 98.00 325 PRO A C 1
ATOM 2467 O O . PRO A 1 325 ? -6.940 -0.779 10.575 1.00 98.00 325 PRO A O 1
ATOM 2470 N N . LEU A 1 326 ? -7.900 -0.224 8.635 1.00 98.19 326 LEU A N 1
ATOM 2471 C CA . LEU A 1 326 ? -8.709 -1.443 8.528 1.00 98.19 326 LEU A CA 1
ATOM 2472 C C . LEU A 1 326 ? -7.956 -2.587 7.847 1.00 98.19 326 LEU A C 1
ATOM 2474 O O . LEU A 1 326 ? -8.231 -3.757 8.093 1.00 98.19 326 LEU A O 1
ATOM 2478 N N . GLY A 1 327 ? -7.027 -2.265 6.952 1.00 97.81 327 GLY A N 1
ATOM 2479 C CA . GLY A 1 327 ? -6.294 -3.256 6.177 1.00 97.81 327 GLY A CA 1
ATOM 2480 C C . GLY A 1 327 ? -5.548 -2.639 5.009 1.00 97.81 327 GLY A C 1
ATOM 2481 O O . GLY A 1 327 ? -5.282 -1.436 4.983 1.00 97.81 327 GLY A O 1
ATOM 2482 N N . PHE A 1 328 ? -5.211 -3.474 4.031 1.00 97.50 328 PHE A N 1
ATOM 2483 C CA . PHE A 1 328 ? -4.429 -3.072 2.866 1.00 97.50 328 PHE A CA 1
ATOM 2484 C C . PHE A 1 328 ? -5.185 -3.373 1.577 1.00 97.50 328 PHE A C 1
ATOM 2486 O O . PHE A 1 328 ? -5.796 -4.436 1.451 1.00 97.50 328 PHE A O 1
ATOM 2493 N N . TYR A 1 329 ? -5.103 -2.464 0.607 1.00 97.25 329 TYR A N 1
ATOM 2494 C CA . TYR A 1 329 ? -5.551 -2.747 -0.750 1.00 97.25 329 TYR A CA 1
ATOM 2495 C C . TYR A 1 329 ? -4.538 -3.692 -1.400 1.00 97.25 329 TYR A C 1
ATOM 2497 O O . TYR A 1 329 ? -3.398 -3.313 -1.673 1.00 97.25 329 TYR A O 1
ATOM 2505 N N . PHE A 1 330 ? -4.936 -4.947 -1.589 1.00 95.62 330 PHE A N 1
ATOM 2506 C CA . PHE A 1 330 ? -4.084 -5.977 -2.175 1.00 95.62 330 PHE A CA 1
ATOM 2507 C C . PHE A 1 330 ? -4.049 -5.857 -3.702 1.00 95.62 330 PHE A C 1
ATOM 2509 O O . PHE A 1 330 ? -5.071 -5.621 -4.335 1.00 95.62 330 PHE A O 1
ATOM 2516 N N . GLY A 1 331 ? -2.892 -6.092 -4.305 1.00 95.19 331 GLY A N 1
ATOM 2517 C CA . GLY A 1 331 ? -2.767 -6.256 -5.747 1.00 95.19 331 GLY A CA 1
ATOM 2518 C C . GLY A 1 331 ? -1.360 -6.707 -6.106 1.00 95.19 331 GLY A C 1
ATOM 2519 O O . GLY A 1 331 ? -0.399 -6.391 -5.401 1.00 95.19 331 GLY A O 1
ATOM 2520 N N . VAL A 1 332 ? -1.239 -7.453 -7.198 1.00 95.44 332 VAL A N 1
ATOM 2521 C CA . VAL A 1 332 ? 0.045 -7.858 -7.760 1.00 95.44 332 VAL A CA 1
ATOM 2522 C C . VAL A 1 332 ? 0.699 -6.616 -8.364 1.00 95.44 332 VAL A C 1
ATOM 2524 O O . VAL A 1 332 ? 0.144 -6.014 -9.286 1.00 95.44 332 VAL A O 1
ATOM 2527 N N . PRO A 1 333 ? 1.863 -6.191 -7.848 1.00 93.94 333 PRO A N 1
ATOM 2528 C CA . PRO A 1 333 ? 2.496 -4.975 -8.317 1.00 93.94 333 PRO A CA 1
ATOM 2529 C C . PRO A 1 333 ? 3.090 -5.183 -9.711 1.00 93.94 333 PRO A C 1
ATOM 2531 O O . PRO A 1 333 ? 3.867 -6.114 -9.950 1.00 93.94 333 PRO A O 1
ATOM 2534 N N . MET A 1 334 ? 2.763 -4.273 -10.620 1.00 93.38 334 MET A N 1
ATOM 2535 C CA . MET A 1 334 ? 3.314 -4.226 -11.970 1.00 93.38 334 MET A CA 1
ATOM 2536 C C . MET A 1 334 ? 3.509 -2.788 -12.440 1.00 93.38 334 MET A C 1
ATOM 2538 O O . MET A 1 334 ? 2.966 -1.837 -11.876 1.00 93.38 334 MET A O 1
ATOM 2542 N N . THR A 1 335 ? 4.335 -2.603 -13.461 1.00 90.62 335 THR A N 1
ATOM 2543 C CA . THR A 1 335 ? 4.491 -1.287 -14.089 1.00 90.62 335 THR A CA 1
ATOM 2544 C C . THR A 1 335 ? 3.274 -0.948 -14.956 1.00 90.62 335 THR A C 1
ATOM 2546 O O . THR A 1 335 ? 2.610 -1.850 -15.458 1.00 90.62 335 THR A O 1
ATOM 2549 N N . GLU A 1 336 ? 3.003 0.344 -15.175 1.00 91.50 336 GLU A N 1
ATOM 2550 C CA . GLU A 1 336 ? 1.922 0.821 -16.069 1.00 91.50 336 GLU A CA 1
ATOM 2551 C C . GLU A 1 336 ? 2.002 0.146 -17.451 1.00 91.50 336 GLU A C 1
ATOM 2553 O O . GLU A 1 336 ? 1.043 -0.465 -17.898 1.00 91.50 336 GLU A O 1
ATOM 2558 N N . ASN A 1 337 ? 3.191 0.108 -18.060 1.00 89.25 337 ASN A N 1
ATOM 2559 C CA . ASN A 1 337 ? 3.389 -0.543 -19.360 1.00 89.25 337 ASN A CA 1
ATOM 2560 C C . ASN A 1 337 ? 3.120 -2.059 -19.342 1.00 89.25 337 ASN A C 1
ATOM 2562 O O . ASN A 1 337 ? 2.673 -2.611 -20.346 1.00 89.25 337 ASN A O 1
ATOM 2566 N N . GLU A 1 338 ? 3.463 -2.751 -18.249 1.00 91.06 338 GLU A N 1
ATOM 2567 C CA . GLU A 1 338 ? 3.171 -4.184 -18.107 1.00 91.06 338 GLU A CA 1
ATOM 2568 C C . GLU A 1 338 ? 1.670 -4.411 -17.975 1.00 91.06 338 GLU A C 1
ATOM 2570 O O . GLU A 1 338 ? 1.144 -5.297 -18.642 1.00 91.06 338 GLU A O 1
ATOM 2575 N N . PHE A 1 339 ? 0.992 -3.588 -17.173 1.00 95.12 339 PHE A N 1
ATOM 2576 C CA . PHE A 1 339 ? -0.458 -3.630 -17.040 1.00 95.12 339 PHE A CA 1
ATOM 2577 C C . PHE A 1 339 ? -1.137 -3.386 -18.389 1.00 95.12 339 PHE A C 1
ATOM 2579 O O . PHE A 1 339 ? -1.907 -4.227 -18.835 1.00 95.12 339 PHE A O 1
ATOM 2586 N N . ASP A 1 340 ? -0.777 -2.318 -19.100 1.00 94.81 340 ASP A N 1
ATOM 2587 C CA . ASP A 1 340 ? -1.353 -2.003 -20.411 1.00 94.81 340 ASP A CA 1
ATOM 2588 C C . ASP A 1 340 ? -1.110 -3.130 -21.429 1.00 94.81 340 ASP A C 1
ATOM 2590 O O . ASP A 1 340 ? -1.976 -3.463 -22.229 1.00 94.81 340 ASP A O 1
ATOM 2594 N N . SER A 1 341 ? 0.063 -3.768 -21.391 1.00 92.81 341 SER A N 1
ATOM 2595 C CA . SER A 1 341 ? 0.388 -4.849 -22.333 1.00 92.81 341 SER A CA 1
ATOM 2596 C C . SER A 1 341 ? -0.335 -6.163 -22.026 1.00 92.81 341 SER A C 1
ATOM 2598 O O . SER A 1 341 ? -0.585 -6.943 -22.943 1.00 92.81 341 SER A O 1
ATOM 2600 N N . LEU A 1 342 ? -0.598 -6.450 -20.747 1.00 94.25 342 LEU A N 1
ATOM 2601 C CA . LEU A 1 342 ? -1.104 -7.750 -20.290 1.00 94.25 342 LEU A CA 1
ATOM 2602 C C . LEU A 1 342 ? -2.591 -7.739 -19.936 1.00 94.25 342 LEU A C 1
ATOM 2604 O O . LEU A 1 342 ? -3.232 -8.783 -20.011 1.00 94.25 342 LEU A O 1
ATOM 2608 N N . LYS A 1 343 ? -3.119 -6.595 -19.500 1.00 95.88 343 LYS A N 1
ATOM 2609 C CA . LYS A 1 343 ? -4.441 -6.459 -18.878 1.00 95.88 343 LYS A CA 1
ATOM 2610 C C . LYS A 1 343 ? -5.364 -5.480 -19.598 1.00 95.88 343 LYS A C 1
ATOM 2612 O O . LYS A 1 343 ? -6.565 -5.511 -19.325 1.00 95.88 343 LYS A O 1
ATOM 2617 N N . ASP A 1 344 ? -4.869 -4.663 -20.531 1.00 92.62 344 ASP A N 1
ATOM 2618 C CA . ASP A 1 344 ? -5.754 -3.803 -21.321 1.00 92.62 344 ASP A CA 1
ATOM 2619 C C . ASP A 1 344 ? -6.758 -4.646 -22.126 1.00 92.62 344 ASP A C 1
ATOM 2621 O O . ASP A 1 344 ? -6.406 -5.589 -22.837 1.00 92.62 344 ASP A O 1
ATOM 2625 N N . GLY A 1 345 ? -8.044 -4.339 -21.957 1.00 94.00 345 GLY A N 1
ATOM 2626 C CA . GLY A 1 345 ? -9.151 -5.098 -22.544 1.00 94.00 345 GLY A CA 1
ATOM 2627 C C . GLY A 1 345 ? -9.378 -6.508 -21.976 1.00 94.00 345 GLY A C 1
ATOM 2628 O O . GLY A 1 345 ? -10.216 -7.235 -22.516 1.00 94.00 345 GLY A O 1
ATOM 2629 N N . VAL A 1 346 ? -8.682 -6.910 -20.906 1.00 96.69 346 VAL A N 1
ATOM 2630 C CA . VAL A 1 346 ? -8.835 -8.234 -20.285 1.00 96.69 346 VAL A CA 1
ATOM 2631 C C . VAL A 1 346 ? -9.832 -8.170 -19.128 1.00 96.69 346 VAL A C 1
ATOM 2633 O O . VAL A 1 346 ? -9.554 -7.613 -18.066 1.00 96.69 346 VAL A O 1
ATOM 2636 N N . GLY A 1 347 ? -11.006 -8.773 -19.333 1.00 95.00 347 GLY A N 1
ATOM 2637 C CA . GLY A 1 347 ? -12.045 -8.891 -18.309 1.00 95.00 347 GLY A CA 1
ATOM 2638 C C . GLY A 1 347 ? -12.456 -7.539 -17.724 1.00 95.00 347 GLY A C 1
ATOM 2639 O O . GLY A 1 347 ? -12.867 -6.636 -18.452 1.00 95.00 347 GLY A O 1
ATOM 2640 N N . VAL A 1 348 ? -12.350 -7.426 -16.400 1.00 94.94 348 VAL A N 1
ATOM 2641 C CA . VAL A 1 348 ? -12.625 -6.215 -15.612 1.00 94.94 348 VAL A CA 1
ATOM 2642 C C . VAL A 1 348 ? -11.378 -5.746 -14.852 1.00 94.94 348 VAL A C 1
ATOM 2644 O O . VAL A 1 348 ? -11.492 -5.054 -13.844 1.00 94.94 348 VAL A O 1
ATOM 2647 N N . ALA A 1 349 ? -10.177 -6.092 -15.338 1.00 96.06 349 ALA A N 1
ATOM 2648 C CA . ALA A 1 349 ? -8.907 -5.800 -14.667 1.00 96.06 349 ALA A CA 1
ATOM 2649 C C . ALA A 1 349 ? -8.742 -4.318 -14.300 1.00 96.06 349 ALA A C 1
ATOM 2651 O O . ALA A 1 349 ? -8.328 -3.989 -13.188 1.00 96.06 349 ALA A O 1
ATOM 2652 N N . SER A 1 350 ? -9.133 -3.416 -15.203 1.00 94.06 350 SER A N 1
ATOM 2653 C CA . SER A 1 350 ? -9.068 -1.968 -14.992 1.00 94.06 350 SER A CA 1
ATOM 2654 C C . SER A 1 350 ? -9.923 -1.480 -13.818 1.00 94.06 350 SER A C 1
ATOM 2656 O O . SER A 1 350 ? -9.545 -0.514 -13.164 1.00 94.06 350 SER A O 1
ATOM 2658 N N . HIS A 1 351 ? -11.042 -2.147 -13.513 1.00 92.69 351 HIS A N 1
ATOM 2659 C CA . HIS A 1 351 ? -11.940 -1.755 -12.418 1.00 92.69 351 HIS A CA 1
ATOM 2660 C C . HIS A 1 351 ? -11.393 -2.129 -11.036 1.00 92.69 351 HIS A C 1
ATOM 2662 O O . HIS A 1 351 ? -11.753 -1.506 -10.044 1.00 92.69 351 HIS A O 1
ATOM 2668 N N . TYR A 1 352 ? -10.517 -3.131 -10.971 1.00 94.94 352 TYR A N 1
ATOM 2669 C CA . TYR A 1 352 ? -9.945 -3.648 -9.725 1.00 94.94 352 TYR A CA 1
ATOM 2670 C C . TYR A 1 352 ? -8.453 -3.332 -9.586 1.00 94.94 352 TYR A C 1
ATOM 2672 O O . TYR A 1 352 ? -7.750 -3.930 -8.776 1.00 94.94 352 TYR A O 1
ATOM 2680 N N . SER A 1 353 ? -7.956 -2.402 -10.395 1.00 95.19 353 SER A N 1
ATOM 2681 C CA . SER A 1 353 ? -6.562 -1.986 -10.362 1.00 95.19 353 SER A CA 1
ATOM 2682 C C . SER A 1 353 ? -6.464 -0.535 -9.943 1.00 95.19 353 SER A C 1
ATOM 2684 O O . SER A 1 353 ? -7.152 0.330 -10.486 1.00 95.19 353 SER A O 1
ATOM 2686 N N . ILE A 1 354 ? -5.565 -0.258 -9.002 1.00 94.75 354 ILE A N 1
ATOM 2687 C CA . ILE A 1 354 ? -5.273 1.111 -8.576 1.00 94.75 354 ILE A CA 1
ATOM 2688 C C . ILE A 1 354 ? -3.851 1.486 -8.961 1.00 94.75 354 ILE A C 1
ATOM 2690 O O . ILE A 1 354 ? -2.916 0.692 -8.838 1.00 94.75 354 ILE A O 1
ATOM 2694 N N . MET A 1 355 ? -3.671 2.723 -9.410 1.00 92.12 355 MET A N 1
ATOM 2695 C CA . MET A 1 355 ? -2.340 3.279 -9.587 1.00 92.12 355 MET A CA 1
ATOM 2696 C C . MET A 1 355 ? -1.868 3.849 -8.257 1.00 92.12 355 MET A C 1
ATOM 2698 O O . MET A 1 355 ? -2.449 4.778 -7.709 1.00 92.12 355 MET A O 1
ATOM 2702 N N . TYR A 1 356 ? -0.777 3.307 -7.742 1.00 89.44 356 TYR A N 1
ATOM 2703 C CA . TYR A 1 356 ? -0.112 3.796 -6.552 1.00 89.44 356 TYR A CA 1
ATOM 2704 C C . TYR A 1 356 ? 1.273 4.313 -6.932 1.00 89.44 356 TYR A C 1
ATOM 2706 O O . TYR A 1 356 ? 2.198 3.557 -7.244 1.00 89.44 356 TYR A O 1
ATOM 2714 N N . ARG A 1 357 ? 1.419 5.643 -6.912 1.00 86.81 357 ARG A N 1
ATOM 2715 C CA . ARG A 1 357 ? 2.580 6.365 -7.458 1.00 86.81 357 ARG A CA 1
ATOM 2716 C C . ARG A 1 357 ? 2.784 6.075 -8.950 1.00 86.81 357 ARG A C 1
ATOM 2718 O O . ARG A 1 357 ? 2.181 6.738 -9.780 1.00 86.81 357 ARG A O 1
ATOM 2725 N N . ARG A 1 358 ? 3.662 5.126 -9.281 1.00 86.81 358 ARG A N 1
ATOM 2726 C CA . ARG A 1 358 ? 3.971 4.674 -10.650 1.00 86.81 358 ARG A CA 1
ATOM 2727 C C . ARG A 1 358 ? 3.843 3.156 -10.814 1.00 86.81 358 ARG A C 1
ATOM 2729 O O . ARG A 1 358 ? 4.205 2.624 -11.861 1.00 86.81 358 ARG A O 1
ATOM 2736 N N . THR A 1 359 ? 3.350 2.478 -9.782 1.00 90.38 359 THR A N 1
ATOM 2737 C CA . THR A 1 359 ? 3.060 1.046 -9.787 1.00 90.38 359 THR A CA 1
ATOM 2738 C C . THR A 1 359 ? 1.554 0.870 -9.909 1.00 90.38 359 THR A C 1
ATOM 2740 O O . THR A 1 359 ? 0.801 1.543 -9.208 1.00 90.38 359 THR A O 1
ATOM 2743 N N . VAL A 1 360 ? 1.111 -0.045 -10.758 1.00 94.38 360 VAL A N 1
ATOM 2744 C CA . VAL A 1 360 ? -0.269 -0.529 -10.757 1.00 94.38 360 VAL A CA 1
ATOM 2745 C C . VAL A 1 360 ? -0.350 -1.710 -9.795 1.00 94.38 360 VAL A C 1
ATOM 2747 O O . VAL A 1 360 ? 0.459 -2.634 -9.878 1.00 94.38 360 VAL A O 1
ATOM 2750 N N . LEU A 1 361 ? -1.289 -1.658 -8.853 1.00 96.06 361 LEU A N 1
ATOM 2751 C CA . LEU A 1 361 ? -1.630 -2.780 -7.985 1.00 96.06 361 LEU A CA 1
ATOM 2752 C C . LEU A 1 361 ? -2.831 -3.489 -8.600 1.00 96.06 361 LEU A C 1
ATOM 2754 O O . LEU A 1 361 ? -3.956 -3.014 -8.464 1.00 96.06 361 LEU A O 1
ATOM 2758 N N . ASP A 1 362 ? -2.569 -4.587 -9.304 1.00 96.62 362 ASP A N 1
ATOM 2759 C CA . ASP A 1 362 ? -3.590 -5.347 -10.022 1.00 96.62 362 ASP A CA 1
ATOM 2760 C C . ASP A 1 362 ? -4.152 -6.470 -9.149 1.00 96.62 362 ASP A C 1
ATOM 2762 O O . ASP A 1 362 ? -3.465 -7.434 -8.809 1.00 96.62 362 ASP A O 1
ATOM 2766 N N . ALA A 1 363 ? -5.421 -6.356 -8.783 1.00 95.88 363 ALA A N 1
ATOM 2767 C CA . ALA A 1 363 ? -6.118 -7.348 -7.981 1.00 95.88 363 ALA A CA 1
ATOM 2768 C C . ALA A 1 363 ? -6.666 -8.540 -8.781 1.00 95.88 363 ALA A C 1
ATOM 2770 O O . ALA A 1 363 ? -7.436 -9.326 -8.223 1.00 95.88 363 ALA A O 1
ATOM 2771 N N . THR A 1 364 ? -6.334 -8.671 -10.068 1.00 95.81 364 THR A N 1
ATOM 2772 C CA . THR A 1 364 ? -6.986 -9.635 -10.959 1.00 95.81 364 THR A CA 1
ATOM 2773 C C . THR A 1 364 ? -6.091 -10.750 -11.480 1.00 95.81 364 THR A C 1
ATOM 2775 O O . THR A 1 364 ? -4.886 -10.587 -11.691 1.00 95.81 364 THR A O 1
ATOM 2778 N N . ASP A 1 365 ? -6.719 -11.892 -11.744 1.00 94.88 365 ASP A N 1
ATOM 2779 C CA . ASP A 1 365 ? -6.130 -13.046 -12.408 1.00 94.88 365 ASP A CA 1
ATOM 2780 C C . ASP A 1 365 ? -5.892 -12.800 -13.911 1.00 94.88 365 ASP A C 1
ATOM 2782 O O . ASP A 1 365 ? -6.160 -11.726 -14.458 1.00 94.88 365 ASP A O 1
ATOM 2786 N N . GLU A 1 366 ? -5.385 -13.810 -14.616 1.00 95.06 366 GLU A N 1
ATOM 2787 C CA . GLU A 1 366 ? -5.116 -13.747 -16.061 1.00 95.06 366 GLU A CA 1
ATOM 2788 C C . GLU A 1 366 ? -6.363 -13.480 -16.921 1.00 95.06 366 GLU A C 1
ATOM 2790 O O . GLU A 1 366 ? -6.239 -13.053 -18.066 1.00 95.06 366 GLU A O 1
ATOM 2795 N N . LYS A 1 367 ? -7.569 -13.712 -16.390 1.00 96.38 367 LYS A N 1
ATOM 2796 C CA . LYS A 1 367 ? -8.844 -13.448 -17.074 1.00 96.38 367 LYS A CA 1
ATOM 2797 C C . LYS A 1 367 ? -9.395 -12.062 -16.751 1.00 96.38 367 LYS A C 1
ATOM 2799 O O . LYS A 1 367 ? -10.460 -11.704 -17.255 1.00 96.38 367 LYS A O 1
ATOM 2804 N N . GLY A 1 368 ? -8.687 -11.287 -15.931 1.00 95.31 368 GLY A N 1
ATOM 2805 C CA . GLY A 1 368 ? -9.113 -9.969 -15.485 1.00 95.31 368 GLY A CA 1
ATOM 2806 C C . GLY A 1 368 ? -10.244 -10.028 -14.465 1.00 95.31 368 GLY A C 1
ATOM 2807 O O . GLY A 1 368 ? -11.025 -9.084 -14.385 1.00 95.31 368 GLY A O 1
ATOM 2808 N N . MET A 1 369 ? -10.365 -11.131 -13.719 1.00 94.25 369 MET A N 1
ATOM 2809 C CA . MET A 1 369 ? -11.318 -11.283 -12.619 1.00 94.25 369 MET A CA 1
ATOM 2810 C C . MET A 1 369 ? -10.595 -11.151 -11.273 1.00 94.25 369 MET A C 1
ATOM 2812 O O . MET A 1 369 ? -9.449 -11.588 -11.174 1.00 94.25 369 MET A O 1
ATOM 2816 N N . PRO A 1 370 ? -11.218 -10.582 -10.224 1.00 92.69 370 PRO A N 1
ATOM 2817 C CA . PRO A 1 370 ? -10.589 -10.470 -8.909 1.00 92.69 370 PRO A CA 1
ATOM 2818 C C . PRO A 1 370 ? -10.074 -11.812 -8.387 1.00 92.69 370 PRO A C 1
ATOM 2820 O O . PRO A 1 370 ? -10.775 -12.828 -8.459 1.00 92.69 370 PRO A O 1
ATOM 2823 N N . TYR A 1 371 ? -8.867 -11.810 -7.818 1.00 91.75 371 TYR A N 1
ATOM 2824 C CA . TYR A 1 371 ? -8.321 -13.001 -7.180 1.00 91.75 371 TYR A CA 1
ATOM 2825 C C . TYR A 1 371 ? -9.275 -13.506 -6.098 1.00 91.75 371 TYR A C 1
ATOM 2827 O O . TYR A 1 371 ? -9.629 -12.800 -5.151 1.00 91.75 371 TYR A O 1
ATOM 2835 N N . SER A 1 372 ? -9.660 -14.768 -6.240 1.00 87.69 372 SER A N 1
ATOM 2836 C CA . SER A 1 372 ? -10.546 -15.481 -5.326 1.00 87.69 372 SER A CA 1
ATOM 2837 C C . SER A 1 372 ? -9.771 -16.645 -4.716 1.00 87.69 372 SER A C 1
ATOM 2839 O O . SER A 1 372 ? -9.076 -17.355 -5.443 1.00 87.69 372 SER A O 1
ATOM 2841 N N . ASP A 1 373 ? -9.859 -16.842 -3.401 1.00 83.94 373 ASP A N 1
ATOM 2842 C CA . ASP A 1 373 ? -9.297 -18.023 -2.740 1.00 83.94 373 ASP A CA 1
ATOM 2843 C C . ASP A 1 373 ? -9.988 -19.268 -3.323 1.00 83.94 373 ASP A C 1
ATOM 2845 O O . ASP A 1 373 ? -11.217 -19.265 -3.460 1.00 83.94 373 ASP A O 1
ATOM 2849 N N . PRO A 1 374 ? -9.252 -20.345 -3.647 1.00 82.19 374 PRO A N 1
ATOM 2850 C CA . PRO A 1 374 ? -9.839 -21.633 -4.014 1.00 82.19 374 PRO A CA 1
ATOM 2851 C C . PRO A 1 374 ? -10.920 -22.135 -3.042 1.00 82.19 374 PRO A C 1
ATOM 2853 O O . PRO A 1 374 ? -11.840 -22.837 -3.455 1.00 82.19 374 PRO A O 1
ATOM 2856 N N . ASN A 1 375 ? -10.847 -21.746 -1.765 1.00 85.44 375 ASN A N 1
ATOM 2857 C CA . ASN A 1 375 ? -11.845 -22.060 -0.738 1.00 85.44 375 ASN A CA 1
ATOM 2858 C C . ASN A 1 375 ? -13.107 -21.174 -0.804 1.00 85.44 375 ASN A C 1
ATOM 2860 O O . ASN A 1 375 ? -13.964 -21.245 0.076 1.00 85.44 375 ASN A O 1
ATOM 2864 N N . GLY A 1 376 ? -13.217 -20.306 -1.812 1.00 79.06 376 GLY A N 1
ATOM 2865 C CA . GLY A 1 376 ? -14.340 -19.392 -2.024 1.00 79.06 376 GLY A CA 1
ATOM 2866 C C . GLY A 1 376 ? -14.282 -18.106 -1.196 1.00 79.06 376 GLY A C 1
ATOM 2867 O O . GLY A 1 376 ? -15.204 -17.294 -1.265 1.00 79.06 376 GLY A O 1
ATOM 2868 N N . ARG A 1 377 ? -13.219 -17.891 -0.412 1.00 80.12 377 ARG A N 1
ATOM 2869 C CA . ARG A 1 377 ? -13.020 -16.647 0.341 1.00 80.12 377 ARG A CA 1
ATOM 2870 C C . ARG A 1 377 ? -12.407 -15.572 -0.562 1.00 80.12 377 ARG A C 1
ATOM 2872 O O . ARG A 1 377 ? -11.577 -15.842 -1.417 1.00 80.12 377 ARG A O 1
ATOM 2879 N N . LEU A 1 378 ? -12.788 -14.317 -0.380 1.00 84.44 378 LEU A N 1
ATOM 2880 C CA . LEU A 1 378 ? -12.106 -13.213 -1.057 1.00 84.44 378 LEU A CA 1
ATOM 2881 C C . LEU A 1 378 ? -10.744 -12.981 -0.393 1.00 84.44 378 LEU A C 1
ATOM 2883 O O . LEU A 1 378 ? -10.682 -12.898 0.836 1.00 84.44 378 LEU A O 1
ATOM 2887 N N . TYR A 1 379 ? -9.670 -12.846 -1.181 1.00 88.62 379 TYR A N 1
ATOM 2888 C CA . TYR A 1 379 ? -8.347 -12.520 -0.631 1.00 88.62 379 TYR A CA 1
ATOM 2889 C C . TYR A 1 379 ? -8.359 -11.161 0.067 1.00 88.62 379 TYR A C 1
ATOM 2891 O O . TYR A 1 379 ? -7.822 -11.019 1.163 1.00 88.62 379 TYR A O 1
ATOM 2899 N N . CYS A 1 380 ? -8.997 -10.171 -0.556 1.00 95.31 380 CYS A N 1
ATOM 2900 C CA . CYS A 1 380 ? -9.029 -8.804 -0.069 1.00 95.31 380 CYS A CA 1
ATOM 2901 C C . CYS A 1 380 ? -10.427 -8.205 -0.287 1.00 95.31 380 CYS A C 1
ATOM 2903 O O . CYS A 1 380 ? -10.845 -7.997 -1.424 1.00 95.31 380 CYS A O 1
ATOM 2905 N N . PRO A 1 381 ? -11.182 -7.910 0.782 1.00 96.25 381 PRO A N 1
ATOM 2906 C CA . PRO A 1 381 ? -12.528 -7.361 0.648 1.00 96.25 381 PRO A CA 1
ATOM 2907 C C . PRO A 1 381 ? -12.525 -5.890 0.186 1.00 96.25 381 PRO A C 1
ATOM 2909 O O . PRO A 1 381 ? -13.533 -5.402 -0.315 1.00 96.25 381 PRO A O 1
ATOM 2912 N N . PHE A 1 382 ? -11.387 -5.192 0.282 1.00 97.31 382 PHE A N 1
ATOM 2913 C CA . PHE A 1 382 ? -11.229 -3.794 -0.147 1.00 97.31 382 PHE A CA 1
ATOM 2914 C C . PHE A 1 382 ? -11.363 -3.588 -1.664 1.00 97.31 382 PHE A C 1
ATOM 2916 O O . PHE A 1 382 ? -11.541 -2.459 -2.113 1.00 97.31 382 PHE A O 1
ATOM 2923 N N . HIS A 1 383 ? -11.349 -4.662 -2.457 1.00 96.19 383 HIS A N 1
ATOM 2924 C CA . HIS A 1 383 ? -11.664 -4.619 -3.890 1.00 96.19 383 HIS A CA 1
ATOM 2925 C C . HIS A 1 383 ? -13.124 -4.275 -4.191 1.00 96.19 383 HIS A C 1
ATOM 2927 O O . HIS A 1 383 ? -13.433 -3.921 -5.320 1.00 96.19 383 HIS A O 1
ATOM 2933 N N . PHE A 1 384 ? -14.005 -4.377 -3.194 1.00 96.25 384 PHE A N 1
ATOM 2934 C CA . PHE A 1 384 ? -15.438 -4.104 -3.315 1.00 96.25 384 PHE A CA 1
ATOM 2935 C C . PHE A 1 384 ? -15.840 -2.759 -2.697 1.00 96.25 384 PHE A C 1
ATOM 2937 O O . PHE A 1 384 ? -17.022 -2.515 -2.482 1.00 96.25 384 PHE A O 1
ATOM 2944 N N . MET A 1 385 ? -14.876 -1.891 -2.370 1.00 97.19 385 MET A N 1
ATOM 2945 C CA . MET A 1 385 ? -15.199 -0.509 -2.012 1.00 97.19 385 MET A CA 1
ATOM 2946 C C . MET A 1 385 ? -15.638 0.245 -3.259 1.00 97.19 385 MET A C 1
ATOM 2948 O O . MET A 1 385 ? -14.954 0.219 -4.279 1.00 97.19 385 MET A O 1
ATOM 2952 N N . ASN A 1 386 ? -16.766 0.932 -3.155 1.00 96.38 386 ASN A N 1
ATOM 2953 C CA . ASN A 1 386 ? -17.274 1.783 -4.218 1.00 96.38 386 ASN A CA 1
ATOM 2954 C C . ASN A 1 386 ? -16.710 3.206 -4.092 1.00 96.38 386 ASN A C 1
ATOM 2956 O O . ASN A 1 386 ? -16.230 3.611 -3.029 1.00 96.38 386 ASN A O 1
ATOM 2960 N N . GLU A 1 387 ? -16.754 3.973 -5.184 1.00 93.62 387 GLU A N 1
ATOM 2961 C CA . GLU A 1 387 ? -16.335 5.374 -5.153 1.00 93.62 387 GLU A CA 1
ATOM 2962 C C . GLU A 1 387 ? -17.433 6.272 -4.573 1.00 93.62 387 GLU A C 1
ATOM 2964 O O . GLU A 1 387 ? -18.581 6.185 -4.998 1.00 93.62 387 GLU A O 1
ATOM 2969 N N . ASP A 1 388 ? -17.073 7.203 -3.690 1.00 94.75 388 ASP A N 1
ATOM 2970 C CA . ASP A 1 388 ? -17.931 8.342 -3.353 1.00 94.75 388 ASP A CA 1
ATOM 2971 C C . ASP A 1 388 ? -17.087 9.618 -3.132 1.00 94.75 388 ASP A C 1
ATOM 2973 O O . ASP A 1 388 ? -16.028 9.550 -2.495 1.00 94.75 388 ASP A O 1
ATOM 2977 N N . PRO A 1 389 ? -17.507 10.803 -3.628 1.00 93.06 389 PRO A N 1
ATOM 2978 C CA . PRO A 1 389 ? -16.803 12.068 -3.382 1.00 93.06 389 PRO A CA 1
ATOM 2979 C C . PRO A 1 389 ? -16.668 12.447 -1.900 1.00 93.06 389 PRO A C 1
ATOM 2981 O O . PRO A 1 389 ? -15.745 13.174 -1.538 1.00 93.06 389 PRO A O 1
ATOM 2984 N N . SER A 1 390 ? -17.586 11.970 -1.060 1.00 95.06 390 SER A N 1
ATOM 2985 C CA . SER A 1 390 ? -17.601 12.097 0.399 1.00 95.06 390 SER A CA 1
ATOM 2986 C C . SER A 1 390 ? -17.200 10.795 1.104 1.00 95.06 390 SER A C 1
ATOM 2988 O O . SER A 1 390 ? -17.605 10.548 2.242 1.00 95.06 390 SER A O 1
ATOM 2990 N N . GLY A 1 391 ? -16.390 9.970 0.428 1.00 96.19 391 GLY A N 1
ATOM 2991 C CA . GLY A 1 391 ? -15.966 8.664 0.912 1.00 96.19 391 GLY A CA 1
ATOM 2992 C C . GLY A 1 391 ? -15.431 8.689 2.344 1.00 96.19 391 GLY A C 1
ATOM 2993 O O . GLY A 1 391 ? -14.717 9.609 2.745 1.00 96.19 391 GLY A O 1
ATOM 2994 N N . ASN A 1 392 ? -15.790 7.669 3.120 1.00 98.25 392 ASN A N 1
ATOM 2995 C CA . ASN A 1 392 ? -15.419 7.512 4.528 1.00 98.25 392 ASN A CA 1
ATOM 2996 C C . ASN A 1 392 ? -14.100 6.737 4.726 1.00 98.25 392 ASN A C 1
ATOM 2998 O O . ASN A 1 392 ? -13.620 6.610 5.855 1.00 98.25 392 ASN A O 1
ATOM 3002 N N . ILE A 1 393 ? -13.487 6.267 3.635 1.00 98.38 393 ILE A N 1
ATOM 3003 C CA . ILE A 1 393 ? -12.171 5.629 3.588 1.00 98.38 393 ILE A CA 1
ATOM 3004 C C . ILE A 1 393 ? -11.186 6.484 2.786 1.00 98.38 393 ILE A C 1
ATOM 3006 O O . ILE A 1 393 ? -11.487 6.988 1.703 1.00 98.38 393 ILE A O 1
ATOM 3010 N N . SER A 1 394 ? -9.961 6.572 3.297 1.00 96.88 394 SER A N 1
ATOM 3011 C CA . SER A 1 394 ? -8.809 7.167 2.627 1.00 96.88 394 SER A CA 1
ATOM 3012 C C . SER A 1 394 ? -7.735 6.115 2.356 1.00 96.88 394 SER A C 1
ATOM 3014 O O . SER A 1 394 ? -7.470 5.240 3.185 1.00 96.88 394 SER A O 1
ATOM 3016 N N . PHE A 1 395 ? -7.063 6.242 1.210 1.00 96.81 395 PHE A N 1
ATOM 3017 C CA . PHE A 1 395 ? -5.844 5.492 0.924 1.00 96.81 395 PHE A CA 1
ATOM 3018 C C . PHE A 1 395 ? -4.619 6.216 1.468 1.00 96.81 395 PHE A C 1
ATOM 3020 O O . PHE A 1 395 ? -4.312 7.342 1.073 1.00 96.81 395 PHE A O 1
ATOM 3027 N N . ILE A 1 396 ? -3.888 5.544 2.353 1.00 95.50 396 ILE A N 1
ATOM 3028 C CA . ILE A 1 396 ? -2.670 6.060 2.969 1.00 95.50 396 ILE A CA 1
ATOM 3029 C C . ILE A 1 396 ? -1.472 5.257 2.466 1.00 95.50 396 ILE A C 1
ATOM 3031 O O . ILE A 1 396 ? -1.488 4.033 2.351 1.00 95.50 396 ILE A O 1
ATOM 3035 N N . THR A 1 397 ? -0.398 5.974 2.156 1.00 93.94 397 THR A N 1
ATOM 3036 C CA . THR A 1 397 ? 0.887 5.388 1.772 1.00 93.94 397 THR A CA 1
ATOM 3037 C C . THR A 1 397 ? 1.534 4.716 2.984 1.00 93.94 397 THR A C 1
ATOM 3039 O O . THR A 1 397 ? 1.872 5.397 3.949 1.00 93.94 397 THR A O 1
ATOM 3042 N N . GLY A 1 398 ? 1.766 3.406 2.911 1.00 92.62 398 GLY A N 1
ATOM 3043 C CA . GLY A 1 398 ? 2.494 2.667 3.939 1.00 92.62 398 GLY A CA 1
ATOM 3044 C C . GLY A 1 398 ? 4.005 2.933 3.956 1.00 92.62 398 GLY A C 1
ATOM 3045 O O . GLY A 1 398 ? 4.578 3.572 3.062 1.00 92.62 398 GLY A O 1
ATOM 3046 N N . SER A 1 399 ? 4.674 2.425 4.993 1.00 88.69 399 SER A N 1
ATOM 3047 C CA . SER A 1 399 ? 6.135 2.515 5.135 1.00 88.69 399 SER A CA 1
ATOM 3048 C C . SER A 1 399 ? 6.865 1.567 4.177 1.00 88.69 399 SER A C 1
ATOM 3050 O O . SER A 1 399 ? 7.980 1.863 3.735 1.00 88.69 399 SER A O 1
ATOM 3052 N N . VAL A 1 400 ? 6.210 0.465 3.803 1.00 88.81 400 VAL A N 1
ATOM 3053 C CA . VAL A 1 400 ? 6.698 -0.521 2.836 1.00 88.81 400 VAL A CA 1
ATOM 3054 C C . VAL A 1 400 ? 6.273 -0.129 1.414 1.00 88.81 400 VAL A C 1
ATOM 3056 O O . VAL A 1 400 ? 5.253 0.525 1.188 1.00 88.81 400 VAL A O 1
ATOM 3059 N N . VAL A 1 401 ? 7.088 -0.482 0.417 1.00 84.81 401 VAL A N 1
ATOM 3060 C CA . VAL A 1 401 ? 6.764 -0.248 -1.000 1.00 84.81 401 VAL A CA 1
ATOM 3061 C C . VAL A 1 401 ? 5.498 -1.027 -1.371 1.00 84.81 401 VAL A C 1
ATOM 3063 O O . VAL A 1 401 ? 5.299 -2.133 -0.889 1.00 84.81 401 VAL A O 1
ATOM 3066 N N . ASN A 1 402 ? 4.641 -0.433 -2.208 1.00 88.12 402 ASN A N 1
ATOM 3067 C CA . ASN A 1 402 ? 3.345 -0.987 -2.639 1.00 88.12 402 ASN A CA 1
ATOM 3068 C C . ASN A 1 402 ? 2.317 -1.242 -1.525 1.00 88.12 402 ASN A C 1
ATOM 3070 O O . ASN A 1 402 ? 1.244 -1.769 -1.793 1.00 88.12 402 ASN A O 1
ATOM 3074 N N . GLN A 1 403 ? 2.600 -0.823 -0.293 1.00 93.31 403 GLN A N 1
ATOM 3075 C CA . GLN A 1 403 ? 1.645 -0.897 0.801 1.00 93.31 403 GLN A CA 1
ATOM 3076 C C . GLN A 1 403 ? 0.670 0.287 0.715 1.00 93.31 403 GLN A C 1
ATOM 3078 O O . GLN A 1 403 ? 1.067 1.437 0.928 1.00 93.31 403 GLN A O 1
ATOM 3083 N N . VAL A 1 404 ? -0.596 0.001 0.402 1.00 96.44 404 VAL A N 1
ATOM 3084 C CA . VAL A 1 404 ? -1.702 0.974 0.391 1.00 96.44 404 VAL A CA 1
ATOM 3085 C C . VAL A 1 404 ? -2.652 0.634 1.529 1.00 96.44 404 VAL A C 1
ATOM 3087 O O . VAL A 1 404 ? -3.345 -0.378 1.481 1.00 96.44 404 VAL A O 1
ATOM 3090 N N . ILE A 1 405 ? -2.651 1.459 2.572 1.00 97.69 405 ILE A N 1
ATOM 3091 C CA . ILE A 1 405 ? -3.474 1.279 3.770 1.00 97.69 405 ILE A CA 1
ATOM 3092 C C . ILE A 1 405 ? -4.863 1.858 3.500 1.00 97.69 405 ILE A C 1
ATOM 3094 O O . ILE A 1 405 ? -4.977 2.997 3.052 1.00 97.69 405 ILE A O 1
ATOM 3098 N N . CYS A 1 406 ? -5.906 1.088 3.797 1.00 98.25 406 CYS A N 1
ATOM 3099 C CA . CYS A 1 406 ? -7.291 1.552 3.801 1.00 98.25 406 CYS A CA 1
ATOM 3100 C C . CYS A 1 406 ? -7.640 1.971 5.231 1.00 98.25 406 CYS A C 1
ATOM 3102 O O . CYS A 1 406 ? -7.713 1.112 6.113 1.00 98.25 406 CYS A O 1
ATOM 3104 N N . ALA A 1 407 ? -7.814 3.270 5.472 1.00 98.38 407 ALA A N 1
ATOM 3105 C CA . ALA A 1 407 ? -8.110 3.806 6.799 1.00 98.38 407 ALA A CA 1
ATOM 3106 C C . ALA A 1 407 ? -9.389 4.643 6.790 1.00 98.38 407 ALA A C 1
ATOM 3108 O O . ALA A 1 407 ? -9.652 5.355 5.820 1.00 98.38 407 ALA A O 1
ATOM 3109 N N . THR A 1 408 ? -10.168 4.583 7.868 1.00 98.44 408 THR A N 1
ATOM 3110 C CA . THR A 1 408 ? -11.329 5.465 8.044 1.00 98.44 408 THR A CA 1
ATOM 3111 C C . THR A 1 408 ? -10.872 6.915 8.192 1.00 98.44 408 THR A C 1
ATOM 3113 O O . THR A 1 408 ? -9.855 7.196 8.819 1.00 98.44 408 THR A O 1
ATOM 3116 N N . ASN A 1 409 ? -11.607 7.865 7.618 1.00 97.56 409 ASN A N 1
ATOM 3117 C CA . ASN A 1 409 ? -11.322 9.301 7.772 1.00 97.56 409 ASN A CA 1
ATOM 3118 C C . ASN A 1 409 ? -12.310 10.021 8.709 1.00 97.56 409 ASN A C 1
ATOM 3120 O O . ASN A 1 409 ? -12.098 11.179 9.061 1.00 97.56 409 ASN A O 1
ATOM 3124 N N . ARG A 1 410 ? -13.354 9.313 9.142 1.00 97.56 410 ARG A N 1
ATOM 3125 C CA . ARG A 1 410 ? -14.338 9.708 10.151 1.00 97.56 410 ARG A CA 1
ATOM 3126 C C . ARG A 1 410 ? -14.853 8.469 10.874 1.00 97.56 410 ARG A C 1
ATOM 3128 O O . ARG A 1 410 ? -14.563 7.353 10.447 1.00 97.56 410 ARG A O 1
ATOM 3135 N N . ASP A 1 411 ? -15.653 8.668 11.913 1.00 98.06 411 ASP A N 1
ATOM 3136 C CA . ASP A 1 411 ? -16.389 7.567 12.526 1.00 98.06 411 ASP A CA 1
ATOM 3137 C C . ASP A 1 411 ? -17.390 6.976 11.519 1.00 98.06 411 ASP A C 1
ATOM 3139 O O . ASP A 1 411 ? -18.090 7.706 10.801 1.00 98.06 411 ASP A O 1
ATOM 3143 N N . VAL A 1 412 ? -17.451 5.648 11.468 1.00 98.44 412 VAL A N 1
ATOM 3144 C CA . VAL A 1 412 ? -18.335 4.871 10.588 1.00 98.44 412 VAL A CA 1
ATOM 3145 C C . VAL A 1 412 ? -19.171 3.934 11.446 1.00 98.44 412 VAL A C 1
ATOM 3147 O O . VAL A 1 412 ? -18.640 3.254 12.325 1.00 98.44 412 VAL A O 1
ATOM 3150 N N . LYS A 1 413 ? -20.483 3.895 11.214 1.00 98.50 413 LYS A N 1
ATOM 3151 C CA . LYS A 1 413 ? -21.386 3.047 12.004 1.00 98.50 413 LYS A CA 1
ATOM 3152 C C . LYS A 1 413 ? -21.448 1.619 11.481 1.00 98.50 413 LYS A C 1
ATOM 3154 O O . LYS A 1 413 ? -21.322 1.372 10.283 1.00 98.50 413 LYS A O 1
ATOM 3159 N N . ALA A 1 414 ? -21.694 0.671 12.382 1.00 98.44 414 ALA A N 1
ATOM 3160 C CA . ALA A 1 414 ? -21.973 -0.706 12.003 1.00 98.44 414 ALA A CA 1
ATOM 3161 C C . ALA A 1 414 ? -23.129 -0.762 10.985 1.00 98.44 414 ALA A C 1
ATOM 3163 O O . ALA A 1 414 ? -24.193 -0.178 11.190 1.00 98.44 414 ALA A O 1
ATOM 3164 N N . GLY A 1 415 ? -22.920 -1.481 9.884 1.00 98.38 415 GLY A N 1
ATOM 3165 C CA . GLY A 1 415 ? -23.857 -1.595 8.767 1.00 98.38 415 GLY A CA 1
ATOM 3166 C C . GLY A 1 415 ? -23.723 -0.512 7.693 1.00 98.38 415 GLY A C 1
ATOM 3167 O O . GLY A 1 415 ? -24.382 -0.630 6.665 1.00 98.38 415 GLY A O 1
ATOM 3168 N N . GLU A 1 416 ? -22.884 0.505 7.888 1.00 98.62 416 GLU A N 1
ATOM 3169 C CA . GLU A 1 416 ? -22.613 1.534 6.881 1.00 98.62 416 GLU A CA 1
ATOM 3170 C C . GLU A 1 416 ? -21.702 0.995 5.761 1.00 98.62 416 GLU A C 1
ATOM 3172 O O . GLU A 1 416 ? -20.796 0.192 6.013 1.00 98.62 416 GLU A O 1
ATOM 3177 N N . GLU A 1 417 ? -21.945 1.427 4.519 1.00 98.62 417 GLU A N 1
ATOM 3178 C CA . GLU A 1 417 ? -21.086 1.111 3.372 1.00 98.62 417 GLU A CA 1
ATOM 3179 C C . GLU A 1 417 ? -19.803 1.956 3.410 1.00 98.62 417 GLU A C 1
ATOM 3181 O O . GLU A 1 417 ? -19.804 3.139 3.761 1.00 98.62 417 GLU A O 1
ATOM 3186 N N . LEU A 1 418 ? -18.690 1.322 3.064 1.00 98.62 418 LEU A N 1
ATOM 3187 C CA . LEU A 1 418 ? -17.366 1.902 2.986 1.00 98.62 418 LEU A CA 1
ATOM 3188 C C . LEU A 1 418 ? -17.107 2.382 1.561 1.00 98.62 418 LEU A C 1
ATOM 3190 O O . LEU A 1 418 ? -17.082 1.594 0.612 1.00 98.62 418 LEU A O 1
ATOM 3194 N N . PHE A 1 419 ? -16.858 3.678 1.442 1.00 98.06 419 PHE A N 1
ATOM 3195 C CA . PHE A 1 419 ? -16.613 4.356 0.183 1.00 98.06 419 PHE A CA 1
ATOM 3196 C C . PHE A 1 419 ? -15.243 5.009 0.184 1.00 98.06 419 PHE A C 1
ATOM 3198 O O . PHE A 1 419 ? -14.809 5.577 1.188 1.00 98.06 419 PHE A O 1
ATOM 3205 N N . VAL A 1 420 ? -14.586 4.996 -0.968 1.00 96.94 420 VAL A N 1
ATOM 3206 C CA . VAL A 1 420 ? -13.286 5.637 -1.159 1.00 96.94 420 VAL A CA 1
ATOM 3207 C C . VAL A 1 420 ? -13.371 6.716 -2.228 1.00 96.94 420 VAL A C 1
ATOM 3209 O O . VAL A 1 420 ? -14.111 6.601 -3.197 1.00 96.94 420 VAL A O 1
ATOM 3212 N N . PHE A 1 421 ? -12.590 7.780 -2.083 1.00 93.94 421 PHE A N 1
ATOM 3213 C CA . PHE A 1 421 ? -12.442 8.770 -3.142 1.00 93.94 421 PHE A CA 1
ATOM 3214 C C . PHE A 1 421 ? -11.232 8.427 -4.023 1.00 93.94 421 PHE A C 1
ATOM 3216 O O . PHE A 1 421 ? -10.084 8.636 -3.625 1.00 93.94 421 PHE A O 1
ATOM 3223 N N . TYR A 1 422 ? -11.471 7.919 -5.238 1.00 88.50 422 TYR A N 1
ATOM 3224 C CA . TYR A 1 422 ? -10.392 7.566 -6.177 1.00 88.50 422 TYR A CA 1
ATOM 3225 C C . TYR A 1 422 ? -9.741 8.774 -6.873 1.00 88.50 422 TYR A C 1
ATOM 3227 O O . TYR A 1 422 ? -8.727 8.628 -7.554 1.00 88.50 422 TYR A O 1
ATOM 3235 N N . GLY A 1 423 ? -10.282 9.977 -6.679 1.00 87.38 423 GLY A N 1
ATOM 3236 C CA . GLY A 1 423 ? -9.795 11.204 -7.302 1.00 87.38 423 GLY A CA 1
ATOM 3237 C C . GLY A 1 423 ? -10.725 11.719 -8.398 1.00 87.38 423 GLY A C 1
ATOM 3238 O O . GLY A 1 423 ? -11.649 11.050 -8.845 1.00 87.38 423 GLY A O 1
ATOM 3239 N N . LYS A 1 424 ? -10.490 12.958 -8.841 1.00 84.62 424 LYS A N 1
ATOM 3240 C CA . LYS A 1 424 ? -11.322 13.610 -9.872 1.00 84.62 424 LYS A CA 1
ATOM 3241 C C . LYS A 1 424 ? -11.082 13.075 -11.286 1.00 84.62 424 LYS A C 1
ATOM 3243 O O . LYS A 1 424 ? -11.843 13.414 -12.181 1.00 84.62 424 LYS A O 1
ATOM 3248 N N . GLU A 1 425 ? -10.010 12.312 -11.484 1.00 75.94 425 GLU A N 1
ATOM 3249 C CA . GLU A 1 425 ? -9.611 11.783 -12.793 1.00 75.94 425 GLU A CA 1
ATOM 3250 C C . GLU A 1 425 ? -10.337 10.480 -13.164 1.00 75.94 425 GLU A C 1
ATOM 3252 O O . GLU A 1 425 ? -10.215 10.032 -14.300 1.00 75.94 425 GLU A O 1
ATOM 3257 N N . VAL A 1 426 ? -11.084 9.873 -12.233 1.00 73.25 426 VAL A N 1
ATOM 3258 C CA . VAL A 1 426 ? -11.887 8.676 -12.510 1.00 73.25 426 VAL A CA 1
ATOM 3259 C C . VAL A 1 426 ? -13.214 9.086 -13.149 1.00 73.25 426 VAL A C 1
ATOM 3261 O O . VAL A 1 426 ? -14.018 9.797 -12.542 1.00 73.25 426 VAL A O 1
ATOM 3264 N N . ASP A 1 427 ? -13.444 8.639 -14.386 1.00 68.31 427 ASP A N 1
ATOM 3265 C CA . ASP A 1 427 ? -14.703 8.862 -15.100 1.00 68.31 427 ASP A CA 1
ATOM 3266 C C . ASP A 1 427 ? -15.841 8.043 -14.470 1.00 68.31 427 ASP A C 1
ATOM 3268 O O . ASP A 1 427 ? -15.835 6.812 -14.465 1.00 68.31 427 ASP A O 1
ATOM 3272 N N . ARG A 1 428 ? -16.863 8.741 -13.967 1.00 69.25 428 ARG A N 1
ATOM 3273 C CA . ARG A 1 428 ? -18.013 8.154 -13.262 1.00 69.25 428 ARG A CA 1
ATOM 3274 C C . ARG A 1 428 ? -19.133 7.790 -14.229 1.00 69.25 428 ARG A C 1
ATOM 3276 O O . ARG A 1 428 ? -20.119 8.514 -14.363 1.00 69.25 428 ARG A O 1
ATOM 3283 N N . PHE A 1 429 ? -19.007 6.643 -14.885 1.00 65.50 429 PHE A N 1
ATOM 3284 C CA . PHE A 1 429 ? -19.992 6.162 -15.864 1.00 65.50 429 PHE A CA 1
ATOM 3285 C C . PHE A 1 429 ? -21.387 5.890 -15.266 1.00 65.50 429 PHE A C 1
ATOM 3287 O O . PHE A 1 429 ? -22.390 6.052 -15.954 1.00 65.50 429 PHE A O 1
ATOM 3294 N N . TRP A 1 430 ? -21.487 5.554 -13.978 1.00 66.06 430 TRP A N 1
ATOM 3295 C CA . TRP A 1 430 ? -22.767 5.316 -13.292 1.00 66.06 430 TRP A CA 1
ATOM 3296 C C . TRP A 1 430 ? -23.631 6.566 -13.041 1.00 66.06 430 TRP A C 1
ATOM 3298 O O . TRP A 1 430 ? -24.843 6.445 -12.890 1.00 66.06 430 TRP A O 1
ATOM 3308 N N . ALA A 1 431 ? -23.055 7.772 -13.047 1.00 61.91 431 ALA A N 1
ATOM 3309 C CA . ALA A 1 431 ? -23.792 9.002 -12.748 1.00 61.91 431 ALA A CA 1
ATOM 3310 C C . ALA A 1 431 ? -24.598 9.510 -13.957 1.00 61.91 431 ALA A C 1
ATOM 3312 O O . ALA A 1 431 ? -25.482 10.345 -13.809 1.00 61.91 431 ALA A O 1
ATOM 3313 N N . GLN A 1 432 ? -24.317 9.002 -15.161 1.00 61.56 432 GLN A N 1
ATOM 3314 C CA . GLN A 1 432 ? -24.900 9.505 -16.411 1.00 61.56 432 GLN A CA 1
ATOM 3315 C C . GLN A 1 432 ? -26.272 8.891 -16.754 1.00 61.56 432 GLN A C 1
ATOM 3317 O O . GLN A 1 432 ? -26.847 9.210 -17.792 1.00 61.56 432 GLN A O 1
ATOM 3322 N N . GLY A 1 433 ? -26.817 8.016 -15.902 1.00 57.22 433 GLY A N 1
ATOM 3323 C CA . GLY A 1 433 ? -28.022 7.237 -16.203 1.00 57.22 433 GLY A CA 1
ATOM 3324 C C . GLY A 1 433 ? -29.372 7.877 -15.854 1.00 57.22 433 GLY A C 1
ATOM 3325 O O . GLY A 1 433 ? -30.391 7.305 -16.233 1.00 57.22 433 GLY A O 1
ATOM 3326 N N . GLN A 1 434 ? -29.425 9.011 -15.143 1.00 54.88 434 GLN A N 1
ATOM 3327 C CA . GLN A 1 434 ? -30.697 9.528 -14.598 1.00 54.88 434 GLN A CA 1
ATOM 3328 C C . GLN A 1 434 ? -31.262 10.793 -15.258 1.00 54.88 434 GLN A C 1
ATOM 3330 O O . GLN A 1 434 ? -32.462 11.028 -15.134 1.00 54.88 434 GLN A O 1
ATOM 3335 N N . ASP A 1 435 ? -30.487 11.530 -16.056 1.00 59.03 435 ASP A N 1
ATOM 3336 C CA . ASP A 1 435 ? -30.957 12.810 -16.620 1.00 59.03 435 ASP A CA 1
ATOM 3337 C C . ASP A 1 435 ? -31.450 12.708 -18.081 1.00 59.03 435 ASP A C 1
ATOM 3339 O O . ASP A 1 435 ? -31.813 13.704 -18.704 1.00 59.03 435 ASP A O 1
ATOM 3343 N N . GLY A 1 436 ? -31.488 11.498 -18.652 1.00 56.50 436 GLY A N 1
ATOM 3344 C CA . GLY A 1 436 ? -31.794 11.264 -20.070 1.00 56.50 436 GLY A CA 1
ATOM 3345 C C . GLY A 1 436 ? -33.277 11.175 -20.454 1.00 56.50 436 GLY A C 1
ATOM 3346 O O . GLY A 1 436 ? -33.578 11.033 -21.637 1.00 56.50 436 GLY A O 1
ATOM 3347 N N . SER A 1 437 ? -34.220 11.248 -19.508 1.00 52.59 437 SER A N 1
ATOM 3348 C CA . SER A 1 437 ? -35.661 11.183 -19.804 1.00 52.59 437 SER A CA 1
ATOM 3349 C C . SER A 1 437 ? -36.349 12.530 -19.571 1.00 52.59 437 SER A C 1
ATOM 3351 O O . SER A 1 437 ? -37.120 12.694 -18.626 1.00 52.59 437 SER A O 1
ATOM 3353 N N . GLY A 1 438 ? -36.084 13.517 -20.424 1.00 53.50 438 GLY A N 1
ATOM 3354 C CA . GLY A 1 438 ? -36.783 14.796 -20.332 1.00 53.50 438 GLY A CA 1
ATOM 3355 C C . GLY A 1 438 ? -36.524 15.731 -21.504 1.00 53.50 438 GLY A C 1
ATOM 3356 O O . GLY A 1 438 ? -35.520 16.426 -21.524 1.00 53.50 438 GLY A O 1
ATOM 3357 N N . SER A 1 439 ? -37.507 15.816 -22.406 1.00 47.56 439 SER A N 1
ATOM 3358 C CA . SER A 1 439 ? -37.665 16.836 -23.455 1.00 47.56 439 SER A CA 1
ATOM 3359 C C . SER A 1 439 ? -37.001 16.571 -24.817 1.00 47.56 439 SER A C 1
ATOM 3361 O O . SER A 1 439 ? -36.236 17.393 -25.322 1.00 47.56 439 SER A O 1
ATOM 3363 N N . GLU A 1 440 ? -37.472 15.535 -25.524 1.00 49.19 440 GLU A N 1
ATOM 3364 C CA . GLU A 1 440 ? -37.768 15.694 -26.959 1.00 49.19 440 GLU A CA 1
ATOM 3365 C C . GLU A 1 440 ? -38.932 16.694 -27.107 1.00 49.19 440 GLU A C 1
ATOM 3367 O O . GLU A 1 440 ? -40.097 16.343 -27.289 1.00 49.19 440 GLU A O 1
ATOM 3372 N N . GLY A 1 441 ? -38.611 17.978 -26.948 1.00 49.78 441 GLY A N 1
ATOM 3373 C CA . GLY A 1 441 ? -39.470 19.076 -27.357 1.00 49.78 441 GLY A CA 1
ATOM 3374 C C . GLY A 1 441 ? -39.409 19.164 -28.873 1.00 49.78 441 GLY A C 1
ATOM 3375 O O . GLY A 1 441 ? -38.419 19.628 -29.431 1.00 49.78 441 GLY A O 1
ATOM 3376 N N . GLY A 1 442 ? -40.446 18.652 -29.532 1.00 53.22 442 GLY A N 1
ATOM 3377 C CA . GLY A 1 442 ? -40.586 18.719 -30.977 1.00 53.22 442 GLY A CA 1
ATOM 3378 C C . GLY A 1 442 ? -40.580 20.161 -31.475 1.00 53.22 442 GLY A C 1
ATOM 3379 O O . GLY A 1 442 ? -41.426 20.958 -31.076 1.00 53.22 442 GLY A O 1
ATOM 3380 N N . ASP A 1 443 ? -39.670 20.456 -32.402 1.00 53.75 443 ASP A N 1
ATOM 3381 C CA . ASP A 1 443 ? -39.710 21.679 -33.194 1.00 53.75 443 ASP A CA 1
ATOM 3382 C C . ASP A 1 443 ? -40.062 21.333 -34.647 1.00 53.75 443 ASP A C 1
ATOM 3384 O O . ASP A 1 443 ? -39.264 20.873 -35.466 1.00 53.75 443 ASP A O 1
ATOM 3388 N N . THR A 1 444 ? -41.351 21.482 -34.933 1.00 49.03 444 THR A N 1
ATOM 3389 C CA . THR A 1 444 ? -41.959 21.411 -36.263 1.00 49.03 444 THR A CA 1
ATOM 3390 C C . THR A 1 444 ? -41.735 22.701 -37.066 1.00 49.03 444 THR A C 1
ATOM 3392 O O . THR A 1 444 ? -42.085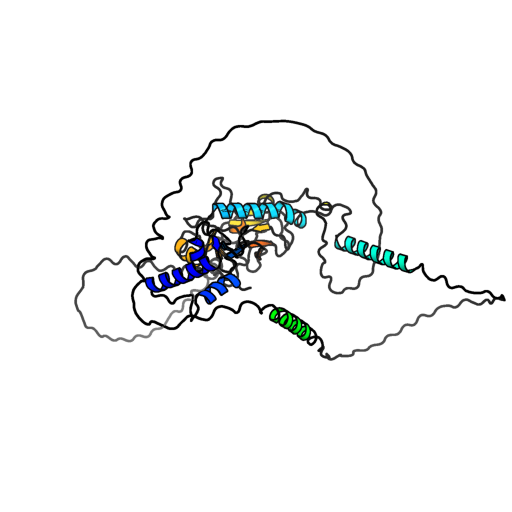 23.775 -36.591 1.00 49.03 444 THR A O 1
ATOM 3395 N N . LYS A 1 445 ? -41.391 22.542 -38.362 1.00 47.25 445 LYS A N 1
ATOM 3396 C CA . LYS A 1 445 ? -41.416 23.533 -39.483 1.00 47.25 445 LYS A CA 1
ATOM 3397 C C . LYS A 1 445 ? -40.271 24.567 -39.462 1.00 47.25 445 LYS A C 1
ATOM 3399 O O . LYS A 1 445 ? -39.961 25.127 -38.432 1.00 47.25 445 LYS A O 1
ATOM 3404 N N . LYS A 1 446 ? -39.620 24.965 -40.563 1.00 42.88 446 LYS A N 1
ATOM 3405 C CA . LYS A 1 446 ? -39.965 25.149 -41.993 1.00 42.88 446 LYS A CA 1
ATOM 3406 C C . LYS A 1 446 ? -38.693 24.846 -42.816 1.00 42.88 446 LYS A C 1
ATOM 3408 O O . LYS A 1 446 ? -37.604 25.163 -42.371 1.00 42.88 446 LYS A O 1
ATOM 3413 N N . GLY A 1 447 ? -38.731 24.198 -43.979 1.00 45.12 447 GLY A N 1
ATOM 3414 C CA . GLY A 1 447 ? -39.292 24.738 -45.219 1.00 45.12 447 GLY A CA 1
ATOM 3415 C C . GLY A 1 447 ? -38.280 25.653 -45.926 1.00 45.12 447 GLY A C 1
ATOM 3416 O O . GLY A 1 447 ? -38.214 26.835 -45.613 1.00 45.12 447 GLY A O 1
ATOM 3417 N N . GLY A 1 448 ? -37.522 25.119 -46.889 1.00 36.19 448 GLY A N 1
ATOM 3418 C CA . GLY A 1 448 ? -36.598 25.901 -47.718 1.00 36.19 448 GLY A CA 1
ATOM 3419 C C . GLY A 1 448 ? -35.819 25.026 -48.693 1.00 36.19 448 GLY A C 1
ATOM 3420 O O . GLY A 1 448 ? -34.727 24.570 -48.381 1.00 36.19 448 GLY A O 1
ATOM 3421 N N . GLY A 1 449 ? -36.405 24.754 -49.859 1.00 43.59 449 GLY A N 1
ATOM 3422 C CA . GLY A 1 449 ? -35.738 24.025 -50.930 1.00 43.59 449 GLY A CA 1
ATOM 3423 C C . GLY A 1 449 ? -34.686 24.863 -51.653 1.00 43.59 449 GLY A C 1
ATOM 3424 O O . GLY A 1 449 ? -34.809 26.083 -51.749 1.00 43.59 449 GLY A O 1
ATOM 3425 N N . ARG A 1 450 ? -33.705 24.181 -52.248 1.00 39.59 450 ARG A N 1
ATOM 3426 C CA . ARG A 1 450 ? -33.161 24.546 -53.558 1.00 39.59 450 ARG A CA 1
ATOM 3427 C C . ARG A 1 450 ? -32.383 23.386 -54.171 1.00 39.59 450 ARG A C 1
ATOM 3429 O O . ARG A 1 450 ? -31.583 22.723 -53.522 1.00 39.59 450 ARG A O 1
ATOM 3436 N N . THR A 1 451 ? -32.718 23.158 -55.428 1.00 44.91 451 THR A N 1
ATOM 3437 C CA . THR A 1 451 ? -32.125 22.259 -56.410 1.00 44.91 451 THR A CA 1
ATOM 3438 C C . THR A 1 451 ? -30.692 22.674 -56.751 1.00 44.91 451 THR A C 1
ATOM 3440 O O . THR A 1 451 ? -30.397 23.865 -56.757 1.00 44.91 451 THR A O 1
ATOM 3443 N N . ASP A 1 452 ? -29.813 21.712 -57.052 1.00 38.31 452 ASP A N 1
ATOM 3444 C CA . ASP A 1 452 ? -29.215 21.572 -58.392 1.00 38.31 452 ASP A CA 1
ATOM 3445 C C . ASP A 1 452 ? -28.165 20.446 -58.455 1.00 38.31 452 ASP A C 1
ATOM 3447 O O . ASP A 1 452 ? -27.047 20.531 -57.960 1.00 38.31 452 ASP A O 1
ATOM 3451 N N . SER A 1 453 ? -28.578 19.358 -59.103 1.00 44.56 453 SER A N 1
ATOM 3452 C CA . SER A 1 453 ? -27.936 18.737 -60.265 1.00 44.56 453 SER A CA 1
ATOM 3453 C C . SER A 1 453 ? -26.443 19.015 -60.520 1.00 44.56 453 SER A C 1
ATOM 3455 O O . SER A 1 453 ? -26.091 20.073 -61.038 1.00 44.56 453 SER A O 1
ATOM 3457 N N . ARG A 1 454 ? -25.596 17.978 -60.403 1.00 37.53 454 ARG A N 1
ATOM 3458 C CA . ARG A 1 454 ? -24.606 17.639 -61.450 1.00 37.53 454 ARG A CA 1
ATOM 3459 C C . ARG A 1 454 ? -24.032 16.228 -61.290 1.00 37.53 454 ARG A C 1
ATOM 3461 O O . ARG A 1 454 ? -23.248 15.922 -60.405 1.00 37.53 454 ARG A O 1
ATOM 3468 N N . SER A 1 455 ? -24.441 15.388 -62.230 1.00 45.12 455 SER A N 1
ATOM 3469 C CA . SER A 1 455 ? -23.894 14.087 -62.602 1.00 45.12 455 SER A CA 1
ATOM 3470 C C . SER A 1 455 ? -22.547 14.192 -63.328 1.00 45.12 455 SER A C 1
ATOM 3472 O O . SER A 1 455 ? -22.429 15.047 -64.208 1.00 45.12 455 SER A O 1
ATOM 3474 N N . ARG A 1 456 ? -21.630 13.240 -63.086 1.00 36.50 456 ARG A N 1
ATOM 3475 C CA . ARG A 1 456 ? -20.966 12.354 -64.082 1.00 36.50 456 ARG A CA 1
ATOM 3476 C C . ARG A 1 456 ? -19.622 11.835 -63.558 1.00 36.50 456 ARG A C 1
ATOM 3478 O O . ARG A 1 456 ? -18.814 12.615 -63.075 1.00 36.50 456 ARG A O 1
ATOM 3485 N N . GLY A 1 457 ? -19.356 10.547 -63.790 1.00 35.00 457 GLY A N 1
ATOM 3486 C CA . GLY A 1 457 ? -17.996 9.997 -63.786 1.00 35.00 457 GLY A CA 1
ATOM 3487 C C . GLY A 1 457 ? -17.899 8.563 -63.279 1.00 35.00 457 GLY A C 1
ATOM 3488 O O . GLY A 1 457 ? -17.384 8.337 -62.194 1.00 35.00 457 GLY A O 1
ATOM 3489 N N . ALA A 1 458 ? -18.397 7.604 -64.060 1.00 44.09 458 ALA A N 1
ATOM 3490 C CA . ALA A 1 458 ? -18.183 6.179 -63.829 1.00 44.09 458 ALA A CA 1
ATOM 3491 C C . ALA A 1 458 ? -16.736 5.772 -64.172 1.00 44.09 458 ALA A C 1
ATOM 3493 O O . ALA A 1 458 ? -16.202 6.188 -65.201 1.00 44.09 458 ALA A O 1
ATOM 3494 N N . SER A 1 459 ? -16.127 4.929 -63.337 1.00 41.66 459 SER A N 1
ATOM 3495 C CA . SER A 1 459 ? -14.932 4.127 -63.646 1.00 41.66 459 SER A CA 1
ATOM 3496 C C . SER A 1 459 ? -14.840 2.924 -62.691 1.00 41.66 459 SER A C 1
ATOM 3498 O O . SER A 1 459 ? -15.508 2.925 -61.656 1.00 41.66 459 SER A O 1
ATOM 3500 N N . PRO A 1 460 ? -14.137 1.850 -63.094 1.00 51.72 460 PRO A N 1
ATOM 3501 C CA . PRO A 1 460 ? -14.594 0.484 -62.868 1.00 51.72 460 PRO A CA 1
ATOM 3502 C C . PRO A 1 460 ? -14.156 -0.130 -61.536 1.00 51.72 460 PRO A C 1
ATOM 3504 O O . PRO A 1 460 ? -13.134 0.209 -60.948 1.00 51.72 460 PRO A O 1
ATOM 3507 N N . VAL A 1 461 ? -14.985 -1.085 -61.125 1.00 47.72 461 VAL A N 1
ATOM 3508 C CA . VAL A 1 461 ? -14.929 -1.930 -59.932 1.00 47.72 461 VAL A CA 1
ATOM 3509 C C . VAL A 1 461 ? -13.592 -2.675 -59.805 1.00 47.72 461 VAL A C 1
ATOM 3511 O O . VAL A 1 461 ? -13.272 -3.476 -60.686 1.00 47.72 461 VAL A O 1
ATOM 3514 N N . PRO A 1 462 ? -12.863 -2.529 -58.683 1.00 45.38 462 PRO A N 1
ATOM 3515 C CA . PRO A 1 462 ? -11.936 -3.537 -58.213 1.00 45.38 462 PRO A CA 1
ATOM 3516 C C . PRO A 1 462 ? -12.631 -4.498 -57.239 1.00 45.38 462 PRO A C 1
ATOM 3518 O O . PRO A 1 462 ? -13.501 -4.146 -56.443 1.00 45.38 462 PRO A O 1
ATOM 3521 N N . ILE A 1 463 ? -12.221 -5.749 -57.372 1.00 38.59 463 ILE A N 1
ATOM 3522 C CA . ILE A 1 463 ? -12.642 -6.955 -56.665 1.00 38.59 463 ILE A CA 1
ATOM 3523 C C . ILE A 1 463 ? -12.706 -6.733 -55.144 1.00 38.59 463 ILE A C 1
ATOM 3525 O O . ILE A 1 463 ? -11.720 -6.342 -54.521 1.00 38.59 463 ILE A O 1
ATOM 3529 N N . LYS A 1 464 ? -13.875 -7.030 -54.555 1.00 33.84 464 LYS A N 1
ATOM 3530 C CA . LYS A 1 464 ? -14.100 -7.089 -53.104 1.00 33.84 464 LYS A CA 1
ATOM 3531 C C . LYS A 1 464 ? -13.151 -8.114 -52.479 1.00 33.84 464 LYS A C 1
ATOM 3533 O O . LYS A 1 464 ? -13.340 -9.316 -52.644 1.00 33.84 464 LYS A O 1
ATOM 3538 N N . ARG A 1 465 ? -12.157 -7.629 -51.740 1.00 38.19 465 ARG A N 1
ATOM 3539 C CA . ARG A 1 465 ? -11.496 -8.386 -50.677 1.00 38.19 465 ARG A CA 1
ATOM 3540 C C . ARG A 1 465 ? -12.350 -8.177 -49.429 1.00 38.19 465 ARG A C 1
ATOM 3542 O O . ARG A 1 465 ? -12.663 -7.034 -49.115 1.00 38.19 465 ARG A O 1
ATOM 3549 N N . GLU A 1 466 ? -12.795 -9.256 -48.793 1.00 39.12 466 GLU A N 1
ATOM 3550 C CA . GLU A 1 466 ? -13.534 -9.191 -47.530 1.00 39.12 466 GLU A CA 1
ATOM 3551 C C . GLU A 1 466 ? -12.680 -8.466 -46.484 1.00 39.12 466 GLU A C 1
ATOM 3553 O O . GLU A 1 466 ? -11.725 -9.018 -45.938 1.00 39.12 466 GLU A O 1
ATOM 3558 N N . GLU A 1 467 ? -12.999 -7.196 -46.249 1.00 34.88 467 GLU A N 1
ATOM 3559 C CA . GLU A 1 467 ? -12.549 -6.470 -45.076 1.00 34.88 467 GLU A CA 1
ATOM 3560 C C . GLU A 1 467 ? -13.292 -7.054 -43.877 1.00 34.88 467 GLU A C 1
ATOM 3562 O O . GLU A 1 467 ? -14.521 -6.995 -43.779 1.00 34.88 467 GLU A O 1
ATOM 3567 N N . HIS A 1 468 ? -12.530 -7.670 -42.973 1.00 43.41 468 HIS A N 1
ATOM 3568 C CA . HIS A 1 468 ? -12.979 -7.909 -41.614 1.00 43.41 468 HIS A CA 1
ATOM 3569 C C . HIS A 1 468 ? -13.487 -6.587 -41.053 1.00 43.41 468 HIS A C 1
ATOM 3571 O O . HIS A 1 468 ? -12.720 -5.637 -40.923 1.00 43.41 468 HIS A O 1
ATOM 3577 N N . GLY A 1 469 ? -14.791 -6.551 -40.774 1.00 32.50 469 GLY A N 1
ATOM 3578 C CA . GLY A 1 469 ? -15.482 -5.365 -40.310 1.00 32.50 469 GLY A CA 1
ATOM 3579 C C . GLY A 1 469 ? -14.727 -4.693 -39.175 1.00 32.50 469 GLY A C 1
ATOM 3580 O O . GLY A 1 469 ? -14.36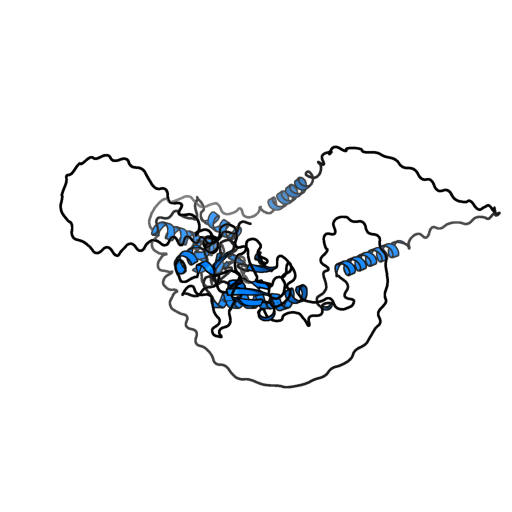7 -5.342 -38.187 1.00 32.50 469 GLY A O 1
ATOM 3581 N N . ASP A 1 470 ? -14.523 -3.389 -39.348 1.00 38.19 470 ASP A N 1
ATOM 3582 C CA . ASP A 1 470 ? -14.171 -2.452 -38.297 1.00 38.19 470 ASP A CA 1
ATOM 3583 C C . ASP A 1 470 ? -15.060 -2.726 -37.085 1.00 38.19 470 ASP A C 1
ATOM 3585 O O . ASP A 1 470 ? -16.231 -2.342 -37.017 1.00 38.19 470 ASP A O 1
ATOM 3589 N N . ARG A 1 471 ? -14.495 -3.437 -36.106 1.00 36.44 471 ARG A N 1
ATOM 3590 C CA . ARG A 1 471 ? -15.052 -3.442 -34.763 1.00 36.44 471 ARG A CA 1
ATOM 3591 C C . ARG A 1 471 ? -14.978 -1.992 -34.294 1.00 36.44 471 ARG A C 1
ATOM 3593 O O . ARG A 1 471 ? -13.884 -1.423 -34.331 1.00 36.44 471 ARG A O 1
ATOM 3600 N N . PRO A 1 472 ? -16.089 -1.382 -33.851 1.00 33.31 472 PRO A N 1
ATOM 3601 C CA . PRO A 1 472 ? -16.029 -0.051 -33.279 1.00 33.31 472 PRO A CA 1
ATOM 3602 C C . PRO A 1 472 ? -15.002 -0.085 -32.150 1.00 33.31 472 PRO A C 1
ATOM 3604 O O . PRO A 1 472 ? -15.126 -0.888 -31.220 1.00 33.31 472 PRO A O 1
ATOM 3607 N N . ARG A 1 473 ? -13.958 0.746 -32.266 1.00 32.81 473 ARG A N 1
ATOM 3608 C CA . ARG A 1 473 ? -13.033 1.030 -31.170 1.00 32.81 473 ARG A CA 1
ATOM 3609 C C . ARG A 1 473 ? -13.890 1.491 -29.996 1.00 32.81 473 ARG A C 1
ATOM 3611 O O . ARG A 1 473 ? -14.341 2.633 -29.965 1.00 32.81 473 ARG A O 1
ATOM 3618 N N . ARG A 1 474 ? -14.166 0.585 -29.056 1.00 31.83 474 ARG A N 1
ATOM 3619 C CA . ARG A 1 474 ? -14.642 0.969 -27.732 1.00 31.83 474 ARG A CA 1
ATOM 3620 C C . ARG A 1 474 ? -13.530 1.829 -27.156 1.00 31.83 474 ARG A C 1
ATOM 3622 O O . ARG A 1 474 ? -12.451 1.320 -26.869 1.00 31.83 474 ARG A O 1
ATOM 3629 N N . ASN A 1 475 ? -13.781 3.129 -27.045 1.00 31.45 475 ASN A N 1
ATOM 3630 C CA . ASN A 1 475 ? -12.962 4.041 -26.261 1.00 31.45 475 ASN A CA 1
ATOM 3631 C C . ASN A 1 475 ? -13.133 3.678 -24.777 1.00 31.45 475 ASN A C 1
ATOM 3633 O O . ASN A 1 475 ? -13.714 4.439 -24.014 1.00 31.45 475 ASN A O 1
ATOM 3637 N N . ASN A 1 476 ? -12.637 2.512 -24.364 1.00 34.19 476 ASN A N 1
ATOM 3638 C CA . ASN A 1 476 ? -12.322 2.246 -22.968 1.00 34.19 476 ASN A CA 1
ATOM 3639 C C . ASN A 1 476 ? -10.997 2.957 -22.683 1.00 34.19 476 ASN A C 1
ATOM 3641 O O . ASN A 1 476 ? -9.962 2.330 -22.505 1.00 34.19 476 ASN A O 1
ATOM 3645 N N . ILE A 1 477 ? -11.010 4.291 -22.712 1.00 39.75 477 ILE A N 1
ATOM 3646 C CA . ILE A 1 477 ? -9.880 5.087 -22.233 1.00 39.75 477 ILE A CA 1
ATOM 3647 C C . ILE A 1 477 ? -10.057 5.177 -20.719 1.00 39.75 477 ILE A C 1
ATOM 3649 O O . I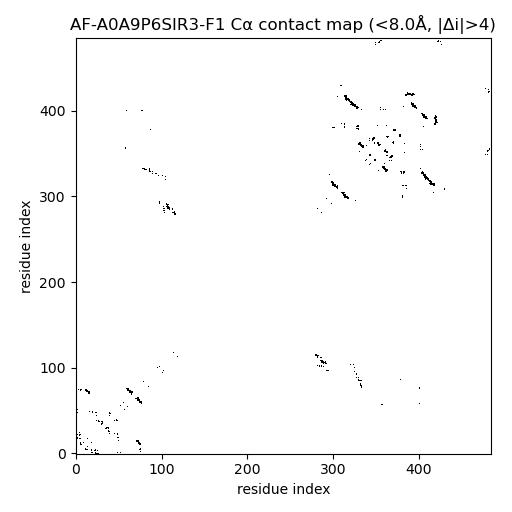LE A 1 477 ? -10.395 6.219 -20.172 1.00 39.75 477 ILE A O 1
ATOM 3653 N N . TYR A 1 478 ? -9.882 4.043 -20.045 1.00 40.81 478 TYR A N 1
ATOM 3654 C CA . TYR A 1 478 ? -9.644 4.044 -18.614 1.00 40.81 478 TYR A CA 1
ATOM 3655 C C . TYR A 1 478 ? -8.159 4.333 -18.438 1.00 40.81 478 TYR A C 1
ATOM 3657 O O . TYR A 1 478 ? -7.315 3.462 -18.632 1.00 40.81 478 TYR A O 1
ATOM 3665 N N . LYS A 1 479 ? -7.822 5.589 -18.148 1.00 42.22 479 LYS A N 1
ATOM 3666 C CA . LYS A 1 479 ? -6.492 5.906 -17.634 1.00 42.22 479 LYS A CA 1
ATOM 3667 C C . LYS A 1 479 ? -6.537 5.647 -16.132 1.00 42.22 479 LYS A C 1
ATOM 3669 O O . LYS A 1 479 ? -7.424 6.198 -15.482 1.00 42.22 479 LYS A O 1
ATOM 3674 N N . PRO A 1 480 ? -5.623 4.843 -15.567 1.00 42.56 480 PRO A N 1
ATOM 3675 C CA . PRO A 1 480 ? -5.558 4.695 -14.122 1.00 42.56 480 PRO A CA 1
ATOM 3676 C C . PRO A 1 480 ? -5.367 6.085 -13.497 1.00 42.56 480 PRO A C 1
ATOM 3678 O O . PRO A 1 480 ? -4.487 6.836 -13.930 1.00 42.56 480 PRO A O 1
ATOM 3681 N N . ALA A 1 481 ? -6.205 6.444 -12.523 1.00 42.34 481 ALA A N 1
ATOM 3682 C CA . ALA A 1 481 ? -6.159 7.759 -11.890 1.00 42.34 481 ALA A CA 1
ATOM 3683 C C . ALA A 1 481 ? -4.781 8.03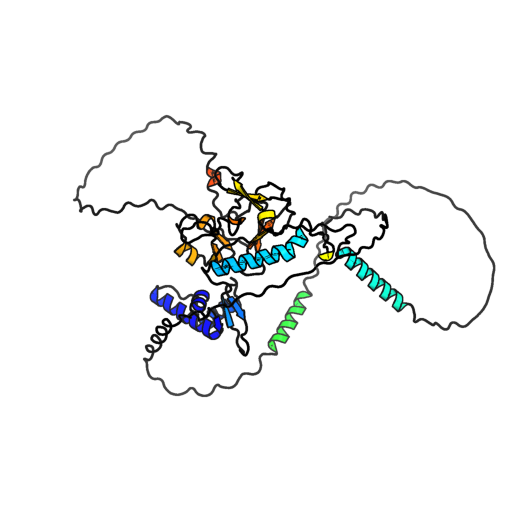2 -11.280 1.00 42.34 481 ALA A C 1
ATOM 3685 O O . ALA A 1 481 ? -4.254 7.223 -10.512 1.00 42.34 481 ALA A O 1
ATOM 3686 N N . ARG A 1 482 ? -4.182 9.179 -11.614 1.00 39.38 482 ARG A N 1
ATOM 3687 C CA . ARG A 1 482 ? -2.871 9.565 -11.091 1.00 39.38 482 ARG A CA 1
ATOM 3688 C C . ARG A 1 482 ? -3.060 10.308 -9.776 1.00 39.38 482 ARG A C 1
ATOM 3690 O O . ARG A 1 482 ? -3.561 11.426 -9.744 1.00 39.38 482 ARG A O 1
ATOM 3697 N N . TYR A 1 483 ? -2.601 9.722 -8.673 1.00 37.97 483 TYR A N 1
ATOM 3698 C CA . TYR A 1 483 ? -2.560 10.431 -7.393 1.00 37.97 483 TYR A CA 1
ATOM 3699 C C . TYR A 1 483 ? -1.458 11.498 -7.417 1.00 37.97 483 TYR A C 1
ATOM 3701 O O . TYR A 1 483 ? -0.264 11.184 -7.382 1.00 37.97 483 TYR A O 1
ATOM 3709 N N . THR A 1 484 ? -1.853 12.769 -7.460 1.00 31.31 484 THR A N 1
ATOM 3710 C CA . THR A 1 484 ? -0.963 13.889 -7.136 1.00 31.31 484 THR A CA 1
ATOM 3711 C C . THR A 1 484 ? -0.897 14.072 -5.625 1.00 31.31 484 THR A C 1
ATOM 3713 O O . THR A 1 484 ? -1.912 13.966 -4.940 1.00 31.31 484 THR A O 1
ATOM 3716 N N . ARG A 1 485 ? 0.319 14.302 -5.134 1.00 29.89 485 ARG A N 1
ATOM 3717 C CA . ARG A 1 485 ? 0.668 14.396 -3.716 1.00 29.89 485 ARG A CA 1
ATOM 3718 C C . ARG A 1 485 ? 0.169 15.673 -3.056 1.00 29.89 485 ARG A C 1
ATOM 3720 O O . ARG A 1 485 ? 0.173 16.709 -3.758 1.00 29.89 485 ARG A O 1
#

Foldseek 3Di:
DLQVQLLPDVVSKDFLQSSLVSLQVVQVVCCVVVVDDRPQDDPCSSVVSSVCVVPCVQVQWDWDAPPPRPTIMIHGLDDFPDPVVLLVVQVVQQQCCQPPVLLQFPFDFDVPFAFPVVVVVVVVVVVVVVVVVVVPPPDPDDDDDDDDDDDDDDDDDDDDDDDDDDDDDDDDDDDDDDDDDPPPVVVVVVVVVVVVVVPPDDDDDDDDDDDDDDDDDDDDPPPPPPPVPPPDDDDDDDDDDDDDDDDDDDDDDDDDDDDDDDDDDDDDDDDDDDCPPDDRGGDSVSTDCVRRDNDLVCFKDWDADPQPPLGIFIFGQAKGAAFRFSGWLAARKDFPVVCCVQPPVQAQQLLQWADDAGIIRTQDDSNSHGDADPVRHHSDNVSRAAADPPFQWEWDDDPRNPTTTTGGRHIDHRGDTGHYHQDPLFDDPSVPPPPPPDDPPDDDDDDDDDDDDDDDDDDDDDDDDDDPDDDPPPPPVSDRDRDDD

Sequence (485 aa):
MMFLALRAMPNRTAARQELISAAVALDRKFSAEKGLPKVFTGKTPMNSASACLTNNGDKYFIPFKPEGSRSTHFRLAYQPGDFDTAVKEYYSWMEKLIKHDWPLCFGMPKEGAVPIDVLELQERARLVAQEQSATGTITTVDQPASTTEAIPEKIESGDILAVDATSTGSRKRSPEPLTQDAAEDIRNVKKIRSELASNVILDTTMDTAIQVADRGQDQDSKVVDKLEQLELRATPSLPSTPASTAGQESETMPSTPTATATKTTSNVGQSSKADSQRVDEYRLEDLDLSSVPTSLSDVVRVDLSTIPNSGNGLFAKIDLPASTPLGFYFGVPMTENEFDSLKDGVGVASHYSIMYRRTVLDATDEKGMPYSDPNGRLYCPFHFMNEDPSGNISFITGSVVNQVICATNRDVKAGEELFVFYGKEVDRFWAQGQDGSGSEGGDTKKGGGRTDSRSRGASPVPIKREEHGDRPRRNNIYKPARYTR

Mean predicted aligned error: 16.88 Å

Nearest PDB structures (foldseek):
  1n6a-assembly1_A  TM=7.871E-01  e=8.298E-10  Homo sapiens
  4e47-assembly1_A  TM=7.780E-01  e=1.124E-09  Homo sapiens
  3kmj-assembly1_A  TM=7.508E-01  e=4.551E-07  Paramecium bursaria Chlorella virus 1
  3kma-assembly1_B  TM=7.916E-01  e=1.064E-06  Paramecium bursaria Chlorella virus 1
  2g46-assembly1_B  TM=7.249E-01  e=6.187E-05  Paramecium bursaria Chlorella virus 1

Secondary structure (DSSP, 8-state):
-HHHHHHTSGGGEEEHHHHHHHHHHHHHHHHHHHTPPPSS-SS-HHHHHHHHHHH-TT--EEEE--TT-SSPEEEESS-TT-HHHHHHHHHHHHHHIIIIIHHHHHPEEPTTPPPHHHHHHHHHHHHHHHHHHHGGG------------------------------------PPPP----SSSHHHHHHHHHHHHGGG---------------------SSSSTTSTTSSS--PPPP----------------------------------S----------GGGEE-TTS--SHHHHEEEEE-SSTT--EEEEESS-B-TT-EEEE---EEEEHHHHHHHHTTSTTGGGGEEEETTEEEE-B-TTSPBPB-TTS-BS-GGGGPEE-TT-SEEEEE-SSTT-EEEEESS-B-TTPEEEE---TTS--GGGGGSS-SS---------------------PPPP---------------PPP----

pLDDT: mean 72.73, std 26.62, range [29.89, 98.69]